Protein AF-0000000080189732 (afdb_homodimer)

Foldseek 3Di:
DQKDKDFFDFQVVVQVVVVVLQVVFWKKKFWFFKKKWKDDPDTDIGDTDTWIWIAGNQLKIFTCDPDDPHGPDIDDGDWHWHWDDDPRWIKIWGFDVVPTMIMIMTGPTTRMMMTGNDDDPDDDDDPLDQVVVLVVCQVCVCLQPNQKHFPDAQCQDPVGTFGTWIAHNVRAIEGEAEDLAEDDVVSVVVQVVVQVVVVVPDVDYAYEYEYQHYDPVSVVSCVVSRYYYGHDNCSPPPNPVPPPDPPPPD/DQKDKDFFDFQVVVQVVVVVLQVVFWKKKWWFFKKKWKDDPDTDIGDTDTWIWIAGNQLKIFTCDPDDPHGPDIDDGDWHWHWDDDPRWIKIWGFDVVPTMIMIMTGPTTRMMMTGNDDDPDDDDDPLDQVVVLVVCQVCVCLQPNQKHFPDAQCQDPVGTFGTWIAHNVRAIEGEAEDLAEDDVVSVVVQVVVQVVVVVPDVDYAYEYEYQHYDPVSVVSQVVSRYYYGHDNCSPPPNPVPPPDPPPPD

Solvent-accessible surface area (backbone atoms only — not comparable to full-atom values): 25861 Å² total; per-residue (Å²): 122,56,41,50,73,48,77,48,46,53,41,68,58,40,29,53,52,48,47,52,29,55,74,70,50,16,31,38,39,34,39,27,34,27,31,39,40,37,43,42,71,38,39,35,41,29,55,66,27,25,32,46,35,38,37,27,54,46,14,15,32,38,33,27,51,57,52,60,67,62,53,82,43,72,38,57,50,80,31,40,68,48,56,39,75,55,97,88,26,24,31,42,41,33,39,37,73,86,70,60,32,38,41,39,33,43,36,81,40,45,38,31,39,35,39,30,58,57,58,59,85,55,63,77,45,72,44,78,42,56,67,55,49,51,52,50,40,73,77,37,36,51,79,78,36,79,59,36,42,79,73,39,71,56,43,78,52,96,88,44,65,40,51,33,38,27,26,39,75,86,66,42,40,30,40,35,39,78,44,63,46,70,44,45,61,68,55,52,40,53,44,50,52,53,39,55,60,50,40,75,81,37,97,56,62,40,36,36,44,34,15,33,39,61,46,70,64,37,51,46,56,30,54,77,68,72,34,41,79,41,73,45,45,81,56,25,66,83,39,67,78,69,73,74,76,78,78,58,85,113,123,55,41,50,76,46,77,48,47,53,40,70,57,40,30,53,51,48,47,51,28,55,75,71,49,16,30,38,40,32,37,26,34,28,30,39,40,36,43,42,70,37,40,35,40,29,54,65,26,24,31,44,34,38,37,28,53,47,14,16,34,37,34,28,51,57,52,61,66,63,53,81,44,72,36,56,51,81,32,40,69,48,57,40,76,55,97,87,26,24,33,44,40,34,40,38,74,87,70,59,32,38,41,38,34,43,36,80,40,45,39,30,38,34,40,31,59,56,60,61,86,56,63,78,45,71,43,78,43,57,66,55,50,53,52,50,41,73,76,38,36,52,78,78,35,81,59,36,42,80,74,38,70,55,41,78,52,94,90,46,66,39,53,31,38,26,27,39,74,84,64,41,40,31,40,35,38,78,43,63,46,68,45,44,60,68,56,52,40,52,44,50,54,53,38,55,59,50,40,75,84,37,98,56,62,40,36,37,44,34,14,33,40,62,46,69,63,37,51,48,54,29,54,77,66,72,33,42,79,40,73,45,46,81,55,24,66,80,37,70,78,69,73,73,73,76,75,58,84,111

Nearest PDB structures (foldseek):
  5gkh-assembly1_B  TM=9.736E-01  e=1.050E-28  Thermococcus kodakarensis KOD1
  5gkj-assembly1_B  TM=5.225E-01  e=3.524E-26  Thermococcus kodakarensis KOD1
  5gkj-assembly1_A  TM=5.464E-01  e=8.938E-26  Thermococcus kodakarensis KOD1
  2vld-assembly1_B  TM=4.873E-01  e=2.486E-26  Pyrococcus abyssi
  8h0i-assembly1_B  TM=3.538E-01  e=9.360E-02  Homo sapiens

InterPro domains:
  IPR002793 Endonuclease NucS [MF_00722] (27-240)
  IPR002793 Endonuclease NucS [PTHR38814] (4-250)
  IPR002793 Endonuclease NucS [cd22341] (23-232)
  IPR011856 tRNA endonuclease-like domain superfamily [G3DSA:3.40.1350.10] (124-234)
  IPR048301 Endonuclease NucS, C-terminal domain [PF01939] (130-233)
  IPR048302 Endonuclease NucS, N-terminal PH-like domain [PF21003] (27-120)
  IPR049173 Endonuclease NucS, N-terminal domain superfamily [G3DSA:2.70.180.20] (2-122)

Structure (mmCIF, N/CA/C/O backbone):
data_AF-0000000080189732-model_v1
#
loop_
_entity.id
_entity.type
_entity.pdbx_description
1 polymer 'Endonuclease NucS'
#
loop_
_atom_site.group_PDB
_atom_site.id
_atom_site.type_symbol
_atom_site.label_atom_id
_atom_site.label_alt_id
_atom_site.label_comp_id
_atom_site.label_asym_id
_atom_site.label_entity_id
_atom_site.label_seq_id
_atom_site.pdbx_PDB_ins_code
_atom_site.Cartn_x
_atom_site.Cartn_y
_atom_site.Cartn_z
_atom_site.occupancy
_atom_site.B_iso_or_equiv
_atom_site.auth_seq_id
_atom_site.auth_comp_id
_atom_site.auth_asym_id
_atom_site.auth_atom_id
_atom_site.pdbx_PDB_model_num
ATOM 1 N N . MET A 1 1 ? 11.016 -33.469 -5.938 1 72.31 1 MET A N 1
ATOM 2 C CA . MET A 1 1 ? 10.914 -32.406 -6.941 1 72.31 1 MET A CA 1
ATOM 3 C C . MET A 1 1 ? 10.469 -31.094 -6.305 1 72.31 1 MET A C 1
ATOM 5 O O . MET A 1 1 ? 9.719 -31.094 -5.332 1 72.31 1 MET A O 1
ATOM 9 N N . ALA A 1 2 ? 11.102 -29.984 -6.816 1 91.5 2 ALA A N 1
ATOM 10 C CA . ALA A 1 2 ? 10.891 -28.688 -6.156 1 91.5 2 ALA A CA 1
ATOM 11 C C . ALA A 1 2 ? 9.43 -28.266 -6.266 1 91.5 2 ALA A C 1
ATOM 13 O O . ALA A 1 2 ? 8.914 -27.562 -5.391 1 91.5 2 ALA A O 1
ATOM 14 N N . ALA A 1 3 ? 8.758 -28.875 -7.402 1 96.06 3 ALA A N 1
ATOM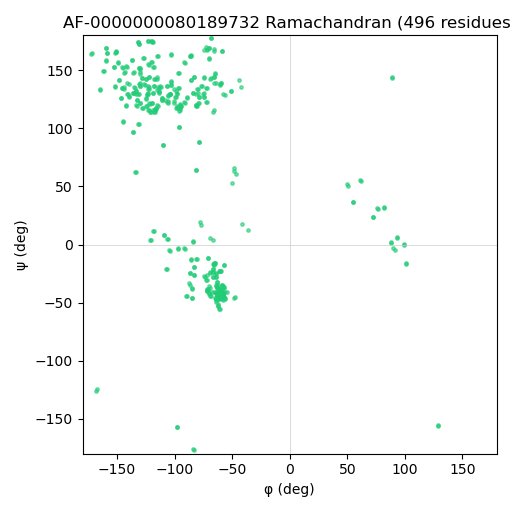 15 C CA . ALA A 1 3 ? 7.34 -28.562 -7.57 1 96.06 3 ALA A CA 1
ATOM 16 C C . ALA A 1 3 ? 6.562 -29.797 -8.031 1 96.06 3 ALA A C 1
ATOM 18 O O . ALA A 1 3 ? 7.055 -30.578 -8.836 1 96.06 3 ALA A O 1
ATOM 19 N N . GLU A 1 4 ? 5.367 -30.016 -7.484 1 96.31 4 GLU A N 1
ATOM 20 C CA . GLU A 1 4 ? 4.457 -31.094 -7.852 1 96.31 4 GLU A CA 1
ATOM 21 C C . GLU A 1 4 ? 3.051 -30.578 -8.117 1 96.31 4 GLU A C 1
ATOM 23 O O . GLU A 1 4 ? 2.545 -29.734 -7.363 1 96.31 4 GLU A O 1
ATOM 28 N N . SER A 1 5 ? 2.438 -31.078 -9.195 1 97 5 SER A N 1
ATOM 29 C CA . SER A 1 5 ? 1.118 -30.578 -9.555 1 97 5 SER A CA 1
ATOM 30 C C . SER A 1 5 ? 0.085 -31.688 -9.602 1 97 5 SER A C 1
ATOM 32 O O . SER A 1 5 ? 0.423 -32.844 -9.883 1 97 5 SER A O 1
ATOM 34 N N . LEU A 1 6 ? -1.109 -31.391 -9.203 1 96.69 6 LEU A N 1
ATOM 35 C CA . LEU A 1 6 ? -2.279 -32.25 -9.383 1 96.69 6 LEU A CA 1
ATOM 36 C C . LEU A 1 6 ? -3.293 -31.578 -10.312 1 96.69 6 LEU A C 1
ATOM 38 O O . LEU A 1 6 ? -3.607 -30.391 -10.156 1 96.69 6 LEU A O 1
ATOM 42 N N . ASP A 1 7 ? -3.77 -32.375 -11.258 1 97.12 7 ASP A N 1
ATOM 43 C CA . ASP A 1 7 ? -4.75 -31.859 -12.219 1 97.12 7 ASP A CA 1
ATOM 44 C C . ASP A 1 7 ? -6.172 -32.188 -11.773 1 97.12 7 ASP A C 1
ATOM 46 O O . ASP A 1 7 ? -6.5 -33.375 -11.547 1 97.12 7 ASP A O 1
ATOM 50 N N . ALA A 1 8 ? -6.949 -31.203 -11.594 1 97.88 8 ALA A N 1
ATOM 51 C CA . ALA A 1 8 ? -8.383 -31.266 -11.336 1 97.88 8 ALA A CA 1
ATOM 52 C C . ALA A 1 8 ? -8.703 -32.25 -10.211 1 97.88 8 ALA A C 1
ATOM 54 O O . ALA A 1 8 ? -9.547 -33.125 -10.359 1 97.88 8 ALA A O 1
ATOM 55 N N . PRO A 1 9 ? -8.078 -32.125 -9.117 1 98.12 9 PRO A N 1
ATOM 56 C CA . PRO A 1 9 ? -8.391 -33 -8 1 98.12 9 PRO A CA 1
ATOM 57 C C . PRO A 1 9 ? -9.805 -32.812 -7.469 1 98.12 9 PRO A C 1
ATOM 59 O O . PRO A 1 9 ? -10.344 -31.719 -7.516 1 98.12 9 PRO A O 1
ATOM 62 N N . ASP A 1 10 ? -10.406 -33.906 -6.996 1 98.31 10 ASP A N 1
ATOM 63 C CA . ASP A 1 10 ? -11.656 -33.75 -6.254 1 98.31 10 ASP A CA 1
ATOM 64 C C . ASP A 1 10 ? -11.406 -33.156 -4.867 1 98.31 10 ASP A C 1
ATOM 66 O O . ASP A 1 10 ? -10.258 -32.969 -4.465 1 98.31 10 ASP A O 1
ATOM 70 N N . PRO A 1 11 ? -12.383 -32.781 -4.191 1 98.69 11 PRO A N 1
ATOM 71 C CA . PRO A 1 11 ? -12.219 -32.062 -2.914 1 98.69 11 PRO A CA 1
ATOM 72 C C . PRO A 1 11 ? -11.367 -32.844 -1.919 1 98.69 11 PRO A C 1
ATOM 74 O O . PRO A 1 11 ? -10.516 -32.281 -1.238 1 98.69 11 PRO A O 1
ATOM 77 N N . GLU A 1 12 ? -11.57 -34.125 -1.849 1 98.44 12 GLU A N 1
ATOM 78 C CA . GLU A 1 12 ? -10.805 -34.969 -0.917 1 98.44 12 GLU A CA 1
ATOM 79 C C . GLU A 1 12 ? -9.32 -34.938 -1.262 1 98.44 12 GLU A C 1
ATOM 81 O O . GLU A 1 12 ? -8.469 -34.75 -0.383 1 98.44 12 GLU A O 1
ATOM 86 N N . ALA A 1 13 ? -9.023 -35.188 -2.52 1 98.69 13 ALA A N 1
ATOM 87 C CA . ALA A 1 13 ? -7.637 -35.188 -2.98 1 98.69 13 ALA A CA 1
ATOM 88 C C . ALA A 1 13 ? -6.992 -33.812 -2.787 1 98.69 13 ALA A C 1
ATOM 90 O O . ALA A 1 13 ? -5.82 -33.719 -2.416 1 98.69 13 ALA A O 1
ATOM 91 N N . PHE A 1 14 ? -7.738 -32.812 -3.016 1 98.75 14 PHE A N 1
ATOM 92 C CA . PHE A 1 14 ? -7.23 -31.453 -2.832 1 98.75 14 PHE A CA 1
ATOM 93 C C . PHE A 1 14 ? -6.852 -31.203 -1.376 1 98.75 14 PHE A C 1
ATOM 95 O O . PHE A 1 14 ? -5.754 -30.719 -1.088 1 98.75 14 PHE A O 1
ATOM 102 N N . VAL A 1 15 ? -7.777 -31.469 -0.496 1 98.88 15 VAL A N 1
ATOM 103 C CA . VAL A 1 15 ? -7.562 -31.203 0.924 1 98.88 15 VAL A CA 1
ATOM 104 C C . VAL A 1 15 ? -6.332 -31.969 1.408 1 98.88 15 VAL A C 1
ATOM 106 O O . VAL A 1 15 ? -5.516 -31.438 2.16 1 98.88 15 VAL A O 1
ATOM 109 N N . ALA A 1 16 ? -6.215 -33.188 0.962 1 98.75 16 ALA A N 1
ATOM 110 C CA . ALA A 1 16 ? -5.043 -34 1.328 1 98.75 16 ALA A CA 1
ATOM 111 C C . ALA A 1 16 ? -3.758 -33.344 0.835 1 98.75 16 ALA A C 1
ATOM 113 O O . ALA A 1 16 ? -2.775 -33.25 1.576 1 98.75 16 ALA A O 1
ATOM 114 N N . ALA A 1 17 ? -3.777 -32.906 -0.395 1 98.56 17 ALA A N 1
ATOM 115 C CA . ALA A 1 17 ? -2.607 -32.25 -0.983 1 98.56 17 ALA A CA 1
ATOM 116 C C . ALA A 1 17 ? -2.27 -30.953 -0.245 1 98.56 17 ALA A C 1
ATOM 118 O O . ALA A 1 17 ? -1.099 -30.672 0.03 1 98.56 17 ALA A O 1
ATOM 119 N N . ALA A 1 18 ? -3.273 -30.172 0.087 1 98.81 18 ALA A N 1
ATOM 120 C CA . ALA A 1 18 ? -3.08 -28.906 0.784 1 98.81 18 ALA A CA 1
ATOM 121 C C . ALA A 1 18 ? -2.504 -29.125 2.18 1 98.81 18 ALA A C 1
ATOM 123 O O . ALA A 1 18 ? -1.543 -28.453 2.574 1 98.81 18 ALA A O 1
ATOM 124 N N . LYS A 1 19 ? -3.072 -30.062 2.855 1 98.62 19 LYS A N 1
ATOM 125 C CA . LYS A 1 19 ? -2.592 -30.375 4.199 1 98.62 19 LYS A CA 1
ATOM 126 C C . LYS A 1 19 ? -1.131 -30.812 4.176 1 98.62 19 LYS A C 1
ATOM 128 O O . LYS A 1 19 ? -0.343 -30.422 5.039 1 98.62 19 LYS A O 1
ATOM 133 N N . ALA A 1 20 ? -0.838 -31.641 3.26 1 98.25 20 ALA A N 1
ATOM 134 C CA . ALA A 1 20 ? 0.545 -32.094 3.119 1 98.25 20 ALA A CA 1
ATOM 135 C C . ALA A 1 20 ? 1.479 -30.906 2.838 1 98.25 20 ALA A C 1
ATOM 137 O O . ALA A 1 20 ? 2.564 -30.812 3.416 1 98.25 20 ALA A O 1
ATOM 138 N N . ALA A 1 21 ? 1.082 -30.031 1.922 1 98.12 21 ALA A N 1
ATOM 139 C CA . ALA A 1 21 ? 1.888 -28.859 1.594 1 98.12 21 ALA A CA 1
ATOM 140 C C . ALA A 1 21 ? 2.113 -27.984 2.826 1 98.12 21 ALA A C 1
ATOM 142 O O . ALA A 1 21 ? 3.236 -27.547 3.086 1 98.12 21 ALA A O 1
ATOM 143 N N . PHE A 1 22 ? 1.04 -27.75 3.6 1 97.5 22 PHE A N 1
ATOM 144 C CA . PHE A 1 22 ? 1.123 -26.922 4.797 1 97.5 22 PHE A CA 1
ATOM 145 C C . PHE A 1 22 ? 2.045 -27.547 5.832 1 97.5 22 PHE A C 1
ATOM 147 O O . PHE A 1 22 ? 2.883 -26.859 6.422 1 97.5 22 PHE A O 1
ATOM 154 N N . ARG A 1 23 ? 1.894 -28.766 6.023 1 97.19 23 ARG A N 1
ATOM 155 C CA . ARG A 1 23 ? 2.713 -29.5 6.977 1 97.19 23 ARG A CA 1
ATOM 156 C C . ARG A 1 23 ? 4.191 -29.391 6.629 1 97.19 23 ARG A C 1
ATOM 158 O O . ARG A 1 23 ? 5.035 -29.234 7.512 1 97.19 23 ARG A O 1
ATOM 165 N N . ASP A 1 24 ? 4.504 -29.422 5.375 1 97.5 24 ASP A N 1
ATOM 166 C CA . ASP A 1 24 ? 5.887 -29.484 4.914 1 97.5 24 ASP A CA 1
ATOM 167 C C . ASP A 1 24 ? 6.449 -28.094 4.676 1 97.5 24 ASP A C 1
ATOM 169 O O . ASP A 1 24 ? 7.605 -27.938 4.27 1 97.5 24 ASP A O 1
ATOM 173 N N . GLY A 1 25 ? 5.688 -27.047 4.824 1 97.81 25 GLY A N 1
ATOM 174 C CA . GLY A 1 25 ? 6.145 -25.688 4.645 1 97.81 25 GLY A CA 1
ATOM 175 C C . GLY A 1 25 ? 6.293 -25.281 3.186 1 97.81 25 GLY A C 1
ATOM 176 O O . GLY A 1 25 ? 7.207 -24.547 2.828 1 97.81 25 GLY A O 1
ATOM 177 N N . ALA A 1 26 ? 5.48 -25.859 2.312 1 98.69 26 ALA A N 1
ATOM 178 C CA . ALA A 1 26 ? 5.527 -25.562 0.884 1 98.69 26 ALA A CA 1
ATOM 179 C C . ALA A 1 26 ? 4.574 -24.422 0.53 1 98.69 26 ALA A C 1
ATOM 181 O O . ALA A 1 26 ? 3.627 -24.156 1.268 1 98.69 26 ALA A O 1
ATOM 182 N N . VAL A 1 27 ? 4.855 -23.75 -0.547 1 98.88 27 VAL A N 1
ATOM 183 C CA . VAL A 1 27 ? 3.92 -22.797 -1.137 1 98.88 27 VAL A CA 1
ATOM 184 C C . VAL A 1 27 ? 2.869 -23.547 -1.952 1 98.88 27 VAL A C 1
ATOM 186 O O . VAL A 1 27 ? 3.199 -24.453 -2.732 1 98.88 27 VAL A O 1
ATOM 189 N N . LEU A 1 28 ? 1.665 -23.25 -1.729 1 98.88 28 LEU A N 1
ATOM 190 C CA . LEU A 1 28 ? 0.562 -23.844 -2.484 1 98.88 28 LEU A CA 1
ATOM 191 C C . LEU A 1 28 ? -0.052 -22.812 -3.432 1 98.88 28 LEU A C 1
ATOM 193 O O . LEU A 1 28 ? -0.41 -21.703 -3.014 1 98.88 28 LEU A O 1
ATOM 197 N N . SER A 1 29 ? -0.142 -23.062 -4.703 1 98.88 29 SER A N 1
ATOM 198 C CA . SER A 1 29 ? -0.906 -22.297 -5.672 1 98.88 29 SER A CA 1
ATOM 199 C C . SER A 1 29 ? -2.082 -23.094 -6.223 1 98.88 29 SER A C 1
ATOM 201 O O . SER A 1 29 ? -1.932 -24.266 -6.574 1 98.88 29 SER A O 1
ATOM 203 N N . VAL A 1 30 ? -3.201 -22.453 -6.312 1 98.94 30 VAL A N 1
ATOM 204 C CA . VAL A 1 30 ? -4.43 -23.125 -6.695 1 98.94 30 VAL A CA 1
ATOM 205 C C . VAL A 1 30 ? -5.152 -22.328 -7.773 1 98.94 30 VAL A C 1
ATOM 207 O O . VAL A 1 30 ? -5.363 -21.125 -7.621 1 98.94 30 VAL A O 1
ATOM 210 N N . GLN A 1 31 ? -5.438 -22.922 -8.875 1 98.94 31 GLN A N 1
ATOM 211 C CA . GLN A 1 31 ? -6.375 -22.391 -9.852 1 98.94 31 GLN A CA 1
ATOM 212 C C . GLN A 1 31 ? -7.77 -22.969 -9.664 1 98.94 31 GLN A C 1
ATOM 214 O O . GLN A 1 31 ? -7.961 -24.188 -9.781 1 98.94 31 GLN A O 1
ATOM 219 N N . ALA A 1 32 ? -8.742 -22.125 -9.359 1 98.88 32 ALA A N 1
ATOM 220 C CA . ALA A 1 32 ? -10.047 -22.656 -8.992 1 98.88 32 ALA A CA 1
ATOM 221 C C . ALA A 1 32 ? -11.164 -21.672 -9.32 1 98.88 32 ALA A C 1
ATOM 223 O O . ALA A 1 32 ? -10.914 -20.469 -9.453 1 98.88 32 ALA A O 1
ATOM 224 N N . ARG A 1 33 ? -12.328 -22.203 -9.562 1 98.81 33 ARG A N 1
ATOM 225 C CA . ARG A 1 33 ? -13.562 -21.438 -9.43 1 98.81 33 ARG A CA 1
ATOM 226 C C . ARG A 1 33 ? -14.008 -21.375 -7.969 1 98.81 33 ARG A C 1
ATOM 228 O O . ARG A 1 33 ? -14.203 -22.406 -7.328 1 98.81 33 ARG A O 1
ATOM 235 N N . CYS A 1 34 ? -14.094 -20.141 -7.426 1 98.81 34 CYS A N 1
ATOM 236 C CA . CYS A 1 34 ? -14.305 -20.078 -5.984 1 98.81 34 CYS A CA 1
ATOM 237 C C . CYS A 1 34 ? -15.07 -18.812 -5.602 1 98.81 34 CYS A C 1
ATOM 239 O O . CYS A 1 34 ? -15.297 -17.938 -6.441 1 98.81 34 CYS A O 1
ATOM 241 N N . GLU A 1 35 ? -15.547 -18.75 -4.465 1 98.81 35 GLU A N 1
ATOM 242 C CA . GLU A 1 35 ? -16.094 -17.578 -3.805 1 98.81 35 GLU A CA 1
ATOM 243 C C . GLU A 1 35 ? -15.383 -17.297 -2.49 1 98.81 35 GLU A C 1
ATOM 245 O O . GLU A 1 35 ? -14.781 -18.188 -1.896 1 98.81 35 GLU A O 1
ATOM 250 N N . VAL A 1 36 ? -15.398 -16.078 -2.039 1 98.81 36 VAL A N 1
ATOM 251 C CA . VAL A 1 36 ? -14.586 -15.672 -0.899 1 98.81 36 VAL A CA 1
ATOM 252 C C . VAL A 1 36 ? -15.43 -14.852 0.075 1 98.81 36 VAL A C 1
ATOM 254 O O . VAL A 1 36 ? -16.188 -13.977 -0.339 1 98.81 36 VAL A O 1
ATOM 257 N N . GLU A 1 37 ? -15.336 -15.188 1.291 1 98.56 37 GLU A N 1
ATOM 258 C CA . GLU A 1 37 ? -15.883 -14.383 2.381 1 98.56 37 GLU A CA 1
ATOM 259 C C . GLU A 1 37 ? -14.773 -13.836 3.273 1 98.56 37 GLU A C 1
ATOM 261 O O . GLU A 1 37 ? -13.836 -14.555 3.627 1 98.56 37 GLU A O 1
ATOM 266 N N . TYR A 1 38 ? -14.891 -12.641 3.584 1 98 38 TYR A N 1
ATOM 267 C CA . TYR A 1 38 ? -13.93 -11.977 4.457 1 98 38 TYR A CA 1
ATOM 268 C C . TYR A 1 38 ? -14.617 -11.375 5.672 1 98 38 TYR A C 1
ATOM 270 O O . TYR A 1 38 ? -15.688 -10.766 5.547 1 98 38 TYR A O 1
ATOM 278 N N . GLU A 1 39 ? -14.008 -11.57 6.793 1 95.81 39 GLU A N 1
ATOM 279 C CA . GLU A 1 39 ? -14.422 -10.938 8.039 1 95.81 39 GLU A CA 1
ATOM 280 C C . GLU A 1 39 ? -13.227 -10.344 8.781 1 95.81 39 GLU A C 1
ATOM 282 O O . GLU A 1 39 ? -12.305 -11.07 9.164 1 95.81 39 GLU A O 1
ATOM 287 N N . GLY A 1 40 ? -13.188 -9.148 9.016 1 91.25 40 GLY A N 1
ATOM 288 C CA . GLY A 1 40 ? -12.164 -8.414 9.742 1 91.25 40 GLY A CA 1
ATOM 289 C C . GLY A 1 40 ? -12.578 -6.992 10.078 1 91.25 40 GLY A C 1
ATOM 290 O O . GLY A 1 40 ? -13.633 -6.77 10.664 1 91.25 40 GLY A O 1
ATOM 291 N N . ARG A 1 41 ? -11.805 -5.965 9.719 1 83.5 41 ARG A N 1
ATOM 292 C CA . ARG A 1 41 ? -12.172 -4.566 9.922 1 83.5 41 ARG A CA 1
ATOM 293 C C . ARG A 1 41 ? -13.484 -4.234 9.219 1 83.5 41 ARG A C 1
ATOM 295 O O . ARG A 1 41 ? -14.258 -3.398 9.688 1 83.5 41 ARG A O 1
ATOM 302 N N . THR A 1 42 ? -13.617 -4.867 8.094 1 88.75 42 THR A N 1
ATOM 303 C CA . THR A 1 42 ? -14.859 -4.867 7.332 1 88.75 42 THR A CA 1
ATOM 304 C C . THR A 1 42 ? -15.352 -6.297 7.102 1 88.75 42 THR A C 1
ATOM 306 O O . THR A 1 42 ? -14.781 -7.246 7.645 1 88.75 42 THR A O 1
ATOM 309 N N . SER A 1 43 ? -16.469 -6.379 6.531 1 93.25 43 SER A N 1
ATOM 310 C CA . SER A 1 43 ? -16.953 -7.652 5.996 1 93.25 43 SER A CA 1
ATOM 311 C C . SER A 1 43 ? -17.094 -7.598 4.48 1 93.25 43 SER A C 1
ATOM 313 O O . SER A 1 43 ? -17.469 -6.559 3.926 1 93.25 43 SER A O 1
ATOM 315 N N . GLY A 1 44 ? -16.766 -8.711 3.879 1 96.38 44 GLY A N 1
ATOM 316 C CA . GLY A 1 44 ? -16.797 -8.695 2.426 1 96.38 44 GLY A CA 1
ATOM 317 C C . GLY A 1 44 ? -17.141 -10.047 1.825 1 96.38 44 GLY A C 1
ATOM 318 O O . GLY A 1 44 ? -17.062 -11.07 2.5 1 96.38 44 GLY A O 1
ATOM 319 N N . TYR A 1 45 ? -17.656 -9.945 0.591 1 98.38 45 TYR A N 1
ATOM 320 C CA . TYR A 1 45 ? -18.047 -11.133 -0.164 1 98.38 45 TYR A CA 1
ATOM 321 C C . TYR A 1 45 ? -17.672 -10.984 -1.637 1 98.38 45 TYR A C 1
ATOM 323 O O . TYR A 1 45 ? -17.906 -9.93 -2.236 1 98.38 45 TYR A O 1
ATOM 331 N N . LEU A 1 46 ? -17.047 -11.938 -2.125 1 98.56 46 LEU A N 1
ATOM 332 C CA . LEU A 1 46 ? -16.719 -12.039 -3.543 1 98.56 46 LEU A CA 1
ATOM 333 C C . LEU A 1 46 ? -17.391 -13.258 -4.168 1 98.56 46 LEU A C 1
ATOM 335 O O . LEU A 1 46 ? -17.031 -14.391 -3.85 1 98.56 46 LEU A O 1
ATOM 339 N N . ALA A 1 47 ? -18.25 -12.984 -5.094 1 98.56 47 ALA A N 1
ATOM 340 C CA . ALA A 1 47 ? -19.016 -14.055 -5.723 1 98.56 47 ALA A CA 1
ATOM 341 C C . ALA A 1 47 ? -18.125 -14.953 -6.574 1 98.56 47 ALA A C 1
ATOM 343 O O . ALA A 1 47 ? -16.922 -14.688 -6.707 1 98.56 47 ALA A O 1
ATOM 344 N N . GLU A 1 48 ? -18.75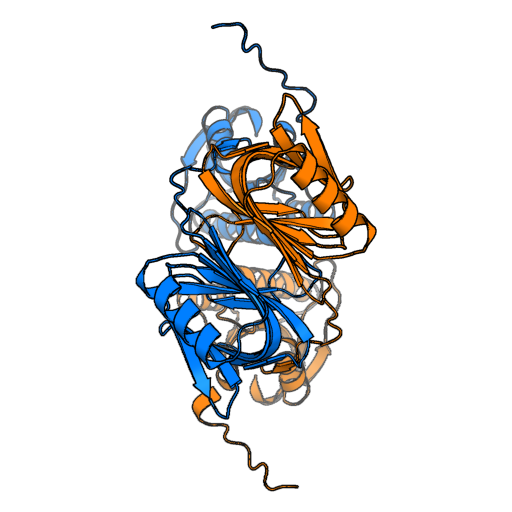 -15.969 -7.121 1 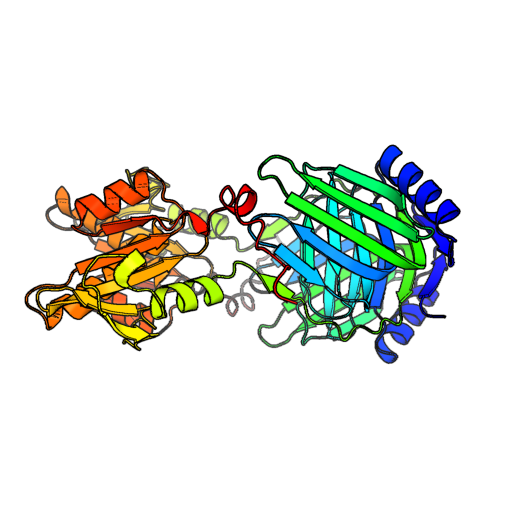98.56 48 GLU A N 1
ATOM 345 C CA . GLU A 1 48 ? -18.031 -17.016 -7.816 1 98.56 48 GLU A CA 1
ATOM 346 C C . GLU A 1 48 ? -17.25 -16.469 -9.008 1 98.56 48 GLU A C 1
ATOM 348 O O . GLU A 1 48 ? -17.75 -15.617 -9.742 1 98.56 48 GLU A O 1
ATOM 353 N N . GLY A 1 49 ? -16.016 -16.922 -9.188 1 98.69 49 GLY A N 1
ATOM 354 C CA . GLY A 1 49 ? -15.156 -16.594 -10.312 1 98.69 49 GLY A CA 1
ATOM 355 C C . GLY A 1 49 ? -13.883 -17.422 -10.336 1 98.69 49 GLY A C 1
ATOM 356 O O . GLY A 1 49 ? -13.57 -18.125 -9.375 1 98.69 49 GLY A O 1
ATOM 357 N N . ASP A 1 50 ? -13.172 -17.438 -11.484 1 98.88 50 ASP A N 1
ATOM 358 C CA . ASP A 1 50 ? -11.891 -18.125 -11.609 1 98.88 50 ASP A CA 1
ATOM 359 C C . ASP A 1 50 ? -10.758 -17.297 -11 1 98.88 50 ASP A C 1
ATOM 361 O O . ASP A 1 50 ? -10.57 -16.141 -11.367 1 98.88 50 ASP A O 1
ATOM 365 N N . ARG A 1 51 ? -10 -17.953 -10.094 1 98.88 51 ARG A N 1
ATOM 366 C CA . ARG A 1 51 ? -9.016 -17.188 -9.344 1 98.88 51 ARG A CA 1
ATOM 367 C C . ARG A 1 51 ? -7.77 -18 -9.062 1 98.88 51 ARG A C 1
ATOM 369 O O . ARG A 1 51 ? -7.82 -19.234 -9.062 1 98.88 51 ARG A O 1
ATOM 376 N N . LEU A 1 52 ? -6.68 -17.344 -8.93 1 98.94 52 LEU A N 1
ATOM 377 C CA . LEU A 1 52 ? -5.438 -17.922 -8.43 1 98.94 52 LEU A CA 1
ATOM 378 C C . LEU A 1 52 ? -5.293 -17.688 -6.93 1 98.94 52 LEU A C 1
ATOM 380 O O . LEU A 1 52 ? -5.262 -16.531 -6.48 1 98.94 52 LEU A O 1
ATOM 384 N N . LEU A 1 53 ? -5.223 -18.734 -6.16 1 98.94 53 LEU A N 1
ATOM 385 C CA . LEU A 1 53 ? -4.973 -18.672 -4.727 1 98.94 53 LEU A CA 1
ATOM 386 C C . LEU A 1 53 ? -3.529 -19.047 -4.41 1 98.94 53 LEU A C 1
ATOM 388 O O . LEU A 1 53 ? -2.98 -19.984 -5.012 1 98.94 53 LEU A O 1
ATOM 392 N N . VAL A 1 54 ? -2.943 -18.344 -3.482 1 98.94 54 VAL A N 1
ATOM 393 C CA . VAL A 1 54 ? -1.591 -18.656 -3.031 1 98.94 54 VAL A CA 1
ATOM 394 C C . VAL A 1 54 ? -1.56 -18.734 -1.506 1 98.94 54 VAL A C 1
ATOM 396 O O . VAL A 1 54 ? -1.955 -17.781 -0.823 1 98.94 54 VAL A O 1
ATOM 399 N N . ALA A 1 55 ? -1.173 -19.812 -0.995 1 98.94 55 ALA A N 1
ATOM 400 C CA . ALA A 1 55 ? -0.914 -20 0.432 1 98.94 55 ALA A CA 1
ATOM 401 C C . ALA A 1 55 ? 0.567 -20.25 0.692 1 98.94 55 ALA A C 1
ATOM 403 O O . ALA A 1 55 ? 1.184 -21.094 0.033 1 98.94 55 ALA A O 1
ATOM 404 N N . LYS A 1 56 ? 1.142 -19.547 1.607 1 98.75 56 LYS A N 1
ATOM 405 C CA . LYS A 1 56 ? 2.564 -19.656 1.911 1 98.75 56 LYS A CA 1
ATOM 406 C C . LYS A 1 56 ? 2.785 -20.203 3.32 1 98.75 56 LYS A C 1
ATOM 408 O O . LYS A 1 56 ? 1.887 -20.141 4.164 1 98.75 56 LYS A O 1
ATOM 413 N N . PRO A 1 57 ? 3.957 -20.688 3.607 1 97.94 57 PRO A N 1
ATOM 414 C CA . PRO A 1 57 ? 4.223 -21.359 4.879 1 97.94 57 PRO A CA 1
ATOM 415 C C . PRO A 1 57 ? 4.133 -20.422 6.078 1 97.94 57 PRO A C 1
ATOM 417 O O . PRO A 1 57 ? 3.926 -20.859 7.207 1 97.94 57 PRO A O 1
ATOM 420 N N . ASP A 1 58 ? 4.297 -19.156 5.91 1 97.94 58 ASP A N 1
ATOM 421 C CA . ASP A 1 58 ? 4.289 -18.219 7.027 1 97.94 58 ASP A CA 1
ATOM 422 C C . ASP A 1 58 ? 2.863 -17.812 7.395 1 97.94 58 ASP A C 1
ATOM 424 O O . ASP A 1 58 ? 2.658 -16.938 8.234 1 97.94 58 ASP A O 1
ATOM 428 N N . GLY A 1 59 ? 1.86 -18.375 6.73 1 98.12 59 GLY A N 1
ATOM 429 C CA . GLY A 1 59 ? 0.467 -18.078 7.008 1 98.12 59 GLY A CA 1
ATOM 430 C C . GLY A 1 59 ? -0.128 -17.078 6.035 1 98.12 59 GLY A C 1
ATOM 431 O O . GLY A 1 59 ? -1.312 -16.734 6.125 1 98.12 59 GLY A O 1
ATOM 432 N N . THR A 1 60 ? 0.633 -16.609 5.105 1 98.62 60 THR A N 1
ATOM 433 C CA . THR A 1 60 ? 0.163 -15.711 4.062 1 98.62 60 THR A CA 1
ATOM 434 C C . THR A 1 60 ? -0.868 -16.391 3.172 1 98.62 60 THR A C 1
ATOM 436 O O . THR A 1 60 ? -0.702 -17.562 2.809 1 98.62 60 THR A O 1
ATOM 439 N N . PHE A 1 61 ? -1.876 -15.719 2.807 1 98.88 61 PHE A N 1
ATOM 440 C CA . PHE A 1 61 ? -2.902 -16.203 1.889 1 98.88 61 PHE A CA 1
ATOM 441 C C . PHE A 1 61 ?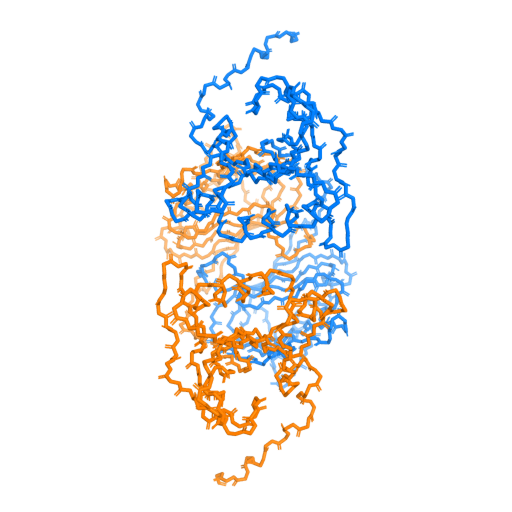 -3.33 -15.102 0.928 1 98.88 61 PHE A C 1
ATOM 443 O O . PHE A 1 61 ? -3.625 -13.984 1.352 1 98.88 61 PHE A O 1
ATOM 450 N N . LEU A 1 62 ? -3.312 -15.359 -0.345 1 98.94 62 LEU A N 1
ATOM 451 C CA . LEU A 1 62 ? -3.631 -14.383 -1.382 1 98.94 62 LEU A CA 1
ATOM 452 C C . LEU A 1 62 ? -4.715 -14.914 -2.314 1 98.94 62 LEU A C 1
ATOM 454 O O . LEU A 1 62 ? -4.672 -16.078 -2.719 1 98.94 62 LEU A O 1
ATOM 458 N N . VAL A 1 63 ? -5.645 -14.102 -2.67 1 98.88 63 VAL A N 1
ATOM 459 C CA . VAL A 1 63 ? -6.66 -14.391 -3.676 1 98.88 63 VAL A CA 1
ATOM 460 C C . VAL A 1 63 ? -6.531 -13.406 -4.836 1 98.88 63 VAL A C 1
ATOM 462 O O . VAL A 1 63 ? -6.82 -12.211 -4.684 1 98.88 63 VAL A O 1
ATOM 465 N N . HIS A 1 64 ? -6.18 -13.891 -6 1 98.88 64 HIS A N 1
ATOM 466 C CA . HIS A 1 64 ? -5.965 -13.039 -7.164 1 98.88 64 HIS A CA 1
ATOM 467 C C . HIS A 1 64 ? -7.047 -13.258 -8.219 1 98.88 64 HIS A C 1
ATOM 469 O O . HIS A 1 64 ? -7.281 -14.391 -8.641 1 98.88 64 HIS A O 1
ATOM 475 N N . GLN A 1 65 ? -7.676 -12.195 -8.609 1 98.56 65 GLN A N 1
ATOM 476 C CA . GLN A 1 65 ? -8.414 -12.195 -9.875 1 98.56 65 GLN A CA 1
ATOM 477 C C . GLN A 1 65 ? -7.457 -12.195 -11.062 1 98.56 65 GLN A C 1
ATOM 479 O O . GLN A 1 65 ? -6.246 -12.047 -10.898 1 98.56 65 GLN A O 1
ATOM 484 N N . PRO A 1 66 ? -7.961 -12.445 -12.234 1 98.44 66 PRO A N 1
ATOM 485 C CA . PRO A 1 66 ? -7.07 -12.602 -13.383 1 98.44 66 PRO A CA 1
ATOM 486 C C . PRO A 1 66 ? -6.43 -11.289 -13.82 1 98.44 66 PRO A C 1
ATOM 488 O O . PRO A 1 66 ? -5.539 -11.289 -14.68 1 98.44 66 PRO A O 1
ATOM 491 N N . THR A 1 67 ? -6.902 -10.164 -13.297 1 97.75 67 THR A N 1
ATOM 492 C CA . THR A 1 67 ? -6.301 -8.867 -13.578 1 97.75 67 THR A CA 1
ATOM 493 C C . THR A 1 67 ? -5.973 -8.133 -12.281 1 97.75 67 THR A C 1
ATOM 495 O O . THR A 1 67 ? -6.441 -8.523 -11.211 1 97.75 67 THR A O 1
ATOM 498 N N . GLY A 1 68 ? -5.078 -7.156 -12.43 1 97.38 68 GLY A N 1
ATOM 499 C CA . GLY A 1 68 ? -4.707 -6.359 -11.266 1 97.38 68 GLY A CA 1
ATOM 500 C C . GLY A 1 68 ? -3.543 -6.949 -10.492 1 97.38 68 GLY A C 1
ATOM 501 O O . GLY A 1 68 ? -3.469 -8.164 -10.297 1 97.38 68 GLY A O 1
ATOM 502 N N . HIS A 1 69 ? -2.695 -6.117 -9.961 1 98 69 HIS A N 1
ATOM 503 C CA . HIS A 1 69 ? -1.502 -6.598 -9.281 1 98 69 HIS A CA 1
ATOM 504 C C . HIS A 1 69 ? -1.794 -6.902 -7.812 1 98 69 HIS A C 1
ATOM 506 O O . HIS A 1 69 ? -1.087 -7.695 -7.188 1 98 69 HIS A O 1
ATOM 512 N N . LYS A 1 70 ? -2.795 -6.262 -7.277 1 97.56 70 LYS A N 1
ATOM 513 C CA . LYS A 1 70 ? -3.133 -6.523 -5.879 1 97.56 70 LYS A CA 1
ATOM 514 C C . LYS A 1 70 ? -4.066 -7.727 -5.758 1 97.56 70 LYS A C 1
ATOM 516 O O . LYS A 1 70 ? -4.988 -7.887 -6.562 1 97.56 70 LYS A O 1
ATOM 521 N N . PRO A 1 71 ? -3.867 -8.555 -4.715 1 98.5 71 PRO A N 1
ATOM 522 C CA . PRO A 1 71 ? -4.91 -9.539 -4.434 1 98.5 71 PRO A CA 1
ATOM 523 C C . PRO A 1 71 ? -6.227 -8.898 -3.992 1 98.5 71 PRO A C 1
ATOM 525 O O . PRO A 1 71 ? -6.219 -7.863 -3.324 1 98.5 71 PRO A O 1
ATOM 528 N N . VAL A 1 72 ? -7.305 -9.453 -4.371 1 97.75 72 VAL A N 1
ATOM 529 C CA . VAL A 1 72 ? -8.602 -8.906 -3.986 1 97.75 72 VAL A CA 1
ATOM 530 C C . VAL A 1 72 ? -8.867 -9.188 -2.508 1 97.75 72 VAL A C 1
ATOM 532 O O . VAL A 1 72 ? -9.531 -8.398 -1.83 1 97.75 72 VAL A O 1
ATOM 535 N N . ASN A 1 73 ? -8.336 -10.297 -1.956 1 97.12 73 ASN A N 1
ATOM 536 C CA . ASN A 1 73 ? -8.266 -10.633 -0.537 1 97.12 73 ASN A CA 1
ATOM 537 C C . ASN A 1 73 ? -6.895 -11.18 -0.157 1 97.12 73 ASN A C 1
ATOM 539 O O . ASN A 1 73 ? -6.223 -11.805 -0.979 1 97.12 73 ASN A O 1
ATOM 543 N N . TRP A 1 74 ? -6.555 -10.883 1.048 1 96.5 74 TRP A N 1
ATOM 544 C CA . TRP A 1 74 ? -5.27 -11.422 1.465 1 96.5 74 TRP A CA 1
ATOM 545 C C . TRP A 1 74 ? -5.168 -11.477 2.986 1 96.5 74 TRP A C 1
ATOM 547 O O . TRP A 1 74 ? -5.949 -10.836 3.689 1 96.5 74 TRP A O 1
ATOM 557 N N . MET A 1 75 ? -4.309 -12.297 3.459 1 97.06 75 MET A N 1
ATOM 558 C CA . MET A 1 75 ? -3.857 -12.438 4.84 1 97.06 75 MET A CA 1
ATOM 559 C C . MET A 1 75 ? -2.34 -12.32 4.93 1 97.06 75 MET A C 1
ATOM 561 O O . MET A 1 75 ? -1.617 -12.992 4.195 1 97.06 75 MET A O 1
ATOM 565 N N . PRO A 1 76 ? -1.872 -11.398 5.781 1 96.44 76 PRO A N 1
ATOM 566 C CA . PRO A 1 76 ? -0.42 -11.359 5.977 1 96.44 76 PRO A CA 1
ATOM 567 C C . PRO A 1 76 ? 0.101 -12.57 6.75 1 96.44 76 PRO A C 1
ATOM 569 O O . PRO A 1 76 ? -0.689 -13.367 7.266 1 96.44 76 PRO A O 1
ATOM 572 N N . GLY A 1 77 ? 1.415 -12.695 6.766 1 96.75 77 GLY A N 1
ATOM 573 C CA . GLY A 1 77 ? 2.01 -13.758 7.562 1 96.75 77 GLY A CA 1
ATOM 574 C C . GLY A 1 77 ? 1.659 -13.664 9.039 1 96.75 77 GLY A C 1
ATOM 575 O O . GLY A 1 77 ? 1.197 -12.617 9.5 1 96.75 77 GLY A O 1
ATOM 576 N N . GLY A 1 78 ? 1.926 -14.695 9.742 1 96.25 78 GLY A N 1
ATOM 577 C CA . GLY A 1 78 ? 1.697 -14.734 11.172 1 96.25 78 GLY A CA 1
ATOM 578 C C . GLY A 1 78 ? 0.428 -15.469 11.555 1 96.25 78 GLY A C 1
ATOM 579 O O . GLY A 1 78 ? 0.24 -15.828 12.719 1 96.25 78 GLY A O 1
ATOM 580 N N . GLY A 1 79 ? -0.471 -15.711 10.664 1 97.06 79 GLY A N 1
ATOM 581 C CA . GLY A 1 79 ? -1.681 -16.484 10.891 1 97.06 79 GLY A CA 1
ATOM 582 C C . GLY A 1 79 ? -1.558 -17.922 10.438 1 97.06 79 GLY A C 1
ATOM 583 O O . GLY A 1 79 ? -0.471 -18.5 10.484 1 97.06 79 GLY A O 1
ATOM 584 N N . THR A 1 80 ? -2.75 -18.547 10.156 1 97.81 80 THR A N 1
ATOM 585 C CA . THR A 1 80 ? -2.785 -19.922 9.695 1 97.81 80 THR A CA 1
ATOM 586 C C . THR A 1 80 ? -3.664 -20.062 8.453 1 97.81 80 THR A C 1
ATOM 588 O O . THR A 1 80 ? -4.562 -19.25 8.234 1 97.81 80 THR A O 1
ATOM 591 N N . VAL A 1 81 ? -3.346 -21 7.684 1 98.69 81 VAL A N 1
ATOM 592 C CA . VAL A 1 81 ? -4.207 -21.438 6.59 1 98.69 81 VAL A CA 1
ATOM 593 C C . VAL A 1 81 ? -4.543 -22.906 6.742 1 98.69 81 VAL A C 1
ATOM 595 O O . VAL A 1 81 ? -3.65 -23.734 6.965 1 98.69 81 VAL A O 1
ATOM 598 N N . GLU A 1 82 ? -5.77 -23.234 6.59 1 98.62 82 GLU A N 1
ATOM 599 C CA . GLU A 1 82 ? -6.223 -24.625 6.727 1 98.62 82 GLU A CA 1
ATOM 600 C C . GLU A 1 82 ? -7.074 -25.047 5.535 1 98.62 82 GLU A C 1
ATOM 602 O O . GLU A 1 82 ? -7.723 -24.203 4.898 1 98.62 82 GLU A O 1
ATOM 607 N N . ALA A 1 83 ? -7.027 -26.281 5.293 1 98.88 83 ALA A N 1
ATOM 608 C CA . ALA A 1 83 ? -7.879 -26.891 4.27 1 98.88 83 ALA A CA 1
ATOM 609 C C . ALA A 1 83 ? -8.82 -27.922 4.879 1 98.88 83 ALA A C 1
ATOM 611 O O . ALA A 1 83 ? -8.414 -28.719 5.727 1 98.88 83 ALA A O 1
ATOM 612 N N . ARG A 1 84 ? -10.031 -27.891 4.457 1 98.56 84 ARG A N 1
ATOM 613 C CA . ARG A 1 84 ? -11 -28.875 4.918 1 98.56 84 ARG A CA 1
ATOM 614 C C . ARG A 1 84 ? -12.078 -29.109 3.865 1 98.56 84 ARG A C 1
ATOM 616 O O . ARG A 1 84 ? -12.211 -28.344 2.918 1 98.56 84 ARG A O 1
ATOM 623 N N . GLU A 1 85 ? -12.781 -30.172 4.07 1 98.38 85 GLU A N 1
ATOM 624 C CA . GLU A 1 85 ? -13.984 -30.406 3.283 1 98.38 85 GLU A CA 1
ATOM 625 C C . GLU A 1 85 ? -15.227 -29.938 4.023 1 98.38 85 GLU A C 1
ATOM 627 O O . GLU A 1 85 ? -15.352 -30.141 5.23 1 98.38 85 GLU A O 1
ATOM 632 N N . SER A 1 86 ? -16.062 -29.281 3.379 1 96.88 86 SER A N 1
ATOM 633 C CA . SER A 1 86 ? -17.328 -28.797 3.916 1 96.88 86 SER A CA 1
ATOM 634 C C . SER A 1 86 ? -18.438 -28.891 2.873 1 96.88 86 SER A C 1
ATOM 636 O O . SER A 1 86 ? -18.344 -28.312 1.796 1 96.88 86 SER A O 1
ATOM 638 N N . GLU A 1 87 ? -19.516 -29.656 3.139 1 95.44 87 GLU A N 1
ATOM 639 C CA . GLU A 1 87 ? -20.672 -29.812 2.271 1 95.44 87 GLU A CA 1
ATOM 640 C C . GLU A 1 87 ? -20.266 -30.266 0.873 1 95.44 87 GLU A C 1
ATOM 642 O O . GLU A 1 87 ? -20.703 -29.688 -0.125 1 95.44 87 GLU A O 1
ATOM 647 N N . GLY A 1 88 ? -19.266 -31.109 0.731 1 96.62 88 GLY A N 1
ATOM 648 C CA . GLY A 1 88 ? -18.859 -31.719 -0.516 1 96.62 88 GLY A CA 1
ATOM 649 C C . GLY A 1 88 ? -17.875 -30.891 -1.303 1 96.62 88 GLY A C 1
ATOM 650 O O . GLY A 1 88 ? -17.469 -31.266 -2.408 1 96.62 88 GLY A O 1
ATOM 651 N N . GLU A 1 89 ? -17.516 -29.766 -0.736 1 98.25 89 GLU A N 1
ATOM 652 C CA . GLU A 1 89 ? -16.547 -28.891 -1.404 1 98.25 89 GLU A CA 1
ATOM 653 C C . GLU A 1 89 ? -15.305 -28.672 -0.544 1 98.25 89 GLU A C 1
ATOM 655 O O . GLU A 1 89 ? -15.328 -28.922 0.664 1 98.25 89 GLU A O 1
ATOM 660 N N . ALA A 1 90 ? -14.227 -28.328 -1.188 1 98.81 90 ALA A N 1
ATOM 661 C CA . ALA A 1 90 ? -13.023 -27.953 -0.445 1 98.81 90 ALA A CA 1
AT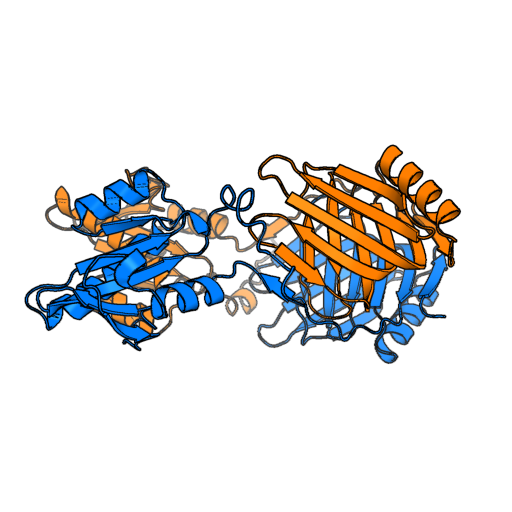OM 662 C C . ALA A 1 90 ? -13.086 -26.484 -0.01 1 98.81 90 ALA A C 1
ATOM 664 O O . ALA A 1 90 ? -13.648 -25.656 -0.717 1 98.81 90 ALA A O 1
ATOM 665 N N . VAL A 1 91 ? -12.562 -26.219 1.136 1 98.94 91 VAL A N 1
ATOM 666 C CA . VAL A 1 91 ? -12.523 -24.859 1.678 1 98.94 91 VAL A CA 1
ATOM 667 C C . VAL A 1 91 ? -11.117 -24.547 2.176 1 98.94 91 VAL A C 1
ATOM 669 O O . VAL A 1 91 ? -10.484 -25.375 2.838 1 98.94 91 VAL A O 1
ATOM 672 N N . LEU A 1 92 ? -10.562 -23.438 1.783 1 98.94 92 LEU A N 1
ATOM 673 C CA . LEU A 1 92 ? -9.375 -22.859 2.402 1 98.94 92 LEU A CA 1
ATOM 674 C C . LEU A 1 92 ? -9.75 -21.734 3.359 1 98.94 92 LEU A C 1
ATOM 676 O O . LEU A 1 92 ? -10.523 -20.844 3 1 98.94 92 LEU A O 1
ATOM 680 N N . LEU A 1 93 ? -9.281 -21.828 4.551 1 98.75 93 LEU A N 1
ATOM 681 C CA . LEU A 1 93 ? -9.578 -20.844 5.578 1 98.75 93 LEU A CA 1
ATOM 682 C C . LEU A 1 93 ? -8.297 -20.234 6.137 1 98.75 93 LEU A C 1
ATOM 684 O O . LEU A 1 93 ? -7.469 -20.953 6.715 1 98.75 93 LEU A O 1
ATOM 688 N N . ALA A 1 94 ? -8.078 -18.969 5.949 1 98.75 94 ALA A N 1
ATOM 689 C CA . ALA A 1 94 ? -6.977 -18.234 6.559 1 98.75 94 ALA A CA 1
ATOM 690 C C . ALA A 1 94 ? -7.473 -17.391 7.73 1 98.75 94 ALA A C 1
ATOM 692 O O . ALA A 1 94 ? -8.523 -16.75 7.648 1 98.75 94 ALA A O 1
ATOM 693 N N . ARG A 1 95 ? -6.711 -17.391 8.82 1 98.12 95 ARG A N 1
ATOM 694 C CA . ARG A 1 95 ? -7.129 -16.656 10.008 1 98.12 95 ARG A CA 1
ATOM 695 C C . ARG A 1 95 ? -5.93 -16.031 10.719 1 98.12 95 ARG A C 1
ATOM 697 O O . ARG A 1 95 ? -4.816 -16.547 10.641 1 98.12 95 ARG A O 1
ATOM 704 N N . ARG A 1 96 ? -6.16 -14.922 11.32 1 96.31 96 ARG A N 1
ATOM 705 C CA . ARG A 1 96 ? -5.234 -14.352 12.297 1 96.31 96 ARG A CA 1
ATOM 706 C C . ARG A 1 96 ? -5.984 -13.805 13.508 1 96.31 96 ARG A C 1
ATOM 708 O O . ARG A 1 96 ? -7.195 -13.578 13.445 1 96.31 96 ARG A O 1
ATOM 715 N N . THR A 1 97 ? -5.324 -13.648 14.625 1 94 97 THR A N 1
ATOM 716 C CA . THR A 1 97 ? -6.012 -13.32 15.867 1 94 97 THR A CA 1
ATOM 717 C C . THR A 1 97 ? -5.738 -11.875 16.266 1 94 97 THR A C 1
ATOM 719 O O . THR A 1 97 ? -6.484 -11.289 17.047 1 94 97 THR A O 1
ATOM 722 N N . ASN A 1 98 ? -4.68 -11.227 15.797 1 88.12 98 ASN A N 1
ATOM 723 C CA . ASN A 1 98 ? -4.348 -9.859 16.188 1 88.12 98 ASN A CA 1
ATOM 724 C C . ASN A 1 98 ? -3.943 -9.023 14.977 1 88.12 98 ASN A C 1
ATOM 726 O O . ASN A 1 98 ? -2.773 -9.008 14.586 1 88.12 98 ASN A O 1
ATOM 730 N N . PRO A 1 99 ? -4.969 -8.273 14.484 1 88.62 99 PRO A N 1
ATOM 731 C CA . PRO A 1 99 ? -6.398 -8.312 14.805 1 88.62 99 PRO A CA 1
ATOM 732 C C . PRO A 1 99 ? -7.086 -9.578 14.297 1 88.62 99 PRO A C 1
ATOM 734 O O . PRO A 1 99 ? -6.535 -10.289 13.453 1 88.62 99 PRO A O 1
ATOM 737 N N . SER A 1 100 ? -8.227 -9.906 14.859 1 93.25 100 SER A N 1
ATOM 738 C CA . SER A 1 100 ? -9.008 -11.062 14.414 1 93.25 100 SER A CA 1
ATOM 739 C C . SER A 1 100 ? -9.523 -10.859 12.992 1 93.25 100 SER A C 1
ATOM 741 O O . SER A 1 100 ? -10.289 -9.93 12.734 1 93.25 100 SER A O 1
ATOM 743 N N . GLU A 1 101 ? -9.117 -11.617 12.078 1 96.06 101 GLU A N 1
ATOM 744 C CA . GLU A 1 101 ? -9.547 -11.602 10.68 1 96.06 101 GLU A CA 1
ATOM 745 C C . GLU A 1 101 ? -9.641 -13.016 10.109 1 96.06 101 GLU A C 1
ATOM 747 O O . GLU A 1 101 ? -8.945 -13.922 10.578 1 96.06 101 GLU A O 1
ATOM 752 N N . ARG A 1 102 ? -10.523 -13.109 9.109 1 97.62 102 ARG A N 1
ATOM 753 C CA . ARG A 1 102 ? -10.734 -14.406 8.477 1 97.62 102 ARG A CA 1
ATOM 754 C C . ARG A 1 102 ? -11.031 -14.25 6.988 1 97.62 102 ARG A C 1
ATOM 756 O O . ARG A 1 102 ? -11.789 -13.367 6.59 1 97.62 102 ARG A O 1
ATOM 763 N N . VAL A 1 103 ? -10.398 -15.047 6.176 1 98.56 103 VAL A N 1
ATOM 764 C CA . VAL A 1 103 ? -10.695 -15.195 4.754 1 98.56 103 VAL A CA 1
ATOM 765 C C . VAL A 1 103 ? -11.055 -16.641 4.449 1 98.56 103 VAL A C 1
ATOM 767 O O . VAL A 1 103 ? -10.219 -17.547 4.59 1 98.56 103 VAL A O 1
ATOM 770 N N . GLU A 1 104 ? -12.242 -16.859 4.082 1 98.75 104 GLU A N 1
ATOM 771 C CA . GLU A 1 104 ? -12.711 -18.203 3.734 1 98.75 104 GLU A CA 1
ATOM 772 C C . GLU A 1 104 ? -13 -18.312 2.24 1 98.75 104 GLU A C 1
ATOM 774 O O . GLU A 1 104 ? -13.789 -17.531 1.693 1 98.75 104 GLU A O 1
ATOM 779 N N . THR A 1 105 ? -12.391 -19.234 1.628 1 98.88 105 THR A N 1
ATOM 780 C CA . THR A 1 105 ? -12.586 -19.469 0.199 1 98.88 105 THR A CA 1
ATOM 781 C C . THR A 1 105 ? -13.203 -20.828 -0.052 1 98.88 105 THR A C 1
ATOM 783 O O . THR A 1 105 ? -12.609 -21.859 0.283 1 98.88 105 THR A O 1
ATOM 786 N N . ARG A 1 106 ? -14.352 -20.875 -0.607 1 98.88 106 ARG A N 1
ATOM 787 C CA . ARG A 1 106 ? -15 -22.125 -1.012 1 98.88 106 ARG A CA 1
ATOM 788 C C . ARG A 1 106 ? -14.672 -22.469 -2.461 1 98.88 106 ARG A C 1
ATOM 790 O O . ARG A 1 106 ? -14.945 -21.688 -3.369 1 98.88 106 ARG A O 1
ATOM 797 N N . LEU A 1 107 ? -14.125 -23.594 -2.656 1 98.94 107 LEU A N 1
ATOM 798 C CA . LEU A 1 107 ? -13.664 -24.016 -3.975 1 98.94 107 LEU A CA 1
ATOM 799 C C . LEU A 1 107 ? -14.711 -24.875 -4.672 1 98.94 107 LEU A C 1
ATOM 801 O O . LEU A 1 107 ? -14.789 -26.078 -4.418 1 98.94 107 LEU A O 1
ATOM 805 N N . HIS A 1 108 ? -15.422 -24.281 -5.566 1 98.69 108 HIS A N 1
ATOM 806 C CA . HIS A 1 108 ? -16.469 -25 -6.289 1 98.69 108 HIS A CA 1
ATOM 807 C C . HIS A 1 108 ? -15.867 -26.016 -7.262 1 98.69 108 HIS A C 1
ATOM 809 O O . HIS A 1 108 ? -16.406 -27.109 -7.441 1 98.69 108 HIS A O 1
ATOM 815 N N . GLU A 1 109 ? -14.812 -25.609 -7.891 1 98.5 109 GLU A N 1
ATOM 816 C CA . GLU A 1 109 ? -14.039 -26.469 -8.797 1 98.5 109 GLU A CA 1
ATOM 817 C C . GLU A 1 109 ? -12.555 -26.125 -8.734 1 98.5 109 GLU A C 1
ATOM 819 O O . GLU A 1 109 ? -12.172 -24.969 -8.891 1 98.5 109 GLU A O 1
ATOM 824 N N . VAL A 1 110 ? -11.742 -27.109 -8.484 1 98.75 110 VAL A N 1
ATOM 825 C CA . VAL A 1 110 ? -10.289 -26.938 -8.523 1 98.75 110 VAL A CA 1
ATOM 826 C C . VAL A 1 110 ? -9.75 -27.422 -9.867 1 98.75 110 VAL A C 1
ATOM 828 O O . VAL A 1 110 ? -9.867 -28.594 -10.203 1 98.75 110 VAL A O 1
ATOM 831 N N . TYR A 1 111 ? -9.188 -26.5 -10.578 1 98.75 111 TYR A N 1
ATOM 832 C CA . TYR A 1 111 ? -8.648 -26.844 -11.891 1 98.75 111 TYR A CA 1
ATOM 833 C C . TYR A 1 111 ? -7.234 -27.406 -11.773 1 98.75 111 TYR A C 1
ATOM 835 O O . TYR A 1 111 ? -6.836 -28.266 -12.547 1 98.75 111 TYR A O 1
ATOM 843 N N . GLY A 1 112 ? -6.441 -26.859 -10.883 1 98.12 112 GLY A N 1
ATOM 844 C CA . GLY A 1 112 ? -5.074 -27.297 -10.641 1 98.12 112 GLY A CA 1
ATOM 845 C C . GLY A 1 112 ? -4.527 -26.828 -9.305 1 98.12 112 GLY A C 1
ATOM 846 O O . GLY A 1 112 ? -4.977 -25.812 -8.758 1 98.12 112 GLY A O 1
ATOM 847 N N . VAL A 1 113 ? -3.637 -27.641 -8.758 1 98.5 113 VAL A N 1
ATOM 848 C CA . VAL A 1 113 ? -2.934 -27.281 -7.527 1 98.5 113 VAL A CA 1
ATOM 849 C C . VAL A 1 113 ? -1.446 -27.594 -7.676 1 98.5 113 VAL A C 1
ATOM 851 O O . VAL A 1 113 ? -1.076 -28.609 -8.258 1 98.5 113 VAL A O 1
ATOM 854 N N . THR A 1 114 ? -0.601 -26.719 -7.281 1 98.56 114 THR A N 1
ATOM 855 C CA . THR A 1 114 ? 0.843 -26.906 -7.324 1 98.56 114 THR A CA 1
ATOM 856 C C . THR A 1 114 ? 1.458 -26.719 -5.941 1 98.56 114 THR A C 1
ATOM 858 O O . THR A 1 114 ? 1.221 -25.703 -5.285 1 98.56 114 THR A O 1
ATOM 861 N N . ARG A 1 115 ? 2.049 -27.734 -5.5 1 98.62 115 ARG A N 1
ATOM 862 C CA . ARG A 1 115 ? 2.936 -27.672 -4.344 1 98.62 115 ARG A CA 1
ATOM 863 C C . ARG A 1 115 ? 4.34 -27.234 -4.754 1 98.62 115 ARG A C 1
ATOM 865 O O . ARG A 1 115 ? 4.91 -27.781 -5.699 1 98.62 115 ARG A O 1
ATOM 872 N N . PHE A 1 116 ? 4.953 -26.266 -4.102 1 98.81 116 PHE A N 1
ATOM 873 C CA . PHE A 1 116 ? 6.266 -25.719 -4.441 1 98.81 116 PHE A CA 1
ATOM 874 C C . PHE A 1 116 ? 7.152 -25.641 -3.205 1 98.81 116 PHE A C 1
ATOM 876 O O . PHE A 1 116 ? 6.93 -24.797 -2.332 1 98.81 116 PHE A O 1
ATOM 883 N N . ASP A 1 117 ? 8.062 -26.547 -3.102 1 98.56 117 ASP A N 1
ATOM 884 C CA . ASP A 1 117 ? 9.055 -26.531 -2.029 1 98.56 117 ASP A CA 1
ATOM 885 C C . ASP A 1 117 ? 10.172 -25.531 -2.328 1 98.56 117 ASP A C 1
ATOM 887 O O . ASP A 1 117 ? 11.227 -25.906 -2.832 1 98.56 117 ASP A O 1
ATOM 891 N N . ALA A 1 118 ? 9.945 -24.344 -1.924 1 98.5 118 ALA A N 1
ATOM 892 C CA . ALA A 1 118 ? 10.781 -23.219 -2.352 1 98.5 118 ALA A CA 1
ATOM 893 C C . ALA A 1 118 ? 11.82 -22.875 -1.284 1 98.5 118 ALA A C 1
ATOM 895 O O . ALA A 1 118 ? 11.5 -22.812 -0.095 1 98.5 118 ALA A O 1
ATOM 896 N N . GLU A 1 119 ? 13 -22.719 -1.68 1 97.31 119 GLU A N 1
ATOM 897 C CA . GLU A 1 119 ? 14.086 -22.188 -0.866 1 97.31 119 GLU A CA 1
ATOM 898 C C . GLU A 1 119 ? 14.578 -20.844 -1.405 1 97.31 119 GLU A C 1
ATOM 900 O O . GLU A 1 119 ? 15 -20.75 -2.559 1 97.31 119 GLU A O 1
ATOM 905 N N . ASP A 1 120 ? 14.461 -19.828 -0.572 1 97.94 120 ASP A N 1
ATOM 906 C CA . ASP A 1 120 ? 14.867 -18.484 -0.994 1 97.94 120 ASP A CA 1
ATOM 907 C C . ASP A 1 120 ? 15.477 -17.703 0.171 1 97.94 120 ASP A C 1
ATOM 909 O O . ASP A 1 120 ? 14.75 -17.234 1.049 1 97.94 120 ASP A O 1
ATOM 913 N N . GLY A 1 121 ? 16.75 -17.547 0.16 1 96.25 121 GLY A N 1
ATOM 914 C CA . GLY A 1 121 ? 17.453 -16.781 1.184 1 96.25 121 GLY A CA 1
ATOM 915 C C . GLY A 1 121 ? 18 -15.469 0.677 1 96.25 121 GLY A C 1
ATOM 916 O O . GLY A 1 121 ? 18.75 -14.789 1.385 1 96.25 121 GLY A O 1
ATOM 917 N N . ALA A 1 122 ? 17.625 -15.109 -0.571 1 96.56 122 ALA A N 1
ATOM 918 C CA . ALA A 1 122 ? 18.172 -13.891 -1.179 1 96.56 122 ALA A CA 1
ATOM 919 C C . ALA A 1 122 ? 17.531 -12.648 -0.572 1 96.56 122 ALA A C 1
ATOM 921 O O . ALA A 1 122 ? 16.344 -12.648 -0.239 1 96.56 122 ALA A O 1
ATOM 922 N N . THR A 1 123 ? 18.344 -11.648 -0.442 1 95.44 123 THR A N 1
ATOM 923 C CA . THR A 1 123 ? 17.859 -10.336 -0.009 1 95.44 123 THR A CA 1
ATOM 924 C C . THR A 1 123 ? 17.844 -9.359 -1.179 1 95.44 123 THR A C 1
ATOM 926 O O . THR A 1 123 ? 18.766 -9.328 -1.991 1 95.44 123 THR A O 1
ATOM 929 N N . TYR A 1 124 ? 16.812 -8.641 -1.257 1 95 124 TYR A N 1
ATOM 930 C CA . TYR A 1 124 ? 16.672 -7.641 -2.312 1 95 124 TYR A CA 1
ATOM 931 C C . TYR A 1 124 ? 17.594 -6.457 -2.072 1 95 124 TYR A C 1
ATOM 933 O O . TYR A 1 124 ? 17.562 -5.836 -1.008 1 95 124 TYR A O 1
ATOM 941 N N . GLU A 1 125 ? 18.453 -6.168 -3.047 1 95.81 125 GLU A N 1
ATOM 942 C CA . GLU A 1 125 ? 19.344 -5.016 -2.994 1 95.81 125 GLU A CA 1
ATOM 943 C C . GLU A 1 125 ? 18.812 -3.859 -3.834 1 95.81 125 GLU A C 1
ATOM 945 O O . GLU A 1 125 ? 18.594 -4.008 -5.039 1 95.81 125 GLU A O 1
ATOM 950 N N . GLU A 1 126 ? 18.609 -2.746 -3.236 1 92.81 126 GLU A N 1
ATOM 951 C CA . GLU A 1 126 ? 18.031 -1.602 -3.93 1 92.81 126 GLU A CA 1
ATOM 952 C C . GLU A 1 126 ? 18.938 -0.374 -3.818 1 92.81 126 GLU A C 1
ATOM 954 O O . GLU A 1 126 ? 19.594 -0.17 -2.795 1 92.81 126 GLU A O 1
ATOM 959 N N . SER A 1 127 ? 19 0.383 -4.887 1 91.69 127 SER A N 1
ATOM 960 C CA . SER A 1 127 ? 19.719 1.65 -4.906 1 91.69 127 SER A CA 1
ATOM 961 C C . SER A 1 127 ? 18.781 2.816 -5.195 1 91.69 127 SER A C 1
ATOM 963 O O . SER A 1 127 ? 17.75 2.645 -5.852 1 91.69 127 SER A O 1
ATOM 965 N N . GLY A 1 128 ? 19.188 3.998 -4.688 1 90.06 128 GLY A N 1
ATOM 966 C CA . GLY A 1 128 ? 18.328 5.164 -4.859 1 90.06 128 GLY A CA 1
ATOM 967 C C . GLY A 1 128 ? 17.203 5.234 -3.838 1 90.06 128 GLY A C 1
ATOM 968 O O . GLY A 1 128 ? 16.094 5.648 -4.164 1 90.06 128 GLY A O 1
ATOM 969 N N . THR A 1 129 ? 17.469 4.734 -2.631 1 92.38 129 THR A N 1
ATOM 970 C CA . THR A 1 129 ? 16.484 4.676 -1.562 1 92.38 129 THR A CA 1
ATOM 971 C C . THR A 1 129 ? 16.469 5.977 -0.761 1 92.38 129 THR A C 1
ATOM 973 O O . THR A 1 129 ? 17.375 6.801 -0.891 1 92.38 129 THR A O 1
ATOM 976 N N . GLU A 1 130 ? 15.336 6.117 -0.023 1 93.62 130 GLU A N 1
ATOM 977 C CA . GLU A 1 130 ? 15.258 7.273 0.867 1 93.62 130 GLU A CA 1
ATOM 978 C C . GLU A 1 130 ? 16.406 7.266 1.882 1 93.62 130 GLU A C 1
ATOM 980 O O . GLU A 1 130 ? 16.938 8.32 2.223 1 93.62 130 GLU A O 1
ATOM 985 N N . ALA A 1 131 ? 16.797 6.137 2.303 1 94.62 131 ALA A N 1
ATOM 986 C CA . ALA A 1 131 ? 17.922 6.012 3.227 1 94.62 131 ALA A CA 1
ATOM 987 C C . ALA A 1 131 ? 19.203 6.535 2.598 1 94.62 131 ALA A C 1
ATOM 989 O O . ALA A 1 131 ? 19.969 7.258 3.242 1 94.62 131 ALA A O 1
ATOM 990 N N . GLU A 1 132 ? 19.438 6.156 1.323 1 93.81 132 GLU A N 1
ATOM 991 C CA . GLU A 1 132 ? 20.625 6.645 0.617 1 93.81 132 GLU A CA 1
ATOM 992 C C . GLU A 1 132 ? 20.578 8.164 0.444 1 93.81 132 GLU A C 1
ATOM 994 O O . GLU A 1 132 ? 21.609 8.828 0.512 1 93.81 132 GLU A O 1
ATOM 999 N N . MET A 1 133 ? 19.438 8.672 0.216 1 94.75 133 MET A N 1
ATOM 1000 C CA . MET A 1 133 ? 19.25 10.117 0.109 1 94.75 133 MET A CA 1
ATOM 1001 C C . MET A 1 133 ? 19.594 10.805 1.425 1 94.75 133 MET A C 1
ATOM 1003 O O . MET A 1 133 ? 20.25 11.844 1.43 1 94.75 133 MET A O 1
ATOM 1007 N N . HIS A 1 134 ? 19.156 10.281 2.537 1 97.44 134 HIS A N 1
ATOM 1008 C CA . HIS A 1 134 ? 19.5 10.812 3.852 1 97.44 134 HIS A CA 1
ATOM 1009 C C . HIS A 1 134 ? 21.016 10.828 4.066 1 97.44 134 HIS A C 1
ATOM 1011 O O . HIS A 1 134 ? 21.562 11.82 4.543 1 97.44 134 HIS A O 1
ATOM 1017 N N . GLU A 1 135 ? 21.625 9.719 3.682 1 96.81 135 GLU A N 1
ATOM 1018 C CA . GLU A 1 135 ? 23.062 9.617 3.83 1 96.81 135 GLU A CA 1
ATOM 1019 C C . GLU A 1 135 ? 23.781 10.68 2.994 1 96.81 135 GLU A C 1
ATOM 1021 O O . GLU A 1 135 ? 24.734 11.297 3.455 1 96.81 135 GLU A O 1
ATOM 1026 N N . TYR A 1 136 ? 23.328 10.82 1.757 1 96.06 136 TYR A N 1
ATOM 1027 C CA . TYR A 1 136 ? 23.891 11.812 0.855 1 96.06 136 TYR A CA 1
ATOM 1028 C C . TYR A 1 136 ? 23.781 13.211 1.448 1 96.06 136 TYR A C 1
ATOM 1030 O O . TYR A 1 136 ? 24.766 13.961 1.47 1 96.06 136 TYR A O 1
ATOM 1038 N N . ILE A 1 137 ? 22.625 13.547 2.045 1 97.56 137 ILE A N 1
ATOM 1039 C CA . ILE A 1 137 ? 22.359 14.867 2.609 1 97.56 137 ILE A CA 1
ATOM 1040 C C . ILE A 1 137 ? 23.234 15.07 3.852 1 97.56 137 ILE A C 1
ATOM 1042 O O . ILE A 1 137 ? 23.797 16.141 4.043 1 97.56 137 ILE A O 1
ATOM 1046 N N . GLN A 1 138 ? 23.281 14.078 4.652 1 97.75 138 GLN A N 1
ATOM 1047 C CA . GLN A 1 138 ? 24.094 14.148 5.863 1 97.75 138 GLN A CA 1
ATOM 1048 C C . GLN A 1 138 ? 25.547 14.445 5.527 1 97.75 138 GLN A C 1
ATOM 1050 O O . GLN A 1 138 ? 26.219 15.219 6.223 1 97.75 138 GLN A O 1
ATOM 1055 N N . ALA A 1 139 ? 26.047 13.859 4.387 1 97 139 ALA A N 1
ATOM 1056 C CA . ALA A 1 139 ? 27.438 13.992 3.975 1 97 139 ALA A CA 1
ATOM 1057 C C . ALA A 1 139 ? 27.672 15.297 3.213 1 97 139 ALA A C 1
ATOM 1059 O O . ALA A 1 139 ? 28.781 15.82 3.174 1 97 139 ALA A O 1
ATOM 1060 N N . ASN A 1 140 ? 26.578 15.789 2.588 1 97.06 140 ASN A N 1
ATOM 1061 C CA . ASN A 1 140 ? 26.688 16.953 1.723 1 97.06 140 ASN A CA 1
ATOM 1062 C C . ASN A 1 140 ? 25.594 17.984 1.999 1 97.06 140 ASN A C 1
ATOM 1064 O O . ASN A 1 140 ? 24.828 18.344 1.099 1 97.06 140 ASN A O 1
ATOM 1068 N N . PRO A 1 141 ? 25.562 18.547 3.225 1 98 141 PRO A N 1
ATOM 1069 C CA . PRO A 1 141 ? 24.484 19.484 3.547 1 98 141 PRO A CA 1
ATOM 1070 C C . PRO A 1 141 ? 24.484 20.719 2.643 1 98 141 PRO A C 1
ATOM 1072 O O . PRO A 1 141 ? 23.453 21.344 2.451 1 98 141 PRO A O 1
ATOM 1075 N N . GLU A 1 142 ? 25.641 21.062 2.018 1 96.94 142 GLU A N 1
ATOM 1076 C CA . GLU A 1 142 ? 25.781 22.203 1.134 1 96.94 142 GLU A CA 1
ATOM 1077 C C . GLU A 1 142 ? 24.953 22.031 -0.134 1 96.94 142 GLU A C 1
ATOM 1079 O O . GLU A 1 142 ? 24.672 23.016 -0.839 1 96.94 142 GLU A O 1
ATOM 1084 N N . GLU A 1 143 ? 24.531 20.766 -0.423 1 96.19 143 GLU A N 1
ATOM 1085 C CA . GLU A 1 143 ? 23.672 20.516 -1.571 1 96.19 143 GLU A CA 1
ATOM 1086 C C . GLU A 1 143 ? 22.281 21.094 -1.354 1 96.19 143 GLU A C 1
ATOM 1088 O O . GLU A 1 143 ? 21.547 21.328 -2.314 1 96.19 143 GLU A O 1
ATOM 1093 N N . LEU A 1 144 ? 21.906 21.25 -0.088 1 97.94 144 LEU A N 1
ATOM 1094 C CA . LEU A 1 144 ? 20.641 21.891 0.226 1 97.94 144 LEU A CA 1
ATOM 1095 C C . LEU A 1 144 ? 20.781 23.406 0.256 1 97.94 144 LEU A C 1
ATOM 1097 O O . LEU A 1 144 ? 19.922 24.141 -0.263 1 97.94 144 LEU A O 1
ATOM 1101 N N . GLU A 1 145 ? 21.781 23.844 0.88 1 97.81 145 GLU A N 1
ATOM 1102 C CA . GLU A 1 145 ? 22.078 25.266 1.033 1 97.81 145 GLU A CA 1
ATOM 1103 C C . GLU A 1 145 ? 23.516 25.484 1.502 1 97.81 145 GLU A C 1
ATOM 1105 O O . GLU A 1 145 ? 23.984 24.812 2.43 1 97.81 145 GLU A O 1
ATOM 1110 N N . SER A 1 146 ? 24.188 26.484 0.781 1 97.94 146 SER A N 1
ATOM 1111 C CA . SER A 1 146 ? 25.531 26.828 1.219 1 97.94 146 SER A CA 1
ATOM 1112 C C . SER A 1 146 ? 25.531 27.281 2.676 1 97.94 146 SER A C 1
ATOM 1114 O O . SER A 1 146 ? 24.703 28.109 3.082 1 97.94 146 SER A O 1
ATOM 1116 N N . GLY A 1 147 ? 26.438 26.688 3.5 1 98.19 147 GLY A N 1
ATOM 1117 C CA . GLY A 1 147 ? 26.578 27.094 4.891 1 98.19 147 GLY A CA 1
ATOM 1118 C C . GLY A 1 147 ? 25.688 26.328 5.836 1 98.19 147 GLY A C 1
ATOM 1119 O O . GLY A 1 147 ? 25.766 26.484 7.055 1 98.19 147 GLY A O 1
ATOM 1120 N N . LEU A 1 148 ? 24.828 25.406 5.328 1 98.69 148 LEU A N 1
ATOM 1121 C CA . LEU A 1 148 ? 23.953 24.609 6.168 1 98.69 148 LEU A CA 1
ATOM 1122 C C . LEU A 1 148 ? 24.75 23.547 6.918 1 98.69 148 LEU A C 1
ATOM 1124 O O . LEU A 1 148 ? 25.625 22.891 6.34 1 98.69 148 LEU A O 1
ATOM 1128 N N . ARG A 1 149 ? 24.5 23.375 8.203 1 98.5 149 ARG A N 1
ATOM 1129 C CA . ARG A 1 149 ? 25.141 22.344 9.023 1 98.5 149 ARG A CA 1
ATOM 1130 C C . ARG A 1 149 ? 24.094 21.453 9.695 1 98.5 149 ARG A C 1
ATOM 1132 O O . ARG A 1 149 ? 23.172 21.953 10.344 1 98.5 149 ARG A O 1
ATOM 1139 N N . ILE A 1 150 ? 24.266 20.156 9.555 1 98.62 150 ILE A N 1
ATOM 1140 C CA . ILE A 1 150 ? 23.359 19.219 10.211 1 98.62 150 ILE A CA 1
ATOM 1141 C C . ILE A 1 150 ? 23.734 19.078 11.68 1 98.62 150 ILE A C 1
ATOM 1143 O O . ILE A 1 150 ? 24.891 18.797 12.016 1 98.62 150 ILE A O 1
ATOM 1147 N N . VAL A 1 151 ? 22.844 19.359 12.492 1 98.56 151 VAL A N 1
ATOM 1148 C CA . VAL A 1 151 ? 23.047 19.234 13.93 1 98.56 151 VAL A CA 1
ATOM 1149 C C . VAL A 1 151 ? 22.641 17.828 14.391 1 98.56 151 VAL A C 1
ATOM 1151 O O . VAL A 1 151 ? 23.344 17.203 15.18 1 98.56 151 VAL A O 1
ATOM 1154 N N . GLU A 1 152 ? 21.484 17.312 13.914 1 98.5 152 GLU A N 1
ATOM 1155 C CA . GLU A 1 152 ? 20.984 16.016 14.344 1 98.5 152 GLU A CA 1
ATOM 1156 C C . GLU A 1 152 ? 20.141 15.359 13.242 1 98.5 152 GLU A C 1
ATOM 1158 O O . GLU A 1 152 ? 19.344 16.031 12.594 1 98.5 152 GLU A O 1
ATOM 1163 N N . HIS A 1 153 ? 20.359 14.125 13.039 1 98.31 153 HIS A N 1
ATOM 1164 C CA . HIS A 1 153 ? 19.547 13.281 12.172 1 98.31 153 HIS A CA 1
ATOM 1165 C C . HIS A 1 153 ? 18.531 12.484 12.984 1 98.31 153 HIS A C 1
ATOM 1167 O O . HIS A 1 153 ? 18.875 11.859 13.992 1 98.31 153 HIS A O 1
ATOM 1173 N N . GLU A 1 154 ? 17.297 12.477 12.633 1 97.81 154 GLU A N 1
ATOM 1174 C CA . GLU A 1 154 ? 16.203 11.758 13.305 1 97.81 154 GLU A CA 1
ATOM 1175 C C . GLU A 1 154 ? 16.031 12.25 14.734 1 97.81 154 GLU A C 1
ATOM 1177 O O . GLU A 1 154 ? 16.047 11.453 15.68 1 97.81 154 GLU A O 1
ATOM 1182 N N . ARG A 1 155 ? 15.844 13.539 14.859 1 97.75 155 ARG A N 1
ATOM 1183 C CA . ARG A 1 155 ? 15.633 14.133 16.172 1 97.75 155 ARG A CA 1
ATOM 1184 C C . ARG A 1 155 ? 14.227 13.828 16.688 1 97.75 155 ARG A C 1
ATOM 1186 O O . ARG A 1 155 ? 13.234 14.156 16.031 1 97.75 155 ARG A O 1
ATOM 1193 N N . GLU A 1 156 ? 14.125 13.289 17.859 1 97.38 156 GLU A N 1
ATOM 1194 C CA . GLU A 1 156 ? 12.844 12.883 18.438 1 97.38 156 GLU A CA 1
ATOM 1195 C C . GLU A 1 156 ? 12.055 14.086 18.938 1 97.38 156 GLU A C 1
ATOM 1197 O O . GLU A 1 156 ? 12.625 15 19.531 1 97.38 156 GLU A O 1
ATOM 1202 N N . THR A 1 157 ? 10.773 14.148 18.688 1 96.06 157 THR A N 1
ATOM 1203 C CA . THR A 1 157 ? 9.836 15.133 19.203 1 96.06 157 THR A CA 1
ATOM 1204 C C . THR A 1 157 ? 8.578 14.445 19.75 1 96.06 157 THR A C 1
ATOM 1206 O O . THR A 1 157 ? 8.43 13.227 19.625 1 96.06 157 THR A O 1
ATOM 1209 N N . LYS A 1 158 ? 7.73 15.211 20.344 1 93.25 158 LYS A N 1
ATOM 1210 C CA . LYS A 1 158 ? 6.465 14.672 20.828 1 93.25 158 LYS A CA 1
ATOM 1211 C C . LYS A 1 158 ? 5.586 14.195 19.672 1 93.25 158 LYS A C 1
ATOM 1213 O O . LYS A 1 158 ? 4.629 13.453 19.891 1 93.25 158 LYS A O 1
ATOM 1218 N N . TYR A 1 159 ? 5.922 14.625 18.375 1 93.94 159 TYR A N 1
ATOM 1219 C CA . TYR A 1 159 ? 5.117 14.25 17.219 1 93.94 159 TYR A CA 1
ATOM 1220 C C . TYR A 1 159 ? 5.809 13.172 16.391 1 93.94 159 TYR A C 1
ATOM 1222 O O . TYR A 1 159 ? 5.262 12.695 15.398 1 93.94 159 TYR A O 1
ATOM 1230 N N . GLY A 1 160 ? 6.984 12.773 16.688 1 93.44 160 GLY A N 1
ATOM 1231 C CA . GLY A 1 160 ? 7.781 11.828 15.922 1 93.44 160 GLY A CA 1
ATOM 1232 C C . GLY A 1 160 ? 9.18 12.344 15.617 1 93.44 160 GLY A C 1
ATOM 1233 O O . GLY A 1 160 ? 9.68 13.234 16.297 1 93.44 160 GLY A O 1
ATOM 1234 N N . PHE A 1 161 ? 9.789 11.844 14.57 1 96.75 161 PHE A N 1
ATOM 1235 C CA . PHE A 1 161 ? 11.188 12.133 14.297 1 96.75 161 PHE A CA 1
ATOM 1236 C C . PHE A 1 161 ? 11.32 13.117 13.133 1 96.75 161 PHE A C 1
ATOM 1238 O O . PHE A 1 161 ? 10.758 12.891 12.062 1 96.75 161 PHE A O 1
ATOM 1245 N N . VAL A 1 162 ? 12.062 14.141 13.391 1 98 162 VAL A N 1
ATOM 1246 C CA . VAL A 1 162 ? 12.453 15.062 12.328 1 98 162 VAL A CA 1
ATOM 1247 C C . VAL A 1 162 ? 13.625 14.469 11.547 1 98 162 VAL A C 1
ATOM 1249 O O . VAL A 1 162 ? 14.617 14.031 12.125 1 98 162 VAL A O 1
ATOM 1252 N N . ASP A 1 163 ? 13.539 14.523 10.266 1 98.62 163 ASP A N 1
ATOM 1253 C CA . ASP A 1 163 ? 14.586 13.914 9.461 1 98.62 163 ASP A CA 1
ATOM 1254 C C . ASP A 1 163 ? 15.945 14.555 9.742 1 98.62 163 ASP A C 1
ATOM 1256 O O . ASP A 1 163 ? 16.891 13.867 10.109 1 98.62 163 ASP A O 1
ATOM 1260 N N . PHE A 1 164 ? 16.062 15.938 9.586 1 98.81 164 PHE A N 1
ATOM 1261 C CA . PHE A 1 164 ? 17.281 16.641 9.953 1 98.81 164 PHE A CA 1
ATOM 1262 C C . PHE A 1 164 ? 16.953 17.922 10.711 1 98.81 164 PHE A C 1
ATOM 1264 O O . PHE A 1 164 ? 16.078 18.688 10.312 1 98.81 164 PHE A O 1
ATOM 1271 N N . TYR A 1 165 ? 17.578 18.109 11.82 1 98.75 165 TYR A N 1
ATOM 1272 C CA . TYR A 1 165 ? 17.703 19.406 12.477 1 98.75 165 TYR A CA 1
ATOM 1273 C C . TYR A 1 165 ? 19.031 20.062 12.148 1 98.75 165 TYR A C 1
ATOM 1275 O O . TYR A 1 165 ? 20.094 19.5 12.422 1 98.75 165 TYR A O 1
ATOM 1283 N N . ALA A 1 166 ? 18.969 21.188 11.531 1 98.75 166 ALA A N 1
ATOM 1284 C CA . ALA A 1 166 ? 20.172 21.844 11.031 1 98.75 166 ALA A CA 1
ATOM 1285 C C . ALA A 1 166 ? 20.203 23.312 11.445 1 98.75 166 ALA A C 1
ATOM 1287 O O . ALA A 1 166 ? 19.281 23.797 12.125 1 98.75 166 ALA A O 1
ATOM 1288 N N . VAL A 1 167 ? 21.312 24 11.188 1 98.69 167 VAL A N 1
ATOM 1289 C CA . VAL A 1 167 ? 21.453 25.438 11.367 1 98.69 167 VAL A CA 1
ATOM 1290 C C . VAL A 1 167 ? 22.047 26.047 10.102 1 98.69 167 VAL A C 1
ATOM 1292 O O . VAL A 1 167 ? 22.938 25.469 9.469 1 98.69 167 VAL A O 1
ATOM 1295 N N . ASP A 1 168 ? 21.469 27.234 9.742 1 98.44 168 ASP A N 1
ATOM 1296 C CA . ASP A 1 168 ? 22.016 27.891 8.555 1 98.44 168 ASP A CA 1
ATOM 1297 C C . ASP A 1 168 ? 23.25 28.719 8.906 1 98.44 168 ASP A C 1
ATOM 1299 O O . ASP A 1 168 ? 23.75 28.641 10.023 1 98.44 168 ASP A O 1
ATOM 1303 N N . GLU A 1 169 ? 23.844 29.469 7.941 1 98 169 GLU A N 1
ATOM 1304 C CA . GLU A 1 169 ? 25.078 30.203 8.102 1 98 169 GLU A CA 1
ATOM 1305 C C . GLU A 1 169 ? 24.969 31.25 9.203 1 98 169 GLU A C 1
ATOM 1307 O O . GLU A 1 169 ? 25.953 31.578 9.867 1 98 169 GLU A O 1
ATOM 1312 N N . ASP A 1 170 ? 23.781 31.672 9.508 1 97.81 170 ASP A N 1
ATOM 1313 C CA . ASP A 1 170 ? 23.547 32.719 10.5 1 97.81 170 ASP A CA 1
ATOM 1314 C C . ASP A 1 170 ? 23.188 32.125 11.859 1 97.81 170 ASP A C 1
ATOM 1316 O O . ASP A 1 170 ? 22.906 32.844 12.812 1 97.81 170 ASP A O 1
ATOM 1320 N N . GLY A 1 171 ? 23.078 30.828 11.953 1 97.38 171 GLY A N 1
ATOM 1321 C CA . GLY A 1 171 ? 22.781 30.172 13.211 1 97.38 171 GLY A CA 1
ATOM 1322 C C . GLY A 1 171 ? 21.297 29.922 13.414 1 97.38 171 GLY A C 1
ATOM 1323 O O . GLY A 1 171 ? 20.875 29.484 14.492 1 97.38 171 GLY A O 1
ATOM 1324 N N . THR A 1 172 ? 20.484 30.219 12.367 1 98.19 172 THR A N 1
ATOM 1325 C CA . THR A 1 172 ? 19.047 30 12.445 1 98.19 172 THR A CA 1
ATOM 1326 C C . THR A 1 172 ? 18.719 28.516 12.32 1 98.19 172 THR A C 1
ATOM 1328 O O . THR A 1 172 ? 19.234 27.828 11.43 1 98.19 172 THR A O 1
ATOM 1331 N N . PRO A 1 173 ? 17.906 27.969 13.242 1 98.62 173 PRO A N 1
ATOM 1332 C CA . PRO A 1 173 ? 17.5 26.578 13.117 1 98.62 173 PRO A CA 1
ATOM 1333 C C . PRO A 1 173 ? 16.75 26.297 11.82 1 98.62 173 PRO A C 1
ATOM 1335 O O . PRO A 1 173 ? 15.961 27.125 11.367 1 98.62 173 PRO A O 1
ATOM 1338 N N . VAL A 1 174 ? 17.031 25.141 11.172 1 98.88 174 VAL A N 1
ATOM 1339 C CA . VAL A 1 174 ? 16.375 24.703 9.945 1 98.88 174 VAL A CA 1
ATOM 1340 C C . VAL A 1 174 ? 15.852 23.281 10.125 1 98.88 174 VAL A C 1
ATOM 1342 O O . VAL A 1 174 ? 16.625 22.344 10.391 1 98.88 174 VAL A O 1
ATOM 1345 N N . VAL A 1 175 ? 14.539 23.078 10.039 1 98.88 175 VAL A N 1
ATOM 1346 C CA . VAL A 1 175 ? 13.898 21.766 10.055 1 98.88 175 VAL A CA 1
ATOM 1347 C C . VAL A 1 175 ? 13.789 21.234 8.625 1 98.88 175 VAL A C 1
ATOM 1349 O O . VAL A 1 175 ? 13.258 21.922 7.742 1 98.88 175 VAL A O 1
ATOM 1352 N N . VAL A 1 176 ? 14.312 20 8.414 1 98.88 176 VAL A N 1
ATOM 1353 C CA . VAL A 1 176 ? 14.359 19.469 7.059 1 98.88 176 VAL A CA 1
ATOM 1354 C C . VAL A 1 176 ? 13.547 18.188 6.98 1 98.88 176 VAL A C 1
ATOM 1356 O O . VAL A 1 176 ? 13.758 17.266 7.77 1 98.88 176 VAL A O 1
ATOM 1359 N N . GLU A 1 177 ? 12.562 18.125 6.141 1 98.75 177 GLU A N 1
ATOM 1360 C CA . GLU A 1 177 ? 11.797 16.938 5.785 1 98.75 177 GLU A CA 1
ATOM 1361 C C . GLU A 1 177 ? 12.203 16.406 4.41 1 98.75 177 GLU A C 1
ATOM 1363 O O . GLU A 1 177 ? 12.25 17.172 3.441 1 98.75 177 GLU A O 1
ATOM 1368 N N . VAL A 1 178 ? 12.516 15.086 4.293 1 98.31 178 VAL A N 1
ATOM 1369 C CA . VAL A 1 178 ? 13.07 14.516 3.068 1 98.31 178 VAL A CA 1
ATOM 1370 C C . VAL A 1 178 ? 12.125 13.453 2.52 1 98.31 178 VAL A C 1
ATOM 1372 O O . VAL A 1 178 ? 11.641 12.602 3.268 1 98.31 178 VAL A O 1
ATOM 1375 N N . LYS A 1 179 ? 11.82 13.555 1.228 1 96.69 179 LYS A N 1
ATOM 1376 C CA . LYS A 1 179 ? 11.047 12.523 0.539 1 96.69 179 LYS A CA 1
ATOM 1377 C C . LYS A 1 179 ? 11.758 12.07 -0.734 1 96.69 179 LYS A C 1
ATOM 1379 O O . LYS A 1 179 ? 12.344 12.883 -1.448 1 96.69 179 LYS A O 1
ATOM 1384 N N . ARG A 1 180 ? 11.641 10.766 -0.987 1 93.56 180 ARG A N 1
ATOM 1385 C CA . ARG A 1 180 ? 12.289 10.18 -2.152 1 93.56 180 ARG A CA 1
ATOM 1386 C C . ARG A 1 180 ? 11.414 10.297 -3.391 1 93.56 180 ARG A C 1
ATOM 1388 O O . ARG A 1 180 ? 11.875 10.07 -4.512 1 93.56 180 ARG A O 1
ATOM 1395 N N . ILE A 1 181 ? 10.148 10.656 -3.201 1 91.88 181 ILE A N 1
ATOM 1396 C CA . ILE A 1 181 ? 9.195 10.797 -4.297 1 91.88 181 ILE A CA 1
ATOM 1397 C C . ILE A 1 181 ? 8.664 12.234 -4.328 1 91.88 181 ILE A C 1
ATOM 1399 O O . ILE A 1 181 ? 9.094 13.078 -3.539 1 91.88 181 ILE A O 1
ATOM 1403 N N . GLN A 1 182 ? 7.887 12.469 -5.336 1 93.75 182 GLN A N 1
ATOM 1404 C CA . GLN A 1 182 ? 7.266 13.781 -5.414 1 93.75 182 GLN A CA 1
ATOM 1405 C C . GLN A 1 182 ? 6.57 14.148 -4.105 1 93.75 182 GLN A C 1
ATOM 1407 O O . GLN A 1 182 ? 5.809 13.344 -3.559 1 93.75 182 GLN A O 1
ATOM 1412 N N . ALA A 1 183 ? 6.844 15.375 -3.637 1 96.75 183 ALA A N 1
ATOM 1413 C CA . ALA A 1 183 ? 6.273 15.852 -2.377 1 96.75 183 ALA A CA 1
ATOM 1414 C C . ALA A 1 183 ? 4.77 16.062 -2.504 1 96.75 183 ALA A C 1
ATOM 1416 O O . ALA A 1 183 ? 4.289 16.547 -3.533 1 96.75 183 ALA A O 1
ATOM 1417 N N . THR A 1 184 ? 4.062 15.758 -1.443 1 96.44 184 THR A N 1
ATOM 1418 C CA . THR A 1 184 ? 2.617 15.953 -1.369 1 96.44 184 THR A CA 1
ATOM 1419 C C . THR A 1 184 ? 2.258 16.906 -0.239 1 96.44 184 THR A C 1
ATOM 1421 O O . THR A 1 184 ? 3.129 17.328 0.528 1 96.44 184 THR A O 1
ATOM 1424 N N . LEU A 1 185 ? 1.005 17.266 -0.113 1 97 185 LEU A N 1
ATOM 1425 C CA . LEU A 1 185 ? 0.552 18.172 0.939 1 97 185 LEU A CA 1
ATOM 1426 C C . LEU A 1 185 ? 0.757 17.547 2.316 1 97 185 LEU A C 1
ATOM 1428 O O . LEU A 1 185 ? 0.998 18.266 3.295 1 97 185 LEU A O 1
ATOM 1432 N N . ASN A 1 186 ? 0.727 16.203 2.365 1 96.25 186 ASN A N 1
ATOM 1433 C CA . ASN A 1 186 ? 0.987 15.531 3.635 1 96.25 186 ASN A CA 1
ATOM 1434 C C . ASN A 1 186 ? 2.393 15.828 4.148 1 96.25 186 ASN A C 1
ATOM 1436 O O . ASN A 1 186 ? 2.592 16.016 5.352 1 96.25 186 ASN A O 1
ATOM 1440 N N . HIS A 1 187 ? 3.287 15.883 3.207 1 97.88 187 HIS A N 1
ATOM 1441 C CA . HIS A 1 187 ? 4.668 16.172 3.588 1 97.88 187 HIS A CA 1
ATOM 1442 C C . HIS A 1 187 ? 4.832 17.625 4.008 1 97.88 187 HIS A C 1
ATOM 1444 O O . HIS A 1 187 ? 5.586 17.922 4.934 1 97.88 187 HIS A O 1
ATOM 1450 N N . PHE A 1 188 ? 4.141 18.516 3.293 1 98.38 188 PHE A N 1
ATOM 1451 C CA . PHE A 1 188 ? 4.074 19.922 3.695 1 98.38 188 PHE A CA 1
ATOM 1452 C C . PHE A 1 188 ? 3.545 20.047 5.121 1 98.38 188 PHE A C 1
ATOM 1454 O O . PHE A 1 188 ? 4.133 20.75 5.941 1 98.38 188 PHE A O 1
ATOM 1461 N N . ASP A 1 189 ? 2.482 19.328 5.406 1 98.06 189 ASP A N 1
ATOM 1462 C CA . ASP A 1 189 ? 1.848 19.406 6.719 1 98.06 189 ASP A CA 1
ATOM 1463 C C . ASP A 1 189 ? 2.789 18.906 7.812 1 98.06 189 ASP A C 1
ATOM 1465 O O . ASP A 1 189 ? 2.832 19.469 8.906 1 98.06 189 ASP A O 1
ATOM 1469 N N . GLN A 1 190 ? 3.424 17.875 7.504 1 97.44 190 GLN A N 1
ATOM 1470 C CA . GLN A 1 190 ? 4.363 17.312 8.469 1 97.44 190 GLN A CA 1
ATOM 1471 C C . GLN A 1 190 ? 5.484 18.297 8.781 1 97.44 190 GLN A C 1
ATOM 1473 O O . GLN A 1 190 ? 5.805 18.531 9.945 1 97.44 190 GLN A O 1
ATOM 1478 N N . LEU A 1 191 ? 6.039 18.875 7.77 1 98.56 191 LEU A N 1
ATOM 1479 C CA . LEU A 1 191 ? 7.07 19.891 7.961 1 98.56 191 LEU A CA 1
ATOM 1480 C C . LEU A 1 191 ? 6.539 21.062 8.797 1 98.56 191 LEU A C 1
ATOM 1482 O O . LEU A 1 191 ? 7.188 21.5 9.75 1 98.56 191 LEU A O 1
ATOM 1486 N N . LYS A 1 192 ? 5.383 21.516 8.438 1 98.19 192 LYS A N 1
ATOM 1487 C CA . LYS A 1 192 ? 4.781 22.641 9.133 1 98.19 192 LYS A CA 1
ATOM 1488 C C . LYS A 1 192 ? 4.602 22.359 10.617 1 98.19 192 LYS A C 1
ATOM 1490 O O . LYS A 1 192 ? 4.883 23.203 11.461 1 98.19 192 LYS A O 1
ATOM 1495 N N . ARG A 1 193 ? 4.168 21.156 10.898 1 97.38 193 ARG A N 1
ATOM 1496 C CA . ARG A 1 193 ? 3.982 20.766 12.289 1 97.38 193 ARG A CA 1
ATOM 1497 C C . ARG A 1 193 ? 5.293 20.859 13.062 1 97.38 193 ARG A C 1
ATOM 1499 O O . ARG A 1 193 ? 5.32 21.359 14.188 1 97.38 193 ARG A O 1
ATOM 1506 N N . TYR A 1 194 ? 6.367 20.438 12.492 1 97.88 194 TYR A N 1
ATOM 1507 C CA . TYR A 1 194 ? 7.656 20.453 13.172 1 97.88 194 TYR A CA 1
ATOM 1508 C C . TYR A 1 194 ? 8.18 21.875 13.32 1 97.88 194 TYR A C 1
ATOM 1510 O O . TYR A 1 194 ? 8.758 22.234 14.352 1 97.88 194 TYR A O 1
ATOM 1518 N N . VAL A 1 195 ? 8.008 22.672 12.312 1 98.38 195 VAL A N 1
ATOM 1519 C CA . VAL A 1 195 ? 8.461 24.062 12.375 1 98.38 195 VAL A CA 1
ATOM 1520 C C . VAL A 1 195 ? 7.711 24.797 13.492 1 98.38 195 VAL A C 1
ATOM 1522 O O . VAL A 1 195 ? 8.32 25.531 14.273 1 98.38 195 VAL A O 1
ATOM 1525 N N . GLU A 1 196 ? 6.438 24.578 13.555 1 96.56 196 GLU A N 1
ATOM 1526 C CA . GLU A 1 196 ? 5.629 25.203 14.594 1 96.56 196 GLU A CA 1
ATOM 1527 C C . GLU A 1 196 ? 6.09 24.781 15.984 1 96.56 196 GLU A C 1
ATOM 1529 O O . GLU A 1 196 ? 6.102 25.594 16.906 1 96.56 196 GLU A O 1
ATOM 1534 N N . LEU A 1 197 ? 6.418 23.531 16.109 1 95.88 197 LEU A N 1
ATOM 1535 C CA . LEU A 1 197 ? 6.922 23.031 17.375 1 95.88 197 LEU A CA 1
ATOM 1536 C C . LEU A 1 197 ? 8.172 23.797 17.812 1 95.88 197 LEU A C 1
ATOM 1538 O O . LEU A 1 197 ? 8.258 24.266 18.938 1 95.88 197 LEU A O 1
ATOM 1542 N N . TYR A 1 198 ? 9.102 24.047 16.891 1 97 198 TYR A N 1
ATOM 1543 C CA . TYR A 1 198 ? 10.383 24.656 17.234 1 97 198 TYR A CA 1
ATOM 1544 C C . TYR A 1 198 ? 10.25 26.172 17.312 1 97 198 TYR A C 1
ATOM 1546 O O . TYR A 1 198 ? 11.094 26.844 17.906 1 97 198 TYR A O 1
ATOM 1554 N N . ASP A 1 199 ? 9.211 26.625 16.688 1 95.81 199 ASP A N 1
ATOM 1555 C CA . ASP A 1 199 ? 8.953 28.062 16.75 1 95.81 199 ASP A CA 1
ATOM 1556 C C . ASP A 1 199 ? 8.594 28.484 18.172 1 95.81 199 ASP A C 1
ATOM 1558 O O . ASP A 1 199 ? 8.727 29.656 18.531 1 95.81 199 ASP A O 1
ATOM 1562 N N . GLU A 1 200 ? 8.172 27.594 18.969 1 92.19 200 GLU A N 1
ATOM 1563 C CA . GLU A 1 200 ? 7.785 27.875 20.359 1 92.19 200 GLU A CA 1
ATOM 1564 C C . GLU A 1 200 ? 8.992 28.281 21.188 1 92.19 200 GLU A C 1
ATOM 1566 O O . GLU A 1 200 ? 8.867 29.062 22.141 1 92.19 200 GLU A O 1
ATOM 1571 N N . SER A 1 201 ? 10.172 27.828 20.844 1 93.69 201 SER A N 1
ATOM 1572 C CA . SER A 1 201 ? 11.336 28.031 21.703 1 93.69 201 SER A CA 1
ATOM 1573 C C . SER A 1 201 ? 12.438 28.797 20.969 1 93.69 201 SER A C 1
ATOM 1575 O O . SER A 1 201 ? 13.531 28.969 21.5 1 93.69 201 SER A O 1
ATOM 1577 N N . ASN A 1 202 ? 12.156 29.219 19.719 1 95.44 202 ASN A N 1
ATOM 1578 C CA . ASN A 1 202 ? 13.148 29.938 18.922 1 95.44 202 ASN A CA 1
ATOM 1579 C C . ASN A 1 202 ? 12.578 31.219 18.328 1 95.44 202 ASN A C 1
ATOM 1581 O O . ASN A 1 202 ? 11.375 31.312 18.062 1 95.44 202 ASN A O 1
ATOM 1585 N N . ASP A 1 203 ? 13.391 32.219 18.156 1 94.38 203 ASP A N 1
ATOM 1586 C CA . ASP A 1 203 ? 12.961 33.469 17.547 1 94.38 203 ASP A CA 1
ATOM 1587 C C . ASP A 1 203 ? 12.578 33.25 16.078 1 94.38 203 ASP A C 1
ATOM 1589 O O . ASP A 1 203 ? 11.609 33.844 15.594 1 94.38 203 ASP A O 1
ATOM 1593 N N . LYS A 1 204 ? 13.391 32.438 15.438 1 96.69 204 LYS A N 1
ATOM 1594 C CA . LYS A 1 204 ? 13.188 32.156 14.031 1 96.69 204 LYS A CA 1
ATOM 1595 C C . LYS A 1 204 ? 13.555 30.703 13.711 1 96.69 204 LYS A C 1
ATOM 1597 O O . LYS A 1 204 ? 14.562 30.188 14.211 1 96.69 204 LYS A O 1
ATOM 1602 N N . VAL A 1 205 ? 12.672 30.031 12.945 1 98.44 205 VAL A N 1
ATOM 1603 C CA . VAL A 1 205 ? 12.93 28.672 12.477 1 98.44 205 VAL A CA 1
ATOM 1604 C C . VAL A 1 205 ? 12.594 28.562 10.992 1 98.44 205 VAL A C 1
ATOM 1606 O O . VAL A 1 205 ? 11.562 29.078 10.539 1 98.44 205 VAL A O 1
ATOM 1609 N N . ARG A 1 206 ? 13.461 28.047 10.219 1 98.75 206 ARG A N 1
ATOM 1610 C CA . ARG A 1 206 ? 13.234 27.797 8.797 1 98.75 206 ARG A CA 1
ATOM 1611 C C . ARG A 1 206 ? 12.797 26.359 8.562 1 98.75 206 ARG A C 1
ATOM 1613 O O . ARG A 1 206 ? 13.141 25.469 9.336 1 98.75 206 ARG A O 1
ATOM 1620 N N . GLY A 1 207 ? 11.977 26.094 7.59 1 98.88 207 GLY A N 1
ATOM 1621 C CA . GLY A 1 207 ? 11.547 24.75 7.199 1 98.88 207 GLY A CA 1
ATOM 1622 C C . GLY A 1 207 ? 11.852 24.438 5.746 1 98.88 207 GLY A C 1
ATOM 1623 O O . GLY A 1 207 ? 11.516 25.219 4.852 1 98.88 207 GLY A O 1
ATOM 1624 N N . MET A 1 208 ? 12.484 23.266 5.461 1 98.88 208 MET A N 1
ATOM 1625 C CA . MET A 1 208 ? 12.82 22.828 4.109 1 98.88 208 MET A CA 1
ATOM 1626 C C . MET A 1 208 ? 12.188 21.484 3.801 1 98.88 208 MET A C 1
ATOM 1628 O O . MET A 1 208 ? 12.375 20.516 4.543 1 98.88 208 MET A O 1
ATOM 1632 N N . LEU A 1 209 ? 11.375 21.453 2.756 1 98.88 209 LEU A N 1
ATOM 1633 C CA . LEU A 1 209 ? 10.93 20.188 2.182 1 98.88 209 LEU A CA 1
ATOM 1634 C C . LEU A 1 209 ? 11.805 19.797 1.001 1 98.88 209 LEU A C 1
ATOM 1636 O O . LEU A 1 209 ? 11.844 20.484 -0.014 1 98.88 209 LEU A O 1
ATOM 1640 N N . VAL A 1 210 ? 12.523 18.688 1.155 1 98.5 210 VAL A N 1
ATOM 1641 C CA . VAL A 1 210 ? 13.477 18.219 0.143 1 98.5 210 VAL A CA 1
ATOM 1642 C C . VAL A 1 210 ? 12.898 17.016 -0.598 1 98.5 210 VAL A C 1
ATOM 1644 O O . VAL A 1 210 ? 12.531 16.016 0.022 1 98.5 210 VAL A O 1
ATOM 1647 N N . ALA A 1 211 ? 12.773 17.109 -1.893 1 97.5 211 ALA A N 1
ATOM 1648 C CA . ALA A 1 211 ? 12.242 16.016 -2.723 1 97.5 211 ALA A CA 1
ATOM 1649 C C . ALA A 1 211 ? 12.68 16.188 -4.176 1 97.5 211 ALA A C 1
ATOM 1651 O O . ALA A 1 211 ? 13.188 17.234 -4.566 1 97.5 211 ALA A O 1
ATOM 1652 N N . PRO A 1 212 ? 12.555 15.164 -4.949 1 94.19 212 PRO A N 1
ATOM 1653 C CA . PRO A 1 212 ? 12.898 15.297 -6.367 1 94.19 212 PRO A CA 1
ATOM 1654 C C . PRO A 1 212 ? 12.008 16.297 -7.098 1 94.19 212 PRO A C 1
ATOM 1656 O O . PRO A 1 212 ? 12.445 16.953 -8.055 1 94.19 212 PRO A O 1
ATOM 1659 N N . SER A 1 213 ? 10.758 16.375 -6.648 1 94.69 213 SER A N 1
ATOM 1660 C CA . SER A 1 213 ? 9.82 17.312 -7.234 1 94.69 213 SER A CA 1
ATOM 1661 C C . SER A 1 213 ? 8.656 17.594 -6.285 1 94.69 213 SER A C 1
ATOM 1663 O O . SER A 1 213 ? 8.531 16.953 -5.246 1 94.69 213 SER A O 1
ATOM 1665 N N . ALA A 1 214 ? 7.859 18.625 -6.633 1 96.5 214 ALA A N 1
ATOM 1666 C CA . ALA A 1 214 ? 6.641 18.984 -5.906 1 96.5 214 ALA A CA 1
ATOM 1667 C C . ALA A 1 214 ? 5.598 19.578 -6.844 1 96.5 214 ALA A C 1
ATOM 1669 O O . ALA A 1 214 ? 5.941 20.281 -7.801 1 96.5 214 ALA A O 1
ATOM 1670 N N . SER A 1 215 ? 4.383 19.234 -6.605 1 94.5 215 SER A N 1
ATOM 1671 C CA . SER A 1 215 ? 3.322 19.844 -7.398 1 94.5 215 SER A CA 1
ATOM 1672 C C . SER A 1 215 ? 3.215 21.344 -7.117 1 94.5 215 SER A C 1
ATOM 1674 O O . SER A 1 215 ? 3.752 21.828 -6.125 1 94.5 215 SER A O 1
ATOM 1676 N N . GLU A 1 216 ? 2.473 22 -7.988 1 95.19 216 GLU A N 1
ATOM 1677 C CA . GLU A 1 216 ? 2.236 23.422 -7.789 1 95.19 216 GLU A CA 1
ATOM 1678 C C . GLU A 1 216 ? 1.473 23.672 -6.492 1 95.19 216 GLU A C 1
ATOM 1680 O O . GLU A 1 216 ? 1.715 24.672 -5.809 1 95.19 216 GLU A O 1
ATOM 1685 N N . ARG A 1 217 ? 0.583 22.828 -6.172 1 94.94 217 ARG A N 1
ATOM 1686 C CA . ARG A 1 217 ? -0.206 22.969 -4.953 1 94.94 217 ARG A CA 1
ATOM 1687 C C . ARG A 1 217 ? 0.685 22.922 -3.717 1 94.94 217 ARG A C 1
ATOM 1689 O O . ARG A 1 217 ? 0.507 23.703 -2.787 1 94.94 217 ARG A O 1
ATOM 1696 N N . VAL A 1 218 ? 1.633 22.047 -3.764 1 97.94 218 VAL A N 1
ATOM 1697 C CA . VAL A 1 218 ? 2.553 21.906 -2.641 1 97.94 218 VAL A CA 1
ATOM 1698 C C . VAL A 1 218 ? 3.459 23.125 -2.551 1 97.94 218 VAL A C 1
ATOM 1700 O O . VAL A 1 218 ? 3.666 23.672 -1.466 1 97.94 218 VAL A O 1
ATOM 1703 N N . ARG A 1 219 ? 3.938 23.594 -3.666 1 97.88 219 ARG A N 1
ATOM 1704 C CA . ARG A 1 219 ? 4.809 24.766 -3.697 1 97.88 219 ARG A CA 1
ATOM 1705 C C . ARG A 1 219 ? 4.082 26 -3.184 1 97.88 219 ARG A C 1
ATOM 1707 O O . ARG A 1 219 ? 4.656 26.797 -2.439 1 97.88 219 ARG A O 1
ATOM 1714 N N . ARG A 1 220 ? 2.906 26.141 -3.564 1 96.75 220 ARG A N 1
ATOM 1715 C CA . ARG A 1 220 ? 2.1 27.266 -3.104 1 96.75 220 ARG A CA 1
ATOM 1716 C C . ARG A 1 220 ? 1.889 27.203 -1.596 1 96.75 220 ARG A C 1
ATOM 1718 O O . ARG A 1 220 ? 2.006 28.219 -0.906 1 96.75 220 ARG A O 1
ATOM 1725 N N . ALA A 1 221 ? 1.562 26.031 -1.081 1 97.44 221 ALA A N 1
ATOM 1726 C CA . ALA A 1 221 ? 1.356 25.859 0.354 1 97.44 221 ALA A CA 1
ATOM 1727 C C . ALA A 1 221 ? 2.613 26.234 1.137 1 97.44 221 ALA A C 1
ATOM 1729 O O . ALA A 1 221 ? 2.533 26.922 2.16 1 97.44 221 ALA A O 1
ATOM 1730 N N . LEU A 1 222 ? 3.732 25.828 0.596 1 98.5 222 LEU A N 1
ATOM 1731 C CA . LEU A 1 222 ? 5.004 26.141 1.237 1 98.5 222 LEU A CA 1
ATOM 1732 C C . LEU A 1 222 ? 5.238 27.641 1.255 1 98.5 222 LEU A C 1
ATOM 1734 O O . LEU A 1 222 ? 5.535 28.219 2.305 1 98.5 222 LEU A O 1
ATOM 1738 N N . ARG A 1 223 ? 5.023 28.234 0.122 1 97.75 223 ARG A N 1
ATOM 1739 C CA . ARG A 1 223 ? 5.234 29.672 -0.017 1 97.75 223 ARG A CA 1
ATOM 1740 C C . ARG A 1 223 ? 4.312 30.453 0.912 1 97.75 223 ARG A C 1
ATOM 1742 O O . ARG A 1 223 ? 4.762 31.359 1.626 1 97.75 223 ARG A O 1
ATOM 1749 N N . ASP A 1 224 ? 3.131 30.047 0.936 1 95.94 224 ASP A N 1
ATOM 1750 C CA . ASP A 1 224 ? 2.121 30.75 1.726 1 95.94 224 ASP A CA 1
ATOM 1751 C C . ASP A 1 224 ? 2.42 30.641 3.219 1 95.94 224 ASP A C 1
ATOM 1753 O O . ASP A 1 224 ? 1.892 31.422 4.02 1 95.94 224 ASP A O 1
ATOM 1757 N N . ASN A 1 225 ? 3.26 29.75 3.664 1 96.94 225 ASN A N 1
ATOM 1758 C CA . ASN A 1 225 ? 3.537 29.531 5.078 1 96.94 225 ASN A CA 1
ATOM 1759 C C . ASN A 1 225 ? 5 29.797 5.414 1 96.94 225 ASN A C 1
ATOM 1761 O O . ASN A 1 225 ? 5.488 29.391 6.465 1 96.94 225 ASN A O 1
ATOM 1765 N N . GLY A 1 226 ? 5.711 30.406 4.43 1 97.81 226 GLY A N 1
ATOM 1766 C CA . GLY A 1 226 ? 7.086 30.812 4.668 1 97.81 226 GLY A CA 1
ATOM 1767 C C . GLY A 1 226 ? 8.047 29.641 4.734 1 97.81 226 GLY A C 1
ATOM 1768 O O . GLY A 1 226 ? 9.078 29.719 5.414 1 97.81 226 GLY A O 1
ATOM 1769 N N . LEU A 1 227 ? 7.648 28.516 4.105 1 98.75 227 LEU A N 1
ATOM 1770 C CA . LEU A 1 227 ? 8.492 27.328 4.066 1 98.75 227 LEU A CA 1
ATOM 1771 C C . LEU A 1 227 ? 9.164 27.188 2.701 1 98.75 227 LEU A C 1
ATOM 1773 O O . LEU A 1 227 ? 8.781 27.859 1.745 1 98.75 227 LEU A O 1
ATOM 1777 N N . GLU A 1 228 ? 10.188 26.359 2.66 1 98.69 228 GLU A N 1
ATOM 1778 C CA . GLU A 1 228 ? 11.023 26.297 1.466 1 98.69 228 GLU A CA 1
ATOM 1779 C C . GLU A 1 228 ? 10.961 24.906 0.825 1 98.69 228 GLU A C 1
ATOM 1781 O O . GLU A 1 228 ? 10.883 23.906 1.524 1 98.69 228 GLU A O 1
ATOM 1786 N N . PHE A 1 229 ? 10.977 24.922 -0.49 1 98.62 229 PHE A N 1
ATOM 1787 C CA . PHE A 1 229 ? 11.18 23.688 -1.23 1 98.62 229 PHE A CA 1
ATOM 1788 C C . PHE A 1 229 ? 12.602 23.609 -1.778 1 98.62 229 PHE A C 1
ATOM 1790 O O . PHE A 1 229 ? 13.094 24.578 -2.371 1 98.62 229 PHE A O 1
ATOM 1797 N N . VAL A 1 230 ? 13.266 22.516 -1.531 1 98.12 230 VAL A N 1
ATOM 1798 C CA . VAL A 1 230 ? 14.586 22.266 -2.098 1 98.12 230 VAL A CA 1
ATOM 1799 C C . VAL A 1 230 ? 14.531 21.031 -3.002 1 98.12 230 VAL A C 1
ATOM 1801 O O . VAL A 1 230 ? 14.242 19.922 -2.539 1 98.12 230 VAL A O 1
ATOM 1804 N N . GLU A 1 231 ? 14.766 21.234 -4.273 1 96.25 231 GLU A N 1
ATOM 1805 C CA . GLU A 1 231 ? 14.734 20.156 -5.258 1 96.25 231 GLU A CA 1
ATOM 1806 C C . GLU A 1 231 ? 16.047 19.375 -5.262 1 96.25 231 GLU A C 1
ATOM 1808 O O . GLU A 1 231 ? 17.125 19.953 -5.422 1 96.25 231 GLU A O 1
ATOM 1813 N N . LEU A 1 232 ? 15.992 18.172 -4.996 1 92.75 232 LEU A N 1
ATOM 1814 C CA . LEU A 1 232 ? 17.125 17.266 -5.207 1 92.75 232 LEU A CA 1
ATOM 1815 C C . LEU A 1 232 ? 16.844 16.297 -6.355 1 92.75 232 LEU A C 1
ATOM 1817 O O . LEU A 1 232 ? 16.484 15.141 -6.129 1 92.75 232 LEU A O 1
ATOM 1821 N N . ALA A 1 233 ? 17.109 16.672 -7.555 1 80.81 233 ALA A N 1
ATOM 1822 C CA . ALA A 1 233 ? 16.688 16.031 -8.797 1 80.81 233 ALA A CA 1
ATOM 1823 C C . ALA A 1 233 ? 17.484 14.758 -9.062 1 80.81 233 ALA A C 1
ATOM 1825 O O . ALA A 1 233 ? 17.016 13.867 -9.773 1 80.81 233 ALA A O 1
ATOM 1826 N N . GLU A 1 234 ? 18.75 14.719 -8.516 1 77.69 234 GLU A N 1
ATOM 1827 C CA . GLU A 1 234 ? 19.609 13.562 -8.727 1 77.69 234 GLU A CA 1
ATOM 1828 C C . GLU A 1 234 ? 18.938 12.281 -8.234 1 77.69 234 GLU A C 1
ATOM 1830 O O . GLU A 1 234 ? 19.328 11.18 -8.648 1 77.69 234 GLU A O 1
ATOM 1835 N N . PHE A 1 235 ? 17.953 12.445 -7.422 1 74.75 235 PHE A N 1
ATOM 1836 C CA . PHE A 1 235 ? 17.266 11.281 -6.875 1 74.75 235 PHE A CA 1
ATOM 1837 C C . PHE A 1 235 ? 15.906 11.094 -7.535 1 74.75 235 PHE A C 1
ATOM 1839 O O . PHE A 1 235 ? 15.117 10.242 -7.113 1 74.75 235 PHE A O 1
ATOM 1846 N N . GLY A 1 236 ? 15.656 11.922 -8.516 1 65.75 236 GLY A N 1
ATOM 1847 C CA . GLY A 1 236 ? 14.398 11.789 -9.227 1 65.75 236 GLY A CA 1
ATOM 1848 C C . GLY A 1 236 ? 14.445 10.781 -10.352 1 65.75 236 GLY A C 1
ATOM 1849 O O . GLY A 1 236 ? 15.508 10.227 -10.648 1 65.75 236 GLY A O 1
ATOM 1850 N N . LEU A 1 237 ? 13.266 10.273 -10.867 1 59.91 237 LEU A N 1
ATOM 1851 C CA . LEU A 1 237 ? 13.086 9.258 -11.906 1 59.91 237 LEU A CA 1
ATOM 1852 C C . LEU A 1 237 ? 13.953 9.562 -13.117 1 59.91 237 LEU A C 1
ATOM 1854 O O . LEU A 1 237 ? 14.516 8.648 -13.734 1 59.91 237 LEU A O 1
ATOM 1858 N N . ASP A 1 238 ? 14 10.844 -13.625 1 49.97 238 ASP A N 1
ATOM 1859 C CA . ASP A 1 238 ? 14.617 11.164 -14.906 1 49.97 238 ASP A CA 1
ATOM 1860 C C . ASP A 1 238 ? 16.141 11.281 -14.773 1 49.97 238 ASP A C 1
ATOM 1862 O O . ASP A 1 238 ? 16.844 11.461 -15.766 1 49.97 238 ASP A O 1
ATOM 1866 N N . ALA A 1 239 ? 16.75 11.352 -13.609 1 42.72 239 ALA A N 1
ATOM 1867 C CA . ALA A 1 239 ? 18.172 11.617 -13.508 1 42.72 239 ALA A CA 1
ATOM 1868 C C . ALA A 1 239 ? 18.984 10.43 -14.023 1 42.72 239 ALA A C 1
ATOM 1870 O O . ALA A 1 239 ? 20.203 10.555 -14.25 1 42.72 239 ALA A O 1
ATOM 1871 N N . LYS A 1 240 ? 18.609 9.234 -13.805 1 43.75 240 LYS A N 1
ATOM 1872 C CA . LYS A 1 240 ? 19.531 8.102 -13.938 1 43.75 240 LYS A CA 1
ATOM 1873 C C . LYS A 1 240 ? 19.906 7.883 -15.398 1 43.75 240 LYS 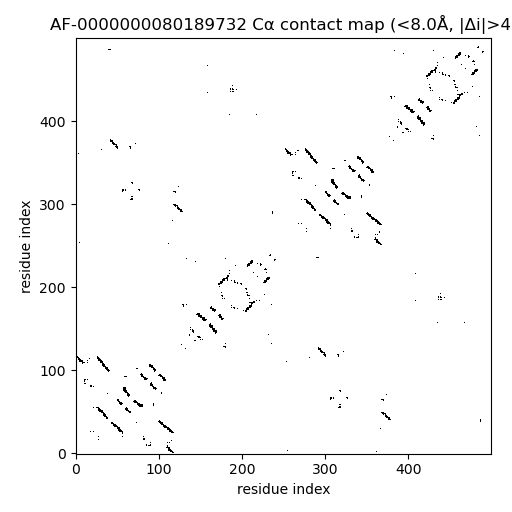A C 1
ATOM 1875 O O . LYS A 1 240 ? 20.594 6.914 -15.727 1 43.75 240 LYS A O 1
ATOM 1880 N N . GLY A 1 241 ? 19.625 8.562 -16.375 1 33.72 241 GLY A N 1
ATOM 1881 C CA . GLY A 1 241 ? 20.453 8.359 -17.547 1 33.72 241 GLY A CA 1
ATOM 1882 C C . GLY A 1 241 ? 21.906 8.711 -17.312 1 33.72 241 GLY A C 1
ATOM 1883 O O . GLY A 1 241 ? 22.766 8.383 -18.141 1 33.72 241 GLY A O 1
ATOM 1884 N N . ALA A 1 242 ? 22.375 9.719 -16.516 1 30.23 242 ALA A N 1
ATOM 1885 C CA . ALA A 1 242 ? 23.734 10.242 -16.594 1 30.23 242 ALA A CA 1
ATOM 1886 C C . ALA A 1 242 ? 24.688 9.43 -15.727 1 30.23 242 ALA A C 1
ATOM 1888 O O . ALA A 1 242 ? 25.906 9.617 -15.781 1 30.23 242 ALA A O 1
ATOM 1889 N N . THR A 1 243 ? 24.344 8.859 -14.531 1 29.81 243 THR A N 1
ATOM 1890 C CA . THR A 1 243 ? 25.469 8.367 -13.75 1 29.81 243 THR A CA 1
ATOM 1891 C C . THR A 1 243 ? 25.906 6.996 -14.25 1 29.81 243 THR A C 1
ATOM 1893 O O . THR A 1 243 ? 25.312 5.977 -13.898 1 29.81 243 THR A O 1
ATOM 1896 N N . GLU A 1 244 ? 26.391 6.758 -15.406 1 26.73 244 GLU A N 1
ATOM 1897 C CA . GLU A 1 244 ? 27.422 5.773 -15.711 1 26.73 244 GLU A CA 1
ATOM 1898 C C . GLU A 1 244 ? 28.594 5.902 -14.758 1 26.73 244 GLU A C 1
ATOM 1900 O O . GLU A 1 244 ? 29.375 6.855 -14.844 1 26.73 244 GLU A O 1
ATOM 1905 N N . ALA A 1 245 ? 28.609 5.727 -13.516 1 26.03 245 ALA A N 1
ATOM 1906 C CA . ALA A 1 245 ? 29.844 5.531 -12.766 1 26.03 245 ALA A CA 1
ATOM 1907 C C . ALA A 1 245 ? 30.766 4.559 -13.492 1 26.03 245 ALA A C 1
ATOM 1909 O O . ALA A 1 245 ? 30.312 3.676 -14.219 1 26.03 245 ALA A O 1
ATOM 1910 N N . LYS A 1 246 ? 32.188 4.828 -13.477 1 25 246 LYS A N 1
ATOM 1911 C CA . LYS A 1 246 ? 33.5 4.191 -13.727 1 25 246 LYS A CA 1
ATOM 1912 C C . LYS A 1 246 ? 33.594 2.865 -12.984 1 25 246 LYS A C 1
ATOM 1914 O O . LYS A 1 246 ? 33.844 2.842 -11.781 1 25 246 LYS A O 1
ATOM 1919 N N . LEU A 1 247 ? 32.938 1.897 -12.914 1 20.06 247 LEU A N 1
ATOM 1920 C CA . LEU A 1 247 ? 33.406 0.574 -12.516 1 20.06 247 LEU A CA 1
ATOM 1921 C C . LEU A 1 247 ? 34.75 0.261 -13.133 1 20.06 247 LEU A C 1
ATOM 1923 O O . LEU A 1 247 ? 35.188 -0.889 -13.117 1 20.06 247 LEU A O 1
ATOM 1927 N N . THR A 1 248 ? 35.469 1.2 -13.594 1 23.27 248 THR A N 1
ATOM 1928 C CA . THR A 1 248 ? 36.812 0.767 -13.984 1 23.27 248 THR A CA 1
ATOM 1929 C C . THR A 1 248 ? 37.656 0.425 -12.75 1 23.27 248 THR A C 1
ATOM 1931 O O . THR A 1 248 ? 38.656 -0.26 -12.859 1 23.27 248 THR A O 1
ATOM 1934 N N . ASP A 1 249 ? 37.531 1.121 -11.625 1 20.42 249 ASP A N 1
ATOM 1935 C CA . ASP A 1 249 ? 38.75 0.933 -10.844 1 20.42 249 ASP A CA 1
ATOM 1936 C C . ASP A 1 249 ? 38.75 -0.422 -10.133 1 20.42 249 ASP A C 1
ATOM 1938 O O . ASP A 1 249 ? 39.594 -0.678 -9.266 1 20.42 249 ASP A O 1
ATOM 1942 N N . PHE A 1 250 ? 37.938 -1.597 -10.469 1 18.86 250 PHE A N 1
ATOM 1943 C CA . PHE A 1 250 ? 38.75 -2.762 -10.164 1 18.86 250 PHE A CA 1
ATOM 1944 C C . PHE A 1 250 ? 39.75 -3.045 -11.297 1 18.86 250 PHE A C 1
ATOM 1946 O O . PHE A 1 250 ? 39.438 -2.799 -12.469 1 18.86 250 PHE A O 1
ATOM 1953 N N . MET B 1 1 ? -9.281 -27.125 -21.281 1 72.38 1 MET B N 1
ATOM 1954 C CA . MET B 1 1 ? -9.195 -27.156 -19.812 1 72.38 1 MET B CA 1
ATOM 1955 C C . MET B 1 1 ? -8.82 -25.797 -19.25 1 72.38 1 MET B C 1
ATOM 1957 O O . MET B 1 1 ? -8.094 -25.031 -19.891 1 72.38 1 MET B O 1
ATOM 1961 N N . ALA B 1 2 ? -9.477 -25.453 -18.094 1 91.62 2 ALA B N 1
ATOM 1962 C CA . ALA B 1 2 ? -9.32 -24.109 -17.562 1 91.62 2 ALA B CA 1
ATOM 1963 C C . ALA B 1 2 ? -7.883 -23.844 -17.141 1 91.62 2 ALA B C 1
ATOM 1965 O O . ALA B 1 2 ? -7.414 -22.703 -17.188 1 91.62 2 ALA B O 1
ATOM 1966 N N . ALA B 1 3 ? -7.176 -25.062 -16.812 1 95.94 3 ALA B N 1
ATOM 1967 C CA . ALA B 1 3 ? -5.773 -24.922 -16.438 1 95.94 3 ALA B CA 1
ATOM 1968 C C . ALA B 1 3 ? -4.934 -26.047 -17.047 1 95.94 3 ALA B C 1
ATOM 1970 O O . ALA B 1 3 ? -5.375 -27.203 -17.094 1 95.94 3 ALA B O 1
ATOM 1971 N N . GLU B 1 4 ? -3.734 -25.734 -17.562 1 96.25 4 GLU B N 1
ATOM 1972 C CA . GLU B 1 4 ? -2.773 -26.703 -18.109 1 96.25 4 GLU B CA 1
ATOM 1973 C C . GLU B 1 4 ? -1.385 -26.484 -17.516 1 96.25 4 GLU B C 1
ATOM 1975 O O . GLU B 1 4 ? -0.928 -25.344 -17.391 1 96.25 4 GLU B O 1
ATOM 1980 N N . SER B 1 5 ? -0.726 -27.609 -17.156 1 97 5 SER B N 1
ATOM 1981 C CA . SER B 1 5 ? 0.576 -27.469 -16.5 1 97 5 SER B CA 1
ATOM 1982 C C . SER B 1 5 ? 1.658 -28.203 -17.281 1 97 5 SER B C 1
ATOM 1984 O O . SER B 1 5 ? 1.376 -29.203 -17.969 1 97 5 SER B O 1
ATOM 1986 N N . LEU B 1 6 ? 2.836 -27.656 -17.312 1 96.62 6 LEU B N 1
ATOM 1987 C CA . LEU B 1 6 ? 4.043 -28.297 -17.797 1 96.62 6 LEU B CA 1
ATOM 1988 C C . LEU B 1 6 ? 5.047 -28.516 -16.672 1 96.62 6 LEU B C 1
ATOM 1990 O O . LEU B 1 6 ? 5.305 -27.594 -15.883 1 96.62 6 LEU B O 1
ATOM 1994 N N . ASP B 1 7 ? 5.578 -29.719 -16.609 1 97.06 7 ASP B N 1
ATOM 1995 C CA . ASP B 1 7 ? 6.555 -30.062 -15.578 1 97.06 7 ASP B CA 1
ATOM 1996 C C . ASP B 1 7 ? 7.98 -29.891 -16.094 1 97.06 7 ASP B C 1
ATOM 1998 O O . ASP B 1 7 ? 8.352 -30.484 -17.109 1 97.06 7 ASP B O 1
ATOM 2002 N N . ALA B 1 8 ? 8.711 -29.062 -15.461 1 97.94 8 ALA B N 1
ATOM 2003 C CA . ALA B 1 8 ? 10.141 -28.859 -15.656 1 97.94 8 ALA B CA 1
ATOM 2004 C C . ALA B 1 8 ? 10.477 -28.641 -17.125 1 97.94 8 ALA B C 1
ATOM 2006 O O . ALA B 1 8 ? 11.359 -29.312 -17.672 1 97.94 8 ALA B O 1
ATOM 2007 N N . PRO B 1 9 ? 9.82 -27.766 -17.781 1 98.12 9 PRO B N 1
ATOM 2008 C CA . PRO B 1 9 ? 10.148 -27.516 -19.172 1 98.12 9 PRO B CA 1
ATOM 2009 C C . PRO B 1 9 ? 11.547 -26.922 -19.359 1 98.12 9 PRO B C 1
ATOM 2011 O O . PRO B 1 9 ? 12.039 -26.203 -18.5 1 98.12 9 PRO B O 1
ATOM 2014 N N . ASP B 1 10 ? 12.18 -27.25 -20.469 1 98.25 10 ASP B N 1
ATOM 2015 C CA . ASP B 1 10 ? 13.414 -26.547 -20.828 1 98.25 10 ASP B CA 1
ATOM 2016 C C . ASP B 1 10 ? 13.109 -25.141 -21.328 1 98.25 10 ASP B C 1
ATOM 2018 O O . ASP B 1 10 ? 11.945 -24.766 -21.469 1 98.25 10 ASP B O 1
ATOM 2022 N N . PRO B 1 11 ? 14.055 -24.328 -21.453 1 98.69 11 PRO B N 1
ATOM 2023 C CA . PRO B 1 11 ? 13.828 -22.922 -21.781 1 98.69 11 PRO B CA 1
ATOM 2024 C C . PRO B 1 11 ? 12.992 -22.734 -23.047 1 98.69 11 PRO B C 1
ATOM 2026 O O . PRO B 1 11 ? 12.102 -21.875 -23.078 1 98.69 11 PRO B O 1
ATOM 2029 N N . GLU B 1 12 ? 13.25 -23.531 -24.031 1 98.44 12 GLU B N 1
ATOM 2030 C CA . GLU B 1 12 ? 12.508 -23.406 -25.281 1 98.44 12 GLU B CA 1
ATOM 2031 C C . GLU B 1 12 ? 11.023 -23.719 -25.078 1 98.44 12 GLU B C 1
ATOM 2033 O O . GLU B 1 12 ? 10.156 -22.984 -25.531 1 98.44 12 GLU B O 1
ATOM 2038 N N . ALA B 1 13 ? 10.773 -24.828 -24.438 1 98.69 13 ALA B N 1
ATOM 2039 C CA . ALA B 1 13 ? 9.398 -25.234 -24.156 1 98.69 13 ALA B CA 1
ATOM 2040 C C . ALA B 1 13 ? 8.695 -24.219 -23.281 1 98.69 13 ALA B C 1
ATOM 2042 O O . ALA B 1 13 ? 7.512 -23.922 -23.484 1 98.69 13 ALA B O 1
ATOM 2043 N N . PHE B 1 14 ? 9.391 -23.672 -22.344 1 98.75 14 PHE B N 1
ATOM 2044 C CA . PHE B 1 14 ? 8.82 -22.656 -21.469 1 98.75 14 PHE B CA 1
ATOM 2045 C C . PHE B 1 14 ? 8.406 -21.438 -22.25 1 98.75 14 PHE B C 1
ATOM 2047 O O . PHE B 1 14 ? 7.281 -20.938 -22.109 1 98.75 14 PHE B O 1
ATOM 2054 N N . VAL B 1 15 ? 9.32 -20.906 -23.031 1 98.88 15 VAL B N 1
ATOM 2055 C CA . VAL B 1 15 ? 9.07 -19.688 -23.781 1 98.88 15 VAL B CA 1
ATOM 2056 C C . VAL B 1 15 ? 7.863 -19.891 -24.703 1 98.88 15 VAL B C 1
ATOM 2058 O O . VAL B 1 15 ? 7.008 -19 -24.812 1 98.88 15 VAL B O 1
ATOM 2061 N N . ALA B 1 16 ? 7.805 -21.047 -25.312 1 98.75 16 ALA B N 1
ATOM 2062 C CA . ALA B 1 16 ? 6.66 -21.344 -26.172 1 98.75 16 ALA B CA 1
ATOM 2063 C C . ALA B 1 16 ? 5.359 -21.328 -25.375 1 98.75 16 ALA B C 1
ATOM 2065 O O . ALA B 1 16 ? 4.359 -20.766 -25.812 1 98.75 16 ALA B O 1
ATOM 2066 N N . ALA B 1 17 ? 5.383 -21.953 -24.234 1 98.56 17 ALA B N 1
ATOM 2067 C CA . ALA B 1 17 ? 4.199 -22.016 -23.391 1 98.56 17 ALA B CA 1
ATOM 2068 C C . ALA B 1 17 ? 3.793 -20.609 -22.906 1 98.56 17 ALA B C 1
ATOM 2070 O O . ALA B 1 17 ? 2.607 -20.281 -22.922 1 98.56 17 ALA B O 1
ATOM 2071 N N . ALA B 1 18 ? 4.746 -19.797 -22.516 1 98.81 18 ALA B N 1
ATOM 2072 C CA . ALA B 1 18 ? 4.488 -18.453 -22.047 1 98.81 18 ALA B CA 1
ATOM 2073 C C . ALA B 1 18 ? 3.893 -17.578 -23.141 1 98.81 18 ALA B C 1
ATOM 2075 O O . ALA B 1 18 ? 2.898 -16.875 -22.922 1 98.81 18 ALA B O 1
ATOM 2076 N N . LYS B 1 19 ? 4.492 -17.672 -24.297 1 98.62 19 LYS B N 1
ATOM 2077 C CA . LYS B 1 19 ? 3.998 -16.891 -25.422 1 98.62 19 LYS B CA 1
ATOM 2078 C C . LYS B 1 19 ? 2.561 -17.266 -25.766 1 98.62 19 LYS B C 1
ATOM 2080 O O . LYS B 1 19 ? 1.74 -16.406 -26.062 1 98.62 19 LYS B O 1
ATOM 2085 N N . ALA B 1 20 ? 2.324 -18.516 -25.781 1 98.25 20 ALA B N 1
ATOM 2086 C CA . ALA B 1 20 ? 0.965 -18.969 -26.047 1 98.25 20 ALA B CA 1
ATOM 2087 C C . ALA B 1 20 ? -0.013 -18.453 -25 1 98.25 20 ALA B C 1
ATOM 2089 O O . ALA B 1 20 ? -1.112 -18 -25.344 1 98.25 20 ALA B O 1
ATOM 2090 N N . ALA B 1 21 ? 0.361 -18.531 -23.734 1 98.12 21 ALA B N 1
ATOM 2091 C CA . ALA B 1 21 ? -0.488 -18.031 -22.656 1 98.12 21 ALA B CA 1
ATOM 2092 C C . ALA B 1 21 ? -0.775 -16.547 -22.828 1 98.12 21 ALA B C 1
ATOM 2094 O O . ALA B 1 21 ? -1.921 -16.109 -22.688 1 98.12 21 ALA B O 1
ATOM 2095 N N . PHE B 1 22 ? 0.272 -15.758 -23.141 1 97.44 22 PHE B N 1
ATOM 2096 C CA . PHE B 1 22 ? 0.129 -14.32 -23.312 1 97.44 22 PHE B CA 1
ATOM 2097 C C . PHE B 1 22 ? -0.787 -14.008 -24.484 1 97.44 22 PHE B C 1
ATOM 2099 O O . PHE B 1 22 ? -1.664 -13.148 -24.391 1 97.44 22 PHE B O 1
ATOM 2106 N N . ARG B 1 23 ? -0.586 -14.664 -25.516 1 97.19 23 ARG B N 1
ATOM 2107 C CA . ARG B 1 23 ? -1.391 -14.477 -26.719 1 97.19 23 ARG B CA 1
ATOM 2108 C C . ARG B 1 23 ? -2.867 -14.734 -26.438 1 97.19 23 ARG B C 1
ATOM 2110 O O . ARG B 1 23 ? -3.732 -14 -26.922 1 97.19 23 ARG B O 1
ATOM 2117 N N . ASP B 1 24 ? -3.152 -15.703 -25.641 1 97.44 24 ASP B N 1
ATOM 2118 C CA . ASP B 1 24 ? -4.52 -16.156 -25.406 1 97.44 24 ASP B CA 1
ATOM 2119 C C . ASP B 1 24 ? -5.145 -15.43 -24.219 1 97.44 24 ASP B C 1
ATOM 2121 O O . ASP B 1 24 ? -6.297 -15.68 -23.859 1 97.44 24 ASP B O 1
ATOM 2125 N N . GLY B 1 25 ? -4.434 -14.594 -23.531 1 97.81 25 GLY B N 1
ATOM 2126 C CA . GLY B 1 25 ? -4.949 -13.844 -22.391 1 97.81 25 GLY B CA 1
ATOM 2127 C C . GLY B 1 25 ? -5.09 -14.672 -21.141 1 97.81 25 GLY B C 1
ATOM 2128 O O . GLY B 1 25 ? -6.031 -14.492 -20.359 1 97.81 25 GLY B O 1
ATOM 2129 N N . ALA B 1 26 ? -4.23 -15.672 -20.953 1 98.69 26 ALA B N 1
ATOM 2130 C CA . ALA B 1 26 ? -4.266 -16.547 -19.781 1 98.69 26 ALA B CA 1
ATOM 2131 C C . ALA B 1 26 ? -3.357 -16 -18.688 1 98.69 26 ALA B C 1
ATOM 2133 O O . ALA B 1 26 ? -2.441 -15.227 -18.953 1 98.69 26 ALA B O 1
ATOM 2134 N N . VAL B 1 27 ? -3.648 -16.391 -17.469 1 98.88 27 VAL B N 1
ATOM 2135 C CA . VAL B 1 27 ? -2.742 -16.156 -16.359 1 98.88 27 VAL B CA 1
ATOM 2136 C C . VAL B 1 27 ? -1.641 -17.219 -16.344 1 98.88 27 VAL B C 1
ATOM 2138 O O . VAL B 1 27 ? -1.916 -18.406 -16.516 1 98.88 27 VAL B O 1
ATOM 2141 N N . LEU B 1 28 ? -0.45 -16.797 -16.266 1 98.88 28 LEU B N 1
ATOM 2142 C CA . LEU B 1 28 ? 0.693 -17.688 -16.172 1 98.88 28 LEU B CA 1
ATOM 2143 C C . LEU B 1 28 ? 1.28 -17.703 -14.766 1 98.88 28 LEU B C 1
ATOM 2145 O O . LEU B 1 28 ? 1.583 -16.641 -14.211 1 98.88 28 LEU B O 1
ATOM 2149 N N . SER B 1 29 ? 1.403 -18.812 -14.102 1 98.88 29 SER B N 1
ATOM 2150 C CA . SER B 1 29 ? 2.15 -19 -12.859 1 98.88 29 SER B CA 1
ATOM 2151 C C . SER B 1 29 ? 3.371 -19.875 -13.07 1 98.88 29 SER B C 1
ATOM 2153 O O . SER B 1 29 ? 3.279 -20.938 -13.703 1 98.88 29 SER B O 1
ATOM 2155 N N . VAL B 1 30 ? 4.473 -19.469 -12.516 1 98.94 30 VAL B N 1
ATOM 2156 C CA . VAL B 1 30 ? 5.738 -20.156 -12.742 1 98.94 30 VAL B CA 1
ATOM 2157 C C . VAL B 1 30 ? 6.445 -20.391 -11.406 1 98.94 30 VAL B C 1
ATOM 2159 O O . VAL B 1 30 ? 6.602 -19.469 -10.609 1 98.94 30 VAL B O 1
ATOM 2162 N N . GLN B 1 31 ? 6.77 -21.594 -11.117 1 98.94 31 GLN B N 1
ATOM 2163 C CA . GLN B 1 31 ? 7.699 -21.922 -10.039 1 98.94 31 GLN B CA 1
ATOM 2164 C C . GLN B 1 31 ? 9.117 -22.109 -10.578 1 98.94 31 GLN B C 1
ATOM 2166 O O . GLN B 1 31 ? 9.359 -23 -11.398 1 98.94 31 GLN B O 1
ATOM 2171 N N . ALA B 1 32 ? 10.047 -21.266 -10.125 1 98.88 32 ALA B N 1
ATOM 2172 C CA . ALA B 1 32 ? 11.367 -21.312 -10.75 1 98.88 32 ALA B CA 1
ATOM 2173 C C . ALA B 1 32 ? 12.445 -20.844 -9.773 1 98.88 32 ALA B C 1
ATOM 2175 O O . ALA B 1 32 ? 12.148 -20.156 -8.789 1 98.88 32 ALA B O 1
ATOM 2176 N N . ARG B 1 33 ? 13.633 -21.328 -9.977 1 98.81 33 ARG B N 1
ATOM 2177 C CA . ARG B 1 33 ? 14.828 -20.672 -9.469 1 98.81 33 ARG B CA 1
ATOM 2178 C C . ARG B 1 33 ? 15.242 -19.516 -10.383 1 98.81 33 ARG B C 1
ATOM 2180 O O . ARG B 1 33 ? 15.469 -19.719 -11.578 1 98.81 33 ARG B O 1
ATOM 2187 N N . CYS B 1 34 ? 15.258 -18.297 -9.836 1 98.81 34 CYS B N 1
ATOM 2188 C CA . CYS B 1 34 ? 15.445 -17.156 -10.742 1 98.81 34 CYS B CA 1
ATOM 2189 C C . CYS B 1 34 ? 16.141 -16 -10.039 1 98.81 34 CYS B C 1
ATOM 2191 O O . CYS B 1 34 ? 16.344 -16.047 -8.828 1 98.81 34 CYS B O 1
ATOM 2193 N N . GLU B 1 35 ? 16.594 -15.094 -10.742 1 98.81 35 GLU B N 1
ATOM 2194 C CA . GLU B 1 35 ? 17.078 -13.797 -10.297 1 98.81 35 GLU B CA 1
ATOM 2195 C C . GLU B 1 35 ? 16.328 -12.648 -10.969 1 98.81 35 GLU B C 1
ATOM 2197 O O . GLU B 1 35 ? 15.766 -12.828 -12.047 1 98.81 35 GLU B O 1
ATOM 2202 N N . VAL B 1 36 ? 16.281 -11.508 -10.344 1 98.81 36 VAL B N 1
ATOM 2203 C CA . VAL B 1 36 ? 15.43 -10.43 -10.82 1 98.81 36 VAL B CA 1
ATOM 2204 C C . VAL B 1 36 ? 16.219 -9.117 -10.836 1 98.81 36 VAL B C 1
ATOM 2206 O O . VAL B 1 36 ? 16.953 -8.812 -9.891 1 98.81 36 VAL B O 1
ATOM 2209 N N . GLU B 1 37 ? 16.125 -8.438 -11.906 1 98.5 37 GLU B N 1
ATOM 2210 C CA . GLU B 1 37 ? 16.609 -7.07 -12.023 1 98.5 37 GLU B CA 1
ATOM 2211 C C . GLU B 1 37 ? 15.461 -6.086 -12.227 1 98.5 37 GLU B C 1
ATOM 2213 O O . GLU B 1 37 ? 14.555 -6.336 -13.016 1 98.5 37 GLU B O 1
ATOM 2218 N N . TYR B 1 38 ? 15.508 -5.059 -11.531 1 97.94 38 TYR B N 1
ATOM 2219 C CA . TYR B 1 38 ? 14.5 -4.008 -11.625 1 97.94 38 TYR B CA 1
ATOM 2220 C C . TYR B 1 38 ? 15.141 -2.668 -11.969 1 97.94 38 TYR B C 1
ATOM 2222 O O . TYR B 1 38 ? 16.188 -2.316 -11.422 1 97.94 38 TYR B O 1
ATOM 2230 N N . GLU B 1 39 ? 14.523 -1.982 -12.891 1 95.69 39 GLU B N 1
ATOM 2231 C CA . GLU B 1 39 ? 14.883 -0.61 -13.234 1 95.69 39 GLU B CA 1
ATOM 2232 C C . GLU B 1 39 ? 13.648 0.283 -13.305 1 95.69 39 GLU B C 1
ATOM 2234 O O . GLU B 1 39 ? 12.75 0.04 -14.117 1 95.69 39 GLU B O 1
ATOM 2239 N N . GLY B 1 40 ? 13.547 1.247 -12.562 1 91.12 40 GLY B N 1
ATOM 2240 C CA . GLY B 1 40 ? 12.477 2.232 -12.523 1 91.12 40 GLY B CA 1
ATOM 2241 C C . GLY B 1 40 ? 12.82 3.447 -11.68 1 91.12 40 GLY B C 1
ATOM 2242 O O . GLY B 1 40 ? 13.852 4.086 -11.891 1 91.12 40 GLY B O 1
ATOM 2243 N N . ARG B 1 41 ? 12.016 3.814 -10.68 1 83.31 41 ARG B N 1
ATOM 2244 C CA . ARG B 1 41 ? 12.32 4.914 -9.766 1 83.31 41 ARG B CA 1
ATOM 2245 C C . ARG B 1 41 ? 13.633 4.664 -9.031 1 83.31 41 ARG B C 1
ATOM 2247 O O . ARG B 1 41 ? 14.352 5.609 -8.703 1 83.31 41 ARG B O 1
ATOM 2254 N N . THR B 1 42 ? 13.812 3.418 -8.75 1 88.38 42 THR B N 1
ATOM 2255 C CA . THR B 1 42 ? 15.07 2.906 -8.219 1 88.38 42 THR B CA 1
ATOM 2256 C C . THR B 1 42 ? 15.625 1.807 -9.125 1 88.38 42 THR B C 1
ATOM 2258 O O . THR B 1 42 ? 15.086 1.546 -10.195 1 88.38 42 THR B O 1
ATOM 2261 N N . SER B 1 43 ? 16.766 1.377 -8.781 1 92.94 43 SER B N 1
ATOM 2262 C CA . SER B 1 43 ? 17.297 0.152 -9.367 1 92.94 43 SER B CA 1
ATOM 2263 C C . SER B 1 43 ? 17.469 -0.938 -8.312 1 92.94 43 SER B C 1
ATOM 2265 O O . SER B 1 43 ? 17.797 -0.649 -7.16 1 92.94 43 SER B O 1
ATOM 2267 N N . GLY B 1 44 ? 17.203 -2.139 -8.758 1 96.25 44 GLY B N 1
ATOM 2268 C CA . GLY B 1 44 ? 17.266 -3.217 -7.781 1 96.25 44 GLY B CA 1
ATOM 2269 C C . GLY B 1 44 ? 17.688 -4.543 -8.383 1 96.25 44 GLY B C 1
ATOM 2270 O O . GLY B 1 44 ? 17.625 -4.723 -9.602 1 96.25 44 GLY B O 1
ATOM 2271 N N . TYR B 1 45 ? 18.219 -5.379 -7.477 1 98.25 45 TYR B N 1
ATOM 2272 C CA . TYR B 1 45 ? 18.672 -6.711 -7.855 1 98.25 45 TYR B CA 1
ATOM 2273 C C . TYR B 1 45 ? 18.328 -7.73 -6.773 1 98.25 45 TYR B C 1
ATOM 2275 O O . TYR B 1 45 ? 18.516 -7.469 -5.582 1 98.25 45 TYR B O 1
ATOM 2283 N N . LEU B 1 46 ? 17.75 -8.75 -7.176 1 98.5 46 LEU B N 1
ATOM 2284 C CA . LEU B 1 46 ? 17.453 -9.891 -6.316 1 98.5 46 LEU B CA 1
ATOM 2285 C C . LEU B 1 46 ? 18.188 -11.141 -6.797 1 98.5 46 LEU B C 1
ATOM 2287 O O . LEU B 1 46 ? 17.875 -11.672 -7.867 1 98.5 46 LEU B O 1
ATOM 2291 N N . ALA B 1 47 ? 19.062 -11.625 -5.961 1 98.56 47 ALA B N 1
ATOM 2292 C CA . ALA B 1 47 ? 19.891 -12.766 -6.328 1 98.56 47 ALA B CA 1
ATOM 2293 C C . ALA B 1 47 ? 19.047 -14.039 -6.445 1 98.56 47 ALA B C 1
ATOM 2295 O O . ALA B 1 47 ? 17.844 -14.016 -6.195 1 98.56 47 ALA B O 1
ATOM 2296 N N . GLU B 1 48 ? 19.719 -15.086 -6.824 1 98.56 48 GLU B N 1
ATOM 2297 C CA . GLU B 1 48 ? 19.062 -16.344 -7.164 1 98.56 48 GLU B CA 1
ATOM 2298 C C . GLU B 1 48 ? 18.281 -16.891 -5.969 1 98.56 48 GLU B C 1
ATOM 2300 O O . GLU B 1 48 ? 18.766 -16.859 -4.836 1 98.56 48 GLU B O 1
ATOM 2305 N N . GLY B 1 49 ? 17.094 -17.391 -6.215 1 98.69 49 GLY B N 1
ATOM 2306 C CA . GLY B 1 49 ? 16.219 -18.047 -5.246 1 98.69 49 GLY B CA 1
ATOM 2307 C C . GLY B 1 49 ? 14.992 -18.672 -5.871 1 98.69 49 GLY B 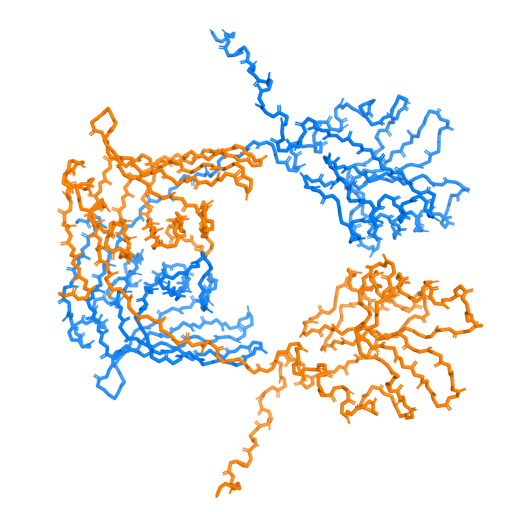C 1
ATOM 2308 O O . GLY B 1 49 ? 14.688 -18.422 -7.039 1 98.69 49 GLY B O 1
ATOM 2309 N N . ASP B 1 50 ? 14.312 -19.562 -5.137 1 98.88 50 ASP B N 1
ATOM 2310 C CA . ASP B 1 50 ? 13.062 -20.172 -5.594 1 98.88 50 ASP B CA 1
ATOM 2311 C C . ASP B 1 50 ? 11.891 -19.219 -5.402 1 98.88 50 ASP B C 1
ATOM 2313 O O . ASP B 1 50 ? 11.656 -18.719 -4.293 1 98.88 50 ASP B O 1
ATOM 2317 N N . ARG B 1 51 ? 11.148 -19 -6.512 1 98.88 51 ARG B N 1
ATOM 2318 C CA . ARG B 1 51 ? 10.109 -17.984 -6.445 1 98.88 51 ARG B CA 1
ATOM 2319 C C . ARG B 1 51 ? 8.898 -18.359 -7.281 1 98.88 51 ARG B C 1
ATOM 2321 O O . ARG B 1 51 ? 9 -19.188 -8.195 1 98.88 51 ARG B O 1
ATOM 2328 N N . LEU B 1 52 ? 7.773 -17.875 -6.895 1 98.94 52 LEU B N 1
ATOM 2329 C CA . LEU B 1 52 ? 6.551 -17.938 -7.684 1 98.94 52 LEU B CA 1
ATOM 2330 C C . LEU B 1 52 ? 6.363 -16.672 -8.508 1 98.94 52 LEU B C 1
ATOM 2332 O O . LEU B 1 52 ? 6.273 -15.57 -7.953 1 98.94 52 LEU B O 1
ATOM 2336 N N . LEU B 1 53 ? 6.32 -16.797 -9.805 1 98.94 53 LEU B N 1
ATOM 2337 C CA . LEU B 1 53 ? 6.031 -15.695 -10.719 1 98.94 53 LEU B CA 1
ATOM 2338 C C . LEU B 1 53 ? 4.602 -15.781 -11.234 1 98.94 53 LEU B C 1
ATOM 2340 O O . LEU B 1 53 ? 4.105 -16.875 -11.539 1 98.94 53 LEU B O 1
ATOM 2344 N N . VAL B 1 54 ? 3.973 -14.641 -11.336 1 98.94 54 VAL B N 1
ATOM 2345 C CA . VAL B 1 54 ? 2.627 -14.57 -11.891 1 98.94 54 VAL B CA 1
ATOM 2346 C C . VAL B 1 54 ? 2.566 -13.477 -12.961 1 98.94 54 VAL B C 1
ATOM 2348 O O . VAL B 1 54 ? 2.902 -12.32 -12.703 1 98.94 54 VAL B O 1
ATOM 2351 N N . ALA B 1 55 ? 2.213 -13.844 -14.125 1 98.94 55 ALA B N 1
ATOM 2352 C CA . ALA B 1 55 ? 1.934 -12.906 -15.211 1 98.94 55 ALA B CA 1
ATOM 2353 C C . ALA B 1 55 ? 0.46 -12.945 -15.602 1 98.94 55 ALA B C 1
ATOM 2355 O O . ALA B 1 55 ? -0.106 -14.023 -15.805 1 98.94 55 ALA B O 1
ATOM 2356 N N . LYS B 1 56 ? -0.156 -11.82 -15.703 1 98.75 56 LYS B N 1
ATOM 2357 C CA . LYS B 1 56 ? -1.58 -11.727 -16.016 1 98.75 56 LYS B CA 1
ATOM 2358 C C . LYS B 1 56 ? -1.807 -11.055 -17.359 1 98.75 56 LYS B C 1
ATOM 2360 O O . LYS B 1 56 ? -0.929 -10.344 -17.859 1 98.75 56 LYS B O 1
ATOM 2365 N N . PRO B 1 57 ? -2.963 -11.203 -17.938 1 97.94 57 PRO B N 1
ATOM 2366 C CA . PRO B 1 57 ? -3.227 -10.711 -19.281 1 97.94 57 PRO B CA 1
ATOM 2367 C C . PRO B 1 57 ? -3.201 -9.188 -19.375 1 97.94 57 PRO B C 1
ATOM 2369 O O . PRO B 1 57 ? -3 -8.641 -20.469 1 97.94 57 PRO B O 1
ATOM 2372 N N . ASP B 1 58 ? -3.414 -8.484 -18.328 1 97.94 58 ASP B N 1
ATOM 2373 C CA . ASP B 1 58 ? -3.469 -7.023 -18.375 1 97.94 58 ASP B CA 1
ATOM 2374 C C . ASP B 1 58 ? -2.068 -6.418 -18.297 1 97.94 58 ASP B C 1
ATOM 2376 O O . ASP B 1 58 ? -1.92 -5.199 -18.188 1 97.94 58 ASP B O 1
ATOM 2380 N N . GLY B 1 59 ? -1.026 -7.25 -18.25 1 98.12 59 GLY B N 1
ATOM 2381 C CA . GLY B 1 59 ? 0.348 -6.781 -18.188 1 98.12 59 GLY B CA 1
ATOM 2382 C C . GLY B 1 59 ? 0.916 -6.809 -16.781 1 98.12 59 GLY B C 1
ATOM 2383 O O . GLY B 1 59 ? 2.082 -6.469 -16.562 1 98.12 59 GLY B O 1
ATOM 2384 N N . THR B 1 60 ? 0.155 -7.242 -15.82 1 98.62 60 THR B N 1
ATOM 2385 C CA . THR B 1 60 ? 0.604 -7.395 -14.445 1 98.62 60 THR B CA 1
ATOM 2386 C C . THR B 1 60 ? 1.68 -8.477 -14.344 1 98.62 60 THR B C 1
ATOM 2388 O O . THR B 1 60 ? 1.572 -9.523 -14.977 1 98.62 60 THR B O 1
ATOM 2391 N N . PHE B 1 61 ? 2.674 -8.25 -13.578 1 98.88 61 PHE B N 1
ATOM 2392 C CA . PHE B 1 61 ? 3.734 -9.211 -13.312 1 98.88 61 PHE B CA 1
ATOM 2393 C C . PHE B 1 61 ? 4.133 -9.18 -11.836 1 98.88 61 PHE B C 1
ATOM 2395 O O . PHE B 1 61 ? 4.383 -8.102 -11.281 1 98.88 61 PHE B O 1
ATOM 2402 N N . LEU B 1 62 ? 4.137 -10.305 -11.18 1 98.94 62 LEU B N 1
ATOM 2403 C CA . LEU B 1 62 ? 4.434 -10.414 -9.758 1 98.94 62 LEU B CA 1
ATOM 2404 C C . LEU B 1 62 ? 5.555 -11.422 -9.508 1 98.94 62 LEU B C 1
ATOM 2406 O O . LEU B 1 62 ? 5.574 -12.5 -10.102 1 98.94 62 LEU B O 1
ATOM 2410 N N . VAL B 1 63 ? 6.461 -11.102 -8.656 1 98.88 63 VAL B N 1
ATOM 2411 C CA . VAL B 1 63 ? 7.508 -11.992 -8.18 1 98.88 63 VAL B CA 1
ATOM 2412 C C . VAL B 1 63 ? 7.359 -12.211 -6.68 1 98.88 63 VAL B C 1
ATOM 2414 O O . VAL B 1 63 ? 7.578 -11.297 -5.887 1 98.88 63 VAL B O 1
ATOM 2417 N N . HIS B 1 64 ? 7.043 -13.422 -6.273 1 98.88 64 HIS B N 1
ATOM 2418 C CA . HIS B 1 64 ? 6.812 -13.734 -4.867 1 98.88 64 HIS B CA 1
ATOM 2419 C C . HIS B 1 64 ? 7.922 -14.617 -4.309 1 98.88 64 HIS B C 1
ATOM 2421 O O . HIS B 1 64 ? 8.219 -15.68 -4.867 1 98.88 64 HIS B O 1
ATOM 2427 N N . GLN B 1 65 ? 8.516 -14.164 -3.23 1 98.56 65 GLN B N 1
ATOM 2428 C CA . GLN B 1 65 ? 9.281 -15.078 -2.383 1 98.56 65 GLN B CA 1
ATOM 2429 C C . GLN B 1 65 ? 8.352 -16.016 -1.608 1 98.56 65 GLN B C 1
ATOM 2431 O O . GLN B 1 65 ? 7.129 -15.844 -1.634 1 98.56 65 GLN B O 1
ATOM 2436 N N . PRO B 1 66 ? 8.891 -17.031 -1.005 1 98.44 66 PRO B N 1
ATOM 2437 C CA . PRO B 1 66 ? 8.031 -18.031 -0.374 1 98.44 66 PRO B CA 1
ATOM 2438 C C . PRO B 1 66 ? 7.344 -17.516 0.887 1 98.44 66 PRO B C 1
ATOM 2440 O O . PRO B 1 66 ? 6.477 -18.203 1.442 1 98.44 66 PRO B O 1
ATOM 2443 N N . THR B 1 67 ? 7.766 -16.375 1.383 1 97.69 67 THR B N 1
ATOM 2444 C CA . THR B 1 67 ? 7.113 -15.742 2.525 1 97.69 67 THR B CA 1
ATOM 2445 C C . THR B 1 67 ? 6.727 -14.297 2.201 1 97.69 67 THR B C 1
ATOM 2447 O O . THR B 1 67 ? 7.188 -13.734 1.207 1 97.69 67 THR B O 1
ATOM 2450 N N . GLY B 1 68 ? 5.793 -13.797 3.016 1 97.38 68 GLY B N 1
ATOM 2451 C CA . GLY B 1 68 ? 5.363 -12.422 2.832 1 97.38 68 GLY B CA 1
ATOM 2452 C C . GLY B 1 68 ? 4.211 -12.273 1.854 1 97.38 68 GLY B C 1
ATOM 2453 O O . GLY B 1 68 ? 4.188 -12.945 0.817 1 97.38 68 GLY B O 1
ATOM 2454 N N . HIS B 1 69 ? 3.312 -11.367 2.104 1 98 69 HIS B N 1
ATOM 2455 C CA . HIS B 1 69 ? 2.125 -11.227 1.265 1 98 69 HIS B CA 1
ATOM 2456 C C . HIS B 1 69 ? 2.398 -10.32 0.068 1 98 69 HIS B C 1
ATOM 2458 O O . HIS B 1 69 ? 1.718 -10.422 -0.956 1 98 69 HIS B O 1
ATOM 2464 N N . LYS B 1 70 ? 3.359 -9.453 0.208 1 97.5 70 LYS B N 1
ATOM 2465 C CA . LYS B 1 70 ? 3.682 -8.57 -0.911 1 97.5 70 LYS B CA 1
ATOM 2466 C C . LYS B 1 70 ? 4.664 -9.234 -1.87 1 97.5 70 LYS B C 1
ATOM 2468 O O . LYS B 1 70 ? 5.605 -9.906 -1.438 1 97.5 70 LYS B O 1
ATOM 2473 N N . PRO B 1 71 ? 4.484 -9.016 -3.186 1 98.44 71 PRO B N 1
ATOM 2474 C CA . PRO B 1 71 ? 5.566 -9.414 -4.09 1 98.44 71 PRO B CA 1
ATOM 2475 C C . PRO B 1 71 ? 6.84 -8.602 -3.883 1 98.44 71 PRO B C 1
ATOM 2477 O O . PRO B 1 71 ? 6.773 -7.414 -3.564 1 98.44 71 PRO B O 1
ATOM 2480 N N . VAL B 1 72 ? 7.945 -9.203 -4.016 1 97.69 72 VAL B N 1
ATOM 2481 C CA . VAL B 1 72 ? 9.211 -8.5 -3.844 1 97.69 72 VAL B CA 1
ATOM 2482 C C . VAL B 1 72 ? 9.453 -7.566 -5.031 1 97.69 72 VAL B C 1
ATOM 2484 O O . VAL B 1 72 ? 10.07 -6.508 -4.883 1 97.69 72 VAL B O 1
ATOM 2487 N N . ASN B 1 73 ? 8.961 -7.91 -6.23 1 97 73 ASN B N 1
ATOM 2488 C CA . ASN B 1 73 ? 8.875 -7.078 -7.426 1 97 73 ASN B CA 1
ATOM 2489 C C . ASN B 1 73 ? 7.523 -7.219 -8.117 1 97 73 ASN B C 1
ATOM 2491 O O . ASN B 1 73 ? 6.891 -8.273 -8.047 1 97 73 ASN B O 1
ATOM 2495 N N . TRP B 1 74 ? 7.16 -6.133 -8.695 1 96.44 74 TRP B N 1
ATOM 2496 C CA . TRP B 1 74 ? 5.891 -6.242 -9.406 1 96.44 74 TRP B CA 1
ATOM 2497 C C . TRP B 1 74 ? 5.762 -5.145 -10.461 1 96.44 74 TRP B C 1
ATOM 2499 O O . TRP B 1 74 ? 6.496 -4.156 -10.43 1 96.44 74 TRP B O 1
ATOM 2509 N N . MET B 1 75 ? 4.93 -5.398 -11.414 1 97 75 MET B N 1
ATOM 2510 C CA . MET B 1 75 ? 4.457 -4.469 -12.445 1 97 75 MET B CA 1
ATOM 2511 C C . MET B 1 75 ? 2.936 -4.395 -12.453 1 97 75 MET B C 1
ATOM 2513 O O . MET B 1 75 ? 2.26 -5.426 -12.477 1 97 75 MET B O 1
ATOM 2517 N N . PRO B 1 76 ? 2.404 -3.164 -12.336 1 96.5 76 PRO B N 1
ATOM 2518 C CA . PRO B 1 76 ? 0.95 -3.059 -12.469 1 96.5 76 PRO B CA 1
ATOM 2519 C C . PRO B 1 76 ? 0.467 -3.309 -13.898 1 96.5 76 PRO B C 1
ATOM 2521 O O . PRO B 1 76 ? 1.28 -3.414 -14.82 1 96.5 76 PRO B O 1
ATOM 2524 N N . GLY B 1 77 ? -0.839 -3.447 -14.023 1 96.81 77 GLY B N 1
ATOM 2525 C CA . GLY B 1 77 ? -1.401 -3.576 -15.359 1 96.81 77 GLY B CA 1
ATOM 2526 C C . GLY B 1 77 ? -1.088 -2.395 -16.25 1 96.81 77 GLY B C 1
ATOM 2527 O O . GLY B 1 77 ? -0.681 -1.335 -15.773 1 96.81 77 GLY B O 1
ATOM 2528 N N . GLY B 1 78 ? -1.32 -2.566 -17.5 1 96.19 78 GLY B N 1
ATOM 2529 C CA . GLY B 1 78 ? -1.12 -1.504 -18.469 1 96.19 78 GLY B CA 1
ATOM 2530 C C . GLY B 1 78 ? 0.172 -1.648 -19.25 1 96.19 78 GLY B C 1
ATOM 2531 O O . GLY B 1 78 ? 0.349 -1.008 -20.297 1 96.19 78 GLY B O 1
ATOM 2532 N N . GLY B 1 79 ? 1.107 -2.432 -18.828 1 97.12 79 GLY B N 1
ATOM 2533 C CA . GLY B 1 79 ? 2.344 -2.723 -19.531 1 97.12 79 GLY B CA 1
ATOM 2534 C C . GLY B 1 79 ? 2.295 -4.027 -20.297 1 97.12 79 GLY B C 1
ATOM 2535 O O . GLY B 1 79 ? 1.235 -4.43 -20.781 1 97.12 79 GLY B O 1
ATOM 2536 N N . THR B 1 80 ? 3.521 -4.594 -20.547 1 97.81 80 THR B N 1
ATOM 2537 C CA . THR B 1 80 ? 3.627 -5.855 -21.281 1 97.81 80 THR B CA 1
ATOM 2538 C C . THR B 1 80 ? 4.535 -6.832 -20.531 1 97.81 80 THR B C 1
ATOM 2540 O O . THR B 1 80 ? 5.402 -6.418 -19.766 1 97.81 80 THR B O 1
ATOM 2543 N N . VAL B 1 81 ? 4.27 -8.055 -20.734 1 98.69 81 VAL B N 1
ATOM 2544 C CA . VAL B 1 81 ? 5.172 -9.117 -20.312 1 98.69 81 VAL B CA 1
ATOM 2545 C C . VAL B 1 81 ? 5.566 -9.969 -21.516 1 98.69 81 VAL B C 1
ATOM 2547 O O . VAL B 1 81 ? 4.711 -10.391 -22.281 1 98.69 81 VAL B O 1
ATOM 2550 N N . GLU B 1 82 ? 6.832 -10.242 -21.625 1 98.62 82 GLU B N 1
ATOM 2551 C CA . GLU B 1 82 ? 7.344 -11.031 -22.734 1 98.62 82 GLU B CA 1
ATOM 2552 C C . GLU B 1 82 ? 8.234 -12.172 -22.25 1 98.62 82 GLU B C 1
ATOM 2554 O O . GLU B 1 82 ? 8.852 -12.062 -21.188 1 98.62 82 GLU B O 1
ATOM 2559 N N . ALA B 1 83 ? 8.227 -13.18 -23.016 1 98.88 83 ALA B N 1
ATOM 2560 C CA . ALA B 1 83 ? 9.125 -14.305 -22.766 1 98.88 83 ALA B CA 1
ATOM 2561 C C . ALA B 1 83 ? 10.102 -14.5 -23.922 1 98.88 83 ALA B C 1
ATOM 2563 O O . ALA B 1 83 ? 9.711 -14.422 -25.078 1 98.88 83 ALA B O 1
ATOM 2564 N N . ARG B 1 84 ? 11.328 -14.734 -23.594 1 98.56 84 ARG B N 1
ATOM 2565 C CA . ARG B 1 84 ? 12.328 -15.016 -24.625 1 98.56 84 ARG B CA 1
ATOM 2566 C C . ARG B 1 84 ? 13.43 -15.914 -24.078 1 98.56 84 ARG B C 1
ATOM 2568 O O . ARG B 1 84 ? 13.547 -16.094 -22.859 1 98.56 84 ARG B O 1
ATOM 2575 N N . GLU B 1 85 ? 14.172 -16.422 -25 1 98.38 85 GLU B N 1
ATOM 2576 C CA . GLU B 1 85 ? 15.398 -17.125 -24.625 1 98.38 85 GLU B CA 1
ATOM 2577 C C . GLU B 1 85 ? 16.609 -16.203 -24.734 1 98.38 85 GLU B C 1
ATOM 2579 O O . GLU B 1 85 ? 16.719 -15.422 -25.672 1 98.38 85 GLU B O 1
ATOM 2584 N N . SER B 1 86 ? 17.422 -16.219 -23.797 1 96.88 86 SER B N 1
ATOM 2585 C CA . SER B 1 86 ? 18.656 -15.438 -23.766 1 96.88 86 SER B CA 1
ATOM 2586 C C . SER B 1 86 ? 19.797 -16.234 -23.125 1 96.88 86 SER B C 1
ATOM 2588 O O . SER B 1 86 ? 19.688 -16.656 -21.969 1 96.88 86 SER B O 1
ATOM 2590 N N . GLU B 1 87 ? 20.891 -16.5 -23.859 1 95.38 87 GLU B N 1
ATOM 2591 C CA . GLU B 1 87 ? 22.062 -17.203 -23.375 1 95.38 87 GLU B CA 1
ATOM 2592 C C . GLU B 1 87 ? 21.703 -18.562 -22.781 1 95.38 87 GLU B C 1
ATOM 2594 O O . GLU B 1 87 ? 22.141 -18.906 -21.688 1 95.38 87 GLU B O 1
ATOM 2599 N N . GLY B 1 88 ? 20.75 -19.266 -23.328 1 96.62 88 GLY B N 1
ATOM 2600 C CA . GLY B 1 88 ? 20.391 -20.625 -22.984 1 96.62 88 GLY B CA 1
ATOM 2601 C C . GLY B 1 88 ? 19.375 -20.703 -21.844 1 96.62 88 GLY B C 1
ATOM 2602 O O . GLY B 1 88 ? 19.016 -21.797 -21.406 1 96.62 88 GLY B O 1
ATOM 2603 N N . GLU B 1 89 ? 18.969 -19.531 -21.391 1 98.25 89 GLU B N 1
ATOM 2604 C CA . GLU B 1 89 ? 17.969 -19.5 -20.312 1 98.25 89 GLU B CA 1
ATOM 2605 C C . GLU B 1 89 ? 16.703 -18.766 -20.75 1 98.25 89 GLU B C 1
ATOM 2607 O O . GLU B 1 89 ? 16.719 -18.031 -21.734 1 98.25 89 GLU B O 1
ATOM 2612 N N . ALA B 1 90 ? 15.625 -19.062 -20.094 1 98.81 90 ALA B N 1
ATOM 2613 C CA . ALA B 1 90 ? 14.398 -18.312 -20.328 1 98.81 90 ALA B CA 1
ATOM 2614 C C . ALA B 1 90 ? 14.391 -17.016 -19.516 1 98.81 90 ALA B C 1
ATOM 2616 O O . ALA B 1 90 ? 14.922 -16.969 -18.406 1 98.81 90 ALA B O 1
ATOM 2617 N N . VAL B 1 91 ? 13.844 -16 -20.094 1 98.94 91 VAL B N 1
ATOM 2618 C CA . VAL B 1 91 ? 13.734 -14.695 -19.438 1 98.94 91 VAL B CA 1
ATOM 2619 C C . VAL B 1 91 ? 12.305 -14.172 -19.562 1 98.94 91 VAL B C 1
ATOM 2621 O O . VAL B 1 91 ? 11.703 -14.25 -20.641 1 98.94 91 VAL B O 1
ATOM 2624 N N . LEU B 1 92 ? 11.711 -13.766 -18.484 1 98.94 92 LEU B N 1
ATOM 2625 C CA . LEU B 1 92 ? 10.484 -12.969 -18.484 1 98.94 92 LEU B CA 1
ATOM 2626 C C . LEU B 1 92 ? 10.797 -11.492 -18.281 1 98.94 92 LEU B C 1
ATOM 2628 O O . LEU B 1 92 ? 11.539 -11.133 -17.359 1 98.94 92 LEU B O 1
ATOM 2632 N N . LEU B 1 93 ? 10.305 -10.68 -19.156 1 98.75 93 LEU B N 1
ATOM 2633 C CA . LEU B 1 93 ? 10.539 -9.242 -19.094 1 98.75 93 LEU B CA 1
ATOM 2634 C C . LEU B 1 93 ? 9.219 -8.477 -19.031 1 98.75 93 LEU B C 1
ATOM 2636 O O . LEU B 1 93 ? 8.414 -8.547 -19.969 1 98.75 93 LEU B O 1
ATOM 2640 N N . ALA B 1 94 ? 8.945 -7.789 -17.969 1 98.75 94 ALA B N 1
ATOM 2641 C CA . ALA B 1 94 ? 7.801 -6.891 -17.844 1 98.75 94 ALA B CA 1
ATOM 2642 C C . ALA B 1 94 ? 8.234 -5.434 -17.984 1 98.75 94 ALA B C 1
ATOM 2644 O O . ALA B 1 94 ? 9.258 -5.023 -17.422 1 98.75 94 ALA B O 1
ATOM 2645 N N . ARG B 1 95 ? 7.449 -4.656 -18.734 1 98.06 95 ARG B N 1
ATOM 2646 C CA . ARG B 1 95 ? 7.812 -3.264 -18.953 1 98.06 95 ARG B CA 1
ATOM 2647 C C . ARG B 1 95 ? 6.57 -2.375 -18.984 1 98.06 95 ARG B C 1
ATOM 2649 O O . ARG B 1 95 ? 5.484 -2.828 -19.359 1 98.06 95 ARG B O 1
ATOM 2656 N N . ARG B 1 96 ? 6.738 -1.17 -18.547 1 96.25 96 ARG B N 1
ATOM 2657 C CA . ARG B 1 96 ? 5.77 -0.104 -18.797 1 96.25 96 ARG B CA 1
ATOM 2658 C C . ARG B 1 96 ? 6.473 1.195 -19.172 1 96.25 96 ARG B C 1
ATOM 2660 O O . ARG B 1 96 ? 7.672 1.353 -18.938 1 96.25 96 ARG B O 1
ATOM 2667 N N . THR B 1 97 ? 5.793 2.096 -19.828 1 93.94 97 THR B N 1
ATOM 2668 C CA . THR B 1 97 ? 6.438 3.275 -20.391 1 93.94 97 THR B CA 1
ATOM 2669 C C . THR B 1 97 ? 6.09 4.52 -19.578 1 93.94 97 THR B C 1
ATOM 2671 O O . THR B 1 97 ? 6.797 5.531 -19.656 1 93.94 97 THR B O 1
ATOM 2674 N N . ASN B 1 98 ? 5.016 4.547 -18.797 1 88.06 98 ASN B N 1
ATOM 2675 C CA . ASN B 1 98 ? 4.617 5.727 -18.031 1 88.06 98 ASN B CA 1
ATOM 2676 C C . ASN B 1 98 ? 4.203 5.363 -16.609 1 88.06 98 ASN B C 1
ATOM 2678 O O . ASN B 1 98 ? 3.043 5.023 -16.375 1 88.06 98 ASN B O 1
ATOM 2682 N N . PRO B 1 99 ? 5.191 5.531 -15.719 1 88.69 99 PRO B N 1
ATOM 2683 C CA . PRO B 1 99 ? 6.613 5.812 -15.93 1 88.69 99 PRO B CA 1
ATOM 2684 C C . PRO B 1 99 ? 7.371 4.629 -16.531 1 88.69 99 PRO B C 1
ATOM 2686 O O . PRO B 1 99 ? 6.871 3.498 -16.5 1 88.69 99 PRO B O 1
ATOM 2689 N N . SER B 1 100 ? 8.508 4.879 -17.109 1 93.19 100 SER B N 1
ATOM 2690 C CA . SER B 1 100 ? 9.352 3.82 -17.672 1 93.19 100 SER B CA 1
ATOM 2691 C C . SER B 1 100 ? 9.891 2.914 -16.562 1 93.19 100 SER B C 1
ATOM 2693 O O . SER B 1 100 ? 10.617 3.369 -15.68 1 93.19 100 SER B O 1
ATOM 2695 N N . GLU B 1 101 ? 9.523 1.703 -16.516 1 96 101 GLU B N 1
ATOM 2696 C CA . GLU B 1 101 ? 9.984 0.692 -15.57 1 96 101 GLU B CA 1
ATOM 2697 C C . GLU B 1 101 ? 10.148 -0.666 -16.25 1 96 101 GLU B C 1
ATOM 2699 O O . GLU B 1 101 ? 9.484 -0.953 -17.25 1 96 101 GLU B O 1
ATOM 2704 N N . ARG B 1 102 ? 11.07 -1.432 -15.641 1 97.56 102 ARG B N 1
ATOM 2705 C CA . ARG B 1 102 ? 11.344 -2.756 -16.188 1 97.56 102 ARG B CA 1
ATOM 2706 C C . ARG B 1 102 ? 11.664 -3.75 -15.078 1 97.56 102 ARG B C 1
ATOM 2708 O O . ARG B 1 102 ? 12.398 -3.426 -14.141 1 97.56 102 ARG B O 1
ATOM 2715 N N . VAL B 1 103 ? 11.078 -4.914 -15.141 1 98.5 103 VAL B N 1
ATOM 2716 C CA . VAL B 1 103 ? 11.406 -6.059 -14.305 1 98.5 103 VAL B CA 1
ATOM 2717 C C . VAL B 1 103 ? 11.836 -7.234 -15.18 1 98.5 103 VAL B C 1
ATOM 2719 O O . VAL B 1 103 ? 11.039 -7.762 -15.953 1 98.5 103 VAL B O 1
ATOM 2722 N N . GLU B 1 104 ? 13.055 -7.598 -15.07 1 98.75 104 GLU B N 1
ATOM 2723 C CA . GLU B 1 104 ? 13.586 -8.727 -15.828 1 98.75 104 GLU B CA 1
ATOM 2724 C C . GLU B 1 104 ? 13.906 -9.906 -14.914 1 98.75 104 GLU B C 1
ATOM 2726 O O . GLU B 1 104 ? 14.672 -9.766 -13.953 1 98.75 104 GLU B O 1
ATOM 2731 N N . THR B 1 105 ? 13.344 -11.008 -15.203 1 98.88 105 THR B N 1
ATOM 2732 C CA . THR B 1 105 ? 13.57 -12.211 -14.422 1 98.88 105 THR B CA 1
ATOM 2733 C C . THR B 1 105 ? 14.25 -13.289 -15.266 1 98.88 105 THR B C 1
ATOM 2735 O O . THR B 1 105 ? 13.695 -13.75 -16.266 1 98.88 105 THR B O 1
ATOM 2738 N N . ARG B 1 106 ? 15.422 -13.672 -14.914 1 98.88 106 ARG B N 1
ATOM 2739 C CA . ARG B 1 106 ? 16.141 -14.773 -15.562 1 98.88 106 ARG B CA 1
ATOM 2740 C C . ARG B 1 106 ? 15.852 -16.094 -14.859 1 98.88 106 ARG B C 1
ATOM 2742 O O . ARG B 1 106 ? 16.109 -16.234 -13.664 1 98.88 106 ARG B O 1
ATOM 2749 N N . LEU B 1 107 ? 15.352 -17.016 -15.586 1 98.94 107 LEU B N 1
ATOM 2750 C CA . LEU B 1 107 ? 14.93 -18.297 -15.031 1 98.94 107 LEU B CA 1
ATOM 2751 C C . LEU B 1 107 ? 16.031 -19.344 -15.188 1 98.94 107 LEU B C 1
ATOM 2753 O O . LEU B 1 107 ? 16.156 -19.953 -16.25 1 98.94 107 LEU B O 1
ATOM 2757 N N . HIS B 1 108 ? 16.734 -19.594 -14.133 1 98.69 108 HIS B N 1
ATOM 2758 C CA . HIS B 1 108 ? 17.828 -20.562 -14.172 1 98.69 108 HIS B CA 1
ATOM 2759 C C . HIS B 1 108 ? 17.297 -22 -14.281 1 98.69 108 HIS B C 1
ATOM 2761 O O . HIS B 1 108 ? 17.891 -22.828 -14.977 1 98.69 108 HIS B O 1
ATOM 2767 N N . GLU B 1 109 ? 16.234 -22.234 -13.586 1 98.5 109 GLU B N 1
ATOM 2768 C CA . GLU B 1 109 ? 15.523 -23.5 -13.633 1 98.5 109 GLU B CA 1
ATOM 2769 C C . GLU B 1 109 ? 14.023 -23.297 -13.453 1 98.5 109 GLU B C 1
ATOM 2771 O O . GLU B 1 109 ? 13.586 -22.656 -12.492 1 98.5 109 GLU B O 1
ATOM 2776 N N . VAL B 1 110 ? 13.25 -23.812 -14.375 1 98.75 110 VAL B N 1
ATOM 2777 C CA . VAL B 1 110 ? 11.797 -23.781 -14.242 1 98.75 110 VAL B CA 1
ATOM 2778 C C . VAL B 1 110 ? 11.297 -25.141 -13.719 1 98.75 110 VAL B C 1
ATOM 2780 O O . VAL B 1 110 ? 11.477 -26.172 -14.375 1 98.75 110 VAL B O 1
ATOM 2783 N N . TYR B 1 111 ? 10.711 -25.078 -12.57 1 98.75 111 TYR B N 1
ATOM 2784 C CA . TYR B 1 111 ? 10.211 -26.312 -11.969 1 98.75 111 TYR B CA 1
ATOM 2785 C C . TYR B 1 111 ? 8.82 -26.656 -12.492 1 98.75 111 TYR B C 1
ATOM 2787 O O . TYR B 1 111 ? 8.477 -27.828 -12.633 1 98.75 111 TYR B O 1
ATOM 2795 N N . GLY B 1 112 ? 7.988 -25.656 -12.703 1 98.12 112 GLY B N 1
ATOM 2796 C CA . GLY B 1 112 ? 6.637 -25.828 -13.211 1 98.12 112 GLY B CA 1
ATOM 2797 C C . GLY B 1 112 ? 6.047 -24.547 -13.766 1 98.12 112 GLY B C 1
ATOM 2798 O O . GLY B 1 112 ? 6.441 -23.453 -13.367 1 98.12 112 GLY B O 1
ATOM 2799 N N . VAL B 1 113 ? 5.184 -24.719 -14.742 1 98.5 113 VAL B N 1
ATOM 2800 C CA . VAL B 1 113 ? 4.441 -23.594 -15.312 1 98.5 113 VAL B CA 1
ATOM 2801 C C . VAL B 1 113 ? 2.971 -23.984 -15.477 1 98.5 113 VAL B C 1
ATOM 2803 O O . VAL B 1 113 ? 2.658 -25.109 -15.859 1 98.5 113 VAL B O 1
ATOM 2806 N N . THR B 1 114 ? 2.076 -23.125 -15.109 1 98.56 114 THR B N 1
ATOM 2807 C CA . THR B 1 114 ? 0.643 -23.359 -15.258 1 98.56 114 THR B CA 1
ATOM 2808 C C . THR B 1 114 ? -0.007 -22.234 -16.047 1 98.56 114 THR B C 1
ATOM 2810 O O . THR B 1 114 ? 0.175 -21.047 -15.727 1 98.56 114 THR B O 1
ATOM 2813 N N . ARG B 1 115 ? -0.56 -22.594 -17.109 1 98.62 115 ARG B N 1
ATOM 2814 C CA . ARG B 1 115 ? -1.47 -21.734 -17.844 1 98.62 115 ARG B CA 1
ATOM 2815 C C . ARG B 1 115 ? -2.885 -21.812 -17.281 1 98.62 115 ARG B C 1
ATOM 2817 O O . ARG B 1 115 ? -3.412 -22.906 -17.078 1 98.62 115 ARG B O 1
ATOM 2824 N N . PHE B 1 116 ? -3.549 -20.703 -17 1 98.81 116 PHE B N 1
ATOM 2825 C CA . PHE B 1 116 ? -4.875 -20.656 -16.391 1 98.81 116 PHE B CA 1
ATOM 2826 C C . PHE B 1 116 ? -5.789 -19.719 -17.172 1 98.81 116 PHE B C 1
ATOM 2828 O O . PHE B 1 116 ? -5.625 -18.5 -17.109 1 98.81 116 PHE B O 1
ATOM 2835 N N . ASP B 1 117 ? -6.668 -20.281 -17.938 1 98.56 117 ASP B N 1
ATOM 2836 C CA . ASP B 1 117 ? -7.68 -19.516 -18.656 1 98.56 117 ASP B CA 1
ATOM 2837 C C . ASP B 1 117 ? -8.828 -19.125 -17.734 1 98.56 117 ASP B C 1
ATOM 2839 O O . ASP B 1 117 ? -9.859 -19.812 -17.688 1 98.56 117 ASP B O 1
ATOM 2843 N N . ALA B 1 118 ? -8.664 -18.016 -17.109 1 98.5 118 ALA B N 1
ATOM 2844 C CA . ALA B 1 118 ? -9.547 -17.641 -16 1 98.5 118 ALA B CA 1
ATOM 2845 C C . ALA B 1 118 ? -10.609 -16.641 -16.469 1 98.5 118 ALA B C 1
ATOM 2847 O O . ALA B 1 118 ? -10.312 -15.703 -17.203 1 98.5 118 ALA B O 1
ATOM 2848 N N . GLU B 1 119 ? -11.781 -16.891 -16.094 1 97.31 119 GLU B N 1
ATOM 2849 C CA . GLU B 1 119 ? -12.906 -15.977 -16.266 1 97.31 119 GLU B CA 1
ATOM 2850 C C . GLU B 1 119 ? -13.445 -15.516 -14.914 1 97.31 119 GLU B C 1
ATOM 2852 O O . GLU B 1 119 ? -13.844 -16.328 -14.086 1 97.31 119 GLU B O 1
ATOM 2857 N N . ASP B 1 120 ? -13.391 -14.203 -14.711 1 97.94 120 ASP B N 1
ATOM 2858 C CA . ASP B 1 120 ? -13.852 -13.648 -13.438 1 97.94 120 ASP B CA 1
ATOM 2859 C C . ASP B 1 120 ? -14.508 -12.289 -13.641 1 97.94 120 ASP B C 1
ATOM 2861 O O . ASP B 1 120 ? -13.82 -11.289 -13.852 1 97.94 120 ASP B O 1
ATOM 2865 N N . GLY B 1 121 ? -15.805 -12.242 -13.539 1 96.38 121 GLY B N 1
ATOM 2866 C CA . GLY B 1 121 ? -16.562 -11 -13.664 1 96.38 121 GLY B CA 1
ATOM 2867 C C . GLY B 1 121 ? -17.156 -10.531 -12.352 1 96.38 121 GLY B C 1
ATOM 2868 O O . GLY B 1 121 ? -17.938 -9.586 -12.328 1 96.38 121 GLY B O 1
ATOM 2869 N N . ALA B 1 122 ? -16.766 -11.211 -11.258 1 96.75 122 ALA B N 1
ATOM 2870 C CA . ALA B 1 122 ? -17.344 -10.883 -9.953 1 96.75 122 ALA B CA 1
ATOM 2871 C C . ALA B 1 122 ? -16.781 -9.578 -9.414 1 96.75 122 ALA B C 1
ATOM 2873 O O . ALA B 1 122 ? -15.602 -9.273 -9.617 1 96.75 122 ALA B O 1
ATOM 2874 N N . THR B 1 123 ? -17.609 -8.844 -8.766 1 95.81 123 THR B N 1
ATOM 2875 C CA . THR B 1 123 ? -17.203 -7.629 -8.062 1 95.81 123 THR B CA 1
ATOM 2876 C C . THR B 1 123 ? -17.203 -7.848 -6.555 1 95.81 123 THR B C 1
ATOM 2878 O O . THR B 1 123 ? -18.125 -8.469 -6.012 1 95.81 123 THR B O 1
ATOM 2881 N N . TYR B 1 124 ? -16.234 -7.391 -5.941 1 95.38 124 TYR B N 1
ATOM 2882 C CA . TYR B 1 124 ? -16.109 -7.512 -4.492 1 95.38 124 TYR B CA 1
ATOM 2883 C C . TYR B 1 124 ? -17.094 -6.586 -3.787 1 95.38 124 TYR B C 1
ATOM 2885 O O . TYR B 1 124 ? -17.109 -5.375 -4.031 1 95.38 124 TYR B O 1
ATOM 2893 N N . GLU B 1 125 ? -17.938 -7.164 -2.949 1 96.12 125 GLU B N 1
ATOM 2894 C CA . GLU B 1 125 ? -18.875 -6.398 -2.145 1 96.12 125 GLU B CA 1
ATOM 2895 C C . GLU B 1 125 ? -18.375 -6.238 -0.711 1 96.12 125 GLU B C 1
ATOM 2897 O O . GLU B 1 125 ? -18.156 -7.227 -0.011 1 96.12 125 GLU B O 1
ATOM 2902 N N . GLU B 1 126 ? -18.25 -5.051 -0.267 1 93.06 126 GLU B N 1
ATOM 2903 C CA . GLU B 1 126 ? -17.703 -4.785 1.062 1 93.06 126 GLU B CA 1
ATOM 2904 C C . GLU B 1 126 ? -18.672 -3.932 1.889 1 93.06 126 GLU B C 1
ATOM 2906 O O . GLU B 1 126 ? -19.344 -3.061 1.35 1 93.06 126 GLU B O 1
ATOM 2911 N N . SER B 1 127 ? -18.75 -4.223 3.16 1 92 127 SER B N 1
ATOM 2912 C CA . SER B 1 127 ? -19.516 -3.432 4.109 1 92 127 SER B CA 1
ATOM 2913 C C . SER B 1 127 ? -18.625 -2.842 5.195 1 92 127 SER B C 1
ATOM 2915 O O . SER B 1 127 ? -17.578 -3.408 5.523 1 92 127 SER B O 1
ATOM 2917 N N . GLY B 1 128 ? -19.078 -1.697 5.746 1 90.44 128 GLY B N 1
ATOM 2918 C CA . GLY B 1 128 ? -18.266 -1.018 6.746 1 90.44 128 GLY B CA 1
ATOM 2919 C C . GLY B 1 128 ? -17.188 -0.155 6.145 1 90.44 128 GLY B C 1
ATOM 2920 O O . GLY B 1 128 ? -16.078 -0.066 6.691 1 90.44 128 GLY B O 1
ATOM 2921 N N . THR B 1 129 ? -17.453 0.404 4.961 1 92.62 129 THR B N 1
ATOM 2922 C CA . THR B 1 129 ? -16.484 1.206 4.223 1 92.62 129 THR B CA 1
ATOM 2923 C C . THR B 1 129 ? -16.531 2.666 4.664 1 92.62 129 THR B C 1
ATOM 2925 O O . THR B 1 129 ? -17.484 3.076 5.348 1 92.62 129 THR B O 1
ATOM 2928 N N . GLU B 1 130 ? -15.43 3.371 4.312 1 93.75 130 GLU B N 1
ATOM 2929 C CA . GLU B 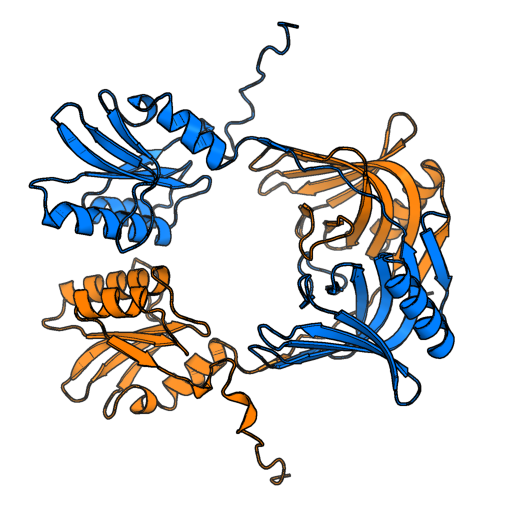1 130 ? -15.422 4.805 4.586 1 93.75 130 GLU B CA 1
ATOM 2930 C C . GLU B 1 130 ? -16.578 5.508 3.887 1 93.75 130 GLU B C 1
ATOM 2932 O O . GLU B 1 130 ? -17.172 6.438 4.441 1 93.75 130 GLU B O 1
ATOM 2937 N N . ALA B 1 131 ? -16.938 5.07 2.762 1 94.69 131 ALA B N 1
ATOM 2938 C CA . ALA B 1 131 ? -18.078 5.629 2.031 1 94.69 131 ALA B CA 1
ATOM 2939 C C . ALA B 1 131 ? -19.375 5.453 2.814 1 94.69 131 ALA B C 1
ATOM 2941 O O . ALA B 1 131 ? -20.172 6.379 2.91 1 94.69 131 ALA B O 1
ATOM 2942 N N . GLU B 1 132 ? -19.547 4.23 3.359 1 93.94 132 GLU B N 1
ATOM 2943 C CA . GLU B 1 132 ? -20.734 3.977 4.168 1 93.94 132 GLU B CA 1
ATOM 2944 C C . GLU B 1 132 ? -20.75 4.852 5.418 1 93.94 132 GLU B C 1
ATOM 2946 O O . GLU B 1 132 ? -21.812 5.301 5.855 1 93.94 132 GLU B O 1
ATOM 2951 N N . MET B 1 133 ? -19.641 5.062 5.98 1 94.88 133 MET B N 1
ATOM 2952 C CA . MET B 1 133 ? -19.516 5.945 7.137 1 94.88 133 MET B CA 1
ATOM 2953 C C . MET B 1 133 ? -19.922 7.371 6.773 1 94.88 133 MET B C 1
ATOM 2955 O O . MET B 1 133 ? -20.625 8.039 7.535 1 94.88 133 MET B O 1
ATOM 2959 N N . HIS B 1 134 ? -19.469 7.887 5.652 1 97.44 134 HIS B N 1
ATOM 2960 C CA . HIS B 1 134 ? -19.859 9.211 5.172 1 97.44 134 HIS B CA 1
ATOM 2961 C C . HIS B 1 134 ? -21.375 9.312 5.008 1 97.44 134 HIS B C 1
ATOM 2963 O O . HIS B 1 134 ? -21.984 10.305 5.426 1 97.44 134 HIS B O 1
ATOM 2969 N N . GLU B 1 135 ? -21.922 8.266 4.41 1 96.88 135 GLU B N 1
ATOM 2970 C CA . GLU B 1 135 ? -23.375 8.25 4.211 1 96.88 135 GLU B CA 1
ATOM 2971 C C . GLU B 1 135 ? -24.109 8.297 5.547 1 96.88 135 GLU B C 1
ATOM 2973 O O . GLU B 1 135 ? -25.109 9.016 5.688 1 96.88 135 GLU B O 1
ATOM 2978 N N . TYR B 1 136 ? -23.625 7.477 6.469 1 96.06 136 TYR B N 1
ATOM 2979 C CA . TYR B 1 136 ? -24.219 7.434 7.801 1 96.06 136 TYR B CA 1
ATOM 2980 C C . TYR B 1 136 ? -24.172 8.812 8.461 1 96.06 136 TYR B C 1
ATOM 2982 O O . TYR B 1 136 ? -25.188 9.281 8.992 1 96.06 136 TYR B O 1
ATOM 2990 N N . ILE B 1 137 ? -23.062 9.523 8.352 1 97.5 137 ILE B N 1
ATOM 2991 C CA . ILE B 1 137 ? -22.875 10.828 8.969 1 97.5 137 ILE B CA 1
ATOM 2992 C C . ILE B 1 137 ? -23.781 11.859 8.289 1 97.5 137 ILE B C 1
ATOM 2994 O O . ILE B 1 137 ? -24.406 12.68 8.953 1 97.5 137 ILE B O 1
ATOM 2998 N N . GLN B 1 138 ? -23.797 11.805 7.004 1 97.75 138 GLN B N 1
ATOM 2999 C CA . GLN B 1 138 ? -24.641 12.727 6.242 1 97.75 138 GLN B CA 1
ATOM 3000 C C . GLN B 1 138 ? -26.094 12.602 6.656 1 97.75 138 GLN B C 1
ATOM 3002 O O . GLN B 1 138 ? -26.812 13.609 6.762 1 97.75 138 GLN B O 1
ATOM 3007 N N . ALA B 1 139 ? -26.547 11.336 6.961 1 97 139 ALA B N 1
ATOM 3008 C CA . ALA B 1 139 ? -27.938 11.055 7.309 1 97 139 ALA B CA 1
ATOM 3009 C C . ALA B 1 139 ? -28.203 11.336 8.789 1 97 139 ALA B C 1
ATOM 3011 O O . ALA B 1 139 ? -29.344 11.602 9.18 1 97 139 ALA B O 1
ATOM 3012 N N . ASN B 1 140 ? -27.109 11.242 9.602 1 97 140 ASN B N 1
ATOM 3013 C CA . ASN B 1 140 ? -27.266 11.359 11.047 1 97 140 ASN B CA 1
ATOM 3014 C C . ASN B 1 140 ? -26.219 12.289 11.648 1 97 140 ASN B C 1
ATOM 3016 O O . ASN B 1 140 ? -25.438 11.883 12.523 1 97 140 ASN B O 1
ATOM 3020 N N . PRO B 1 141 ? -26.234 13.57 11.25 1 98 141 PRO B N 1
ATOM 3021 C CA . PRO B 1 141 ? -25.219 14.484 11.758 1 98 141 PRO B CA 1
ATOM 3022 C C . PRO B 1 141 ? -25.25 14.625 13.281 1 98 141 PRO B C 1
ATOM 3024 O O . PRO B 1 141 ? -24.25 14.953 13.906 1 98 141 PRO B O 1
ATOM 3027 N N . GLU B 1 142 ? -26.391 14.336 13.922 1 96.94 142 GLU B N 1
ATOM 3028 C CA . GLU B 1 142 ? -26.562 14.438 15.367 1 96.94 142 GLU B CA 1
ATOM 3029 C C . GLU B 1 142 ? -25.703 13.406 16.094 1 96.94 142 GLU B C 1
ATOM 3031 O O . GLU B 1 142 ? -25.453 13.539 17.297 1 96.94 142 GLU B O 1
ATOM 3036 N N . GLU B 1 143 ? -25.234 12.375 15.352 1 96.25 143 GLU B N 1
ATOM 3037 C CA . GLU B 1 143 ? -24.344 11.383 15.938 1 96.25 143 GLU B CA 1
ATOM 3038 C C . GLU B 1 143 ? -22.969 11.992 16.25 1 96.25 143 GLU B C 1
ATOM 3040 O O . GLU B 1 143 ? -22.234 11.461 17.078 1 96.25 143 GLU B O 1
ATOM 3045 N N . LEU B 1 144 ? -22.641 13.055 15.539 1 97.94 144 LEU B N 1
ATOM 3046 C CA . LEU B 1 144 ? -21.406 13.773 15.828 1 97.94 144 LEU B CA 1
ATOM 3047 C C . LEU B 1 144 ? -21.625 14.789 16.938 1 97.94 144 LEU B C 1
ATOM 3049 O O . LEU B 1 144 ? -20.781 14.922 17.844 1 97.94 144 LEU B O 1
ATOM 3053 N N . GLU B 1 145 ? -22.656 15.508 16.828 1 97.81 145 GLU B N 1
ATOM 3054 C CA . GLU B 1 145 ? -23.016 16.547 17.781 1 97.81 145 GLU B CA 1
ATOM 3055 C C . GLU B 1 145 ? -24.469 16.984 17.609 1 97.81 145 GLU B C 1
ATOM 3057 O O . GLU B 1 145 ? -24.922 17.219 16.484 1 97.81 145 GLU B O 1
ATOM 3062 N N . SER B 1 146 ? -25.156 17.062 18.828 1 97.94 146 SER B N 1
ATOM 3063 C CA . SER B 1 146 ? -26.531 17.578 18.781 1 97.94 146 SER B CA 1
ATOM 3064 C C . SER B 1 146 ? -26.578 18.953 18.141 1 97.94 146 SER B C 1
ATOM 3066 O O . SER B 1 146 ? -25.797 19.844 18.5 1 97.94 146 SER B O 1
ATOM 3068 N N . GLY B 1 147 ? -27.469 19.141 17.125 1 98.19 147 GLY B N 1
ATOM 3069 C CA . GLY B 1 147 ? -27.656 20.453 16.516 1 98.19 147 GLY B CA 1
ATOM 3070 C C . GLY B 1 147 ? -26.75 20.672 15.32 1 98.19 147 GLY B C 1
ATOM 3071 O O . GLY B 1 147 ? -26.859 21.703 14.633 1 98.19 147 GLY B O 1
ATOM 3072 N N . LEU B 1 148 ? -25.844 19.734 15 1 98.69 148 LEU B N 1
ATOM 3073 C CA . LEU B 1 148 ? -24.938 19.875 13.852 1 98.69 148 LEU B CA 1
ATOM 3074 C C . LEU B 1 148 ? -25.703 19.703 12.539 1 98.69 148 LEU B C 1
ATOM 3076 O O . LEU B 1 148 ? -26.531 18.797 12.422 1 98.69 148 LEU B O 1
ATOM 3080 N N . ARG B 1 149 ? -25.469 20.578 11.57 1 98.5 149 ARG B N 1
ATOM 3081 C CA . ARG B 1 149 ? -26.094 20.484 10.25 1 98.5 149 ARG B CA 1
ATOM 3082 C C . ARG B 1 149 ? -25.031 20.438 9.156 1 98.5 149 ARG B C 1
ATOM 3084 O O . ARG B 1 149 ? -24.141 21.297 9.109 1 98.5 149 ARG B O 1
ATOM 3091 N N . ILE B 1 150 ? -25.141 19.453 8.281 1 98.62 150 ILE B N 1
ATOM 3092 C CA . ILE B 1 150 ? -24.203 19.359 7.164 1 98.62 150 ILE B CA 1
ATOM 3093 C C . ILE B 1 150 ? -24.594 20.359 6.074 1 98.62 150 ILE B C 1
ATOM 3095 O O . ILE B 1 150 ? -25.75 20.375 5.625 1 98.62 150 ILE B O 1
ATOM 3099 N N . VAL B 1 151 ? -23.734 21.188 5.77 1 98.56 151 VAL B N 1
ATOM 3100 C CA . VAL B 1 151 ? -23.953 22.172 4.715 1 98.56 151 VAL B CA 1
ATOM 3101 C C . VAL B 1 151 ? -23.5 21.609 3.373 1 98.56 151 VAL B C 1
ATOM 3103 O O . VAL B 1 151 ? -24.188 21.75 2.363 1 98.56 151 VAL B O 1
ATOM 3106 N N . GLU B 1 152 ? -22.312 20.953 3.32 1 98.5 152 GLU B N 1
ATOM 3107 C CA . GLU B 1 152 ? -21.781 20.438 2.074 1 98.5 152 GLU B CA 1
ATOM 3108 C C . GLU B 1 152 ? -20.891 19.219 2.33 1 98.5 152 GLU B C 1
ATOM 3110 O O . GLU B 1 152 ? -20.094 19.203 3.273 1 98.5 152 GLU B O 1
ATOM 3115 N N . HIS B 1 153 ? -21.047 18.234 1.543 1 98.31 153 HIS B N 1
ATOM 3116 C CA . HIS B 1 153 ? -20.188 17.062 1.496 1 98.31 153 HIS B CA 1
ATOM 3117 C C . HIS B 1 153 ? -19.156 17.172 0.384 1 98.31 153 HIS B C 1
ATOM 3119 O O . HIS B 1 153 ? -19.5 17.516 -0.754 1 98.31 153 HIS B O 1
ATOM 3125 N N . GLU B 1 154 ? -17.906 16.969 0.641 1 97.81 154 GLU B N 1
ATOM 3126 C CA . GLU B 1 154 ? -16.797 17.047 -0.322 1 97.81 154 GLU B CA 1
ATOM 3127 C C . GLU B 1 154 ? -16.672 18.453 -0.899 1 97.81 154 GLU B C 1
ATOM 3129 O O . GLU B 1 154 ? -16.672 18.625 -2.119 1 97.81 154 GLU B O 1
ATOM 3134 N N . ARG B 1 155 ? -16.547 19.406 -0.012 1 97.75 155 ARG B N 1
ATOM 3135 C CA . ARG B 1 155 ? -16.391 20.781 -0.433 1 97.75 155 ARG B CA 1
ATOM 3136 C C . ARG B 1 155 ? -14.984 21.031 -0.977 1 97.75 155 ARG B C 1
ATOM 3138 O O . ARG B 1 155 ? -13.992 20.797 -0.28 1 97.75 155 ARG B O 1
ATOM 3145 N N . GLU B 1 156 ? -14.883 21.562 -2.154 1 97.44 156 GLU B N 1
ATOM 3146 C CA . GLU B 1 156 ? -13.594 21.766 -2.814 1 97.44 156 GLU B CA 1
ATOM 3147 C C . GLU B 1 156 ? -12.867 22.984 -2.229 1 97.44 156 GLU B C 1
ATOM 3149 O O . GLU B 1 156 ? -13.492 24.016 -1.955 1 97.44 156 GLU B O 1
ATOM 3154 N N . THR B 1 157 ? -11.586 22.891 -1.983 1 96.12 157 THR B N 1
ATOM 3155 C CA . THR B 1 157 ? -10.695 23.969 -1.583 1 96.12 157 THR B CA 1
ATOM 3156 C C . THR B 1 157 ? -9.43 23.969 -2.434 1 96.12 157 THR B C 1
ATOM 3158 O O . THR B 1 157 ? -9.227 23.078 -3.258 1 96.12 157 THR B O 1
ATOM 3161 N N . LYS B 1 158 ? -8.609 24.953 -2.248 1 93.38 158 LYS B N 1
ATOM 3162 C CA . LYS B 1 158 ? -7.336 25.016 -2.951 1 93.38 158 LYS B CA 1
ATOM 3163 C C . LYS B 1 158 ? -6.418 23.875 -2.525 1 93.38 158 LYS B C 1
ATOM 3165 O O . LYS B 1 158 ? -5.43 23.578 -3.203 1 93.38 158 LYS B O 1
ATOM 3170 N N . TYR B 1 159 ? -6.746 23.172 -1.344 1 94 159 TYR B N 1
ATOM 3171 C CA . TYR B 1 159 ? -5.906 22.094 -0.841 1 94 159 TYR B CA 1
ATOM 3172 C C . TYR B 1 159 ? -6.535 20.734 -1.125 1 94 159 TYR B C 1
ATOM 3174 O O . TYR B 1 159 ? -5.949 19.688 -0.818 1 94 159 TYR B O 1
ATOM 3182 N N . GLY B 1 160 ? -7.691 20.641 -1.634 1 93.56 160 GLY B N 1
ATOM 3183 C CA . GLY B 1 160 ? -8.438 19.406 -1.848 1 93.56 160 GLY B CA 1
ATOM 3184 C C . GLY B 1 160 ? -9.844 19.453 -1.288 1 93.56 160 GLY B C 1
ATOM 3185 O O . GLY B 1 160 ? -10.398 20.531 -1.075 1 93.56 160 GLY B O 1
ATOM 3186 N N . PHE B 1 161 ? -10.414 18.328 -0.988 1 96.75 161 PHE B N 1
ATOM 3187 C CA . PHE B 1 161 ? -11.82 18.25 -0.614 1 96.75 161 PHE B CA 1
ATOM 3188 C C . PHE B 1 161 ? -11.969 18.016 0.886 1 96.75 161 PHE B C 1
ATOM 3190 O O . PHE B 1 161 ? -11.375 17.094 1.443 1 96.75 161 PHE B O 1
ATOM 3197 N N . VAL B 1 162 ? -12.758 18.859 1.47 1 98 162 VAL B N 1
ATOM 3198 C CA . VAL B 1 162 ? -13.172 18.656 2.855 1 98 162 VAL B CA 1
ATOM 3199 C C . VAL B 1 162 ? -14.305 17.625 2.914 1 98 162 VAL B C 1
ATOM 3201 O O . VAL B 1 162 ? -15.289 17.75 2.184 1 98 162 VAL B O 1
ATOM 3204 N N . ASP B 1 163 ? -14.188 16.719 3.809 1 98.62 163 ASP B N 1
ATOM 3205 C CA . ASP B 1 163 ? -15.195 15.656 3.861 1 98.62 163 ASP B CA 1
ATOM 3206 C C . ASP B 1 163 ? -16.578 16.234 4.133 1 98.62 163 ASP B C 1
ATOM 3208 O O . ASP B 1 163 ? -17.516 16.031 3.355 1 98.62 163 ASP B O 1
ATOM 3212 N N . PHE B 1 164 ? -16.75 17.031 5.266 1 98.81 164 PHE B N 1
ATOM 3213 C CA . PHE B 1 164 ? -18.016 17.719 5.527 1 98.81 164 PHE B CA 1
ATOM 3214 C C . PHE B 1 164 ? -17.75 19.156 5.988 1 98.81 164 PHE B C 1
ATOM 3216 O O . PHE B 1 164 ? -16.906 19.406 6.84 1 98.81 164 PHE B O 1
ATOM 3223 N N . TYR B 1 165 ? -18.406 20.078 5.379 1 98.75 165 TYR B N 1
ATOM 3224 C CA . TYR B 1 165 ? -18.594 21.422 5.91 1 98.75 165 TYR B CA 1
ATOM 3225 C C . TYR B 1 165 ? -19.953 21.547 6.594 1 98.75 165 TYR B C 1
ATOM 3227 O O . TYR B 1 165 ? -21 21.328 5.969 1 98.75 165 TYR B O 1
ATOM 3235 N N . ALA B 1 166 ? -19.922 21.844 7.848 1 98.75 166 ALA B N 1
ATOM 3236 C CA . ALA B 1 166 ? -21.141 21.859 8.648 1 98.75 166 ALA B CA 1
ATOM 3237 C C . ALA B 1 166 ? -21.25 23.141 9.469 1 98.75 166 ALA B C 1
ATOM 3239 O O . ALA B 1 166 ? -20.375 24 9.391 1 98.75 166 ALA B O 1
ATOM 3240 N N . VAL B 1 167 ? -22.375 23.344 10.125 1 98.62 167 VAL B N 1
ATOM 3241 C CA . VAL B 1 167 ? -22.594 24.422 11.078 1 98.62 167 VAL B CA 1
ATOM 3242 C C . VAL B 1 167 ? -23.188 23.859 12.367 1 98.62 167 VAL B C 1
ATOM 3244 O O . VAL B 1 167 ? -24.031 22.969 12.328 1 98.62 167 VAL B O 1
ATOM 3247 N N . ASP B 1 168 ? -22.656 24.391 13.492 1 98.44 168 ASP B N 1
ATOM 3248 C CA . ASP B 1 168 ? -23.188 23.922 14.758 1 98.44 168 ASP B CA 1
ATOM 3249 C C . ASP B 1 168 ? -24.469 24.672 15.133 1 98.44 168 ASP B C 1
ATOM 3251 O O . ASP B 1 168 ? -25 25.438 14.32 1 98.44 168 ASP B O 1
ATOM 3255 N N . GLU B 1 169 ? -25.078 24.422 16.312 1 98 169 GLU B N 1
ATOM 3256 C CA . GLU B 1 169 ? -26.344 24.969 16.75 1 98 169 GLU B CA 1
ATOM 3257 C C . GLU B 1 169 ? -26.297 26.5 16.812 1 98 169 GLU B C 1
ATOM 3259 O O . GLU B 1 169 ? -27.312 27.172 16.594 1 98 169 GLU B O 1
ATOM 3264 N N . ASP B 1 170 ? -25.141 27.047 16.938 1 97.81 170 ASP B N 1
ATOM 3265 C CA . ASP B 1 170 ? -24.969 28.484 17.062 1 97.81 170 ASP B CA 1
ATOM 3266 C C . ASP B 1 170 ? -24.625 29.125 15.727 1 97.81 170 ASP B C 1
ATOM 3268 O O . ASP B 1 170 ? -24.391 30.328 15.641 1 97.81 170 ASP B O 1
ATOM 3272 N N . GLY B 1 171 ? -24.453 28.359 14.703 1 97.38 171 GLY B N 1
ATOM 3273 C CA . GLY B 1 171 ? -24.141 28.859 13.383 1 97.38 171 GLY B CA 1
ATOM 3274 C C . GLY B 1 171 ? -22.656 28.922 13.086 1 97.38 171 GLY B C 1
ATOM 3275 O O . GLY B 1 171 ? -22.25 29.453 12.055 1 97.38 171 GLY B O 1
ATOM 3276 N N . THR B 1 172 ? -21.844 28.375 14.023 1 98.19 172 THR B N 1
ATOM 3277 C CA . THR B 1 172 ? -20.391 28.344 13.828 1 98.19 172 THR B CA 1
ATOM 3278 C C . THR B 1 172 ? -20.016 27.281 12.805 1 98.19 172 THR B C 1
ATOM 3280 O O . THR B 1 172 ? -20.469 26.141 12.883 1 98.19 172 THR B O 1
ATOM 3283 N N . PRO B 1 173 ? -19.203 27.656 11.812 1 98.62 173 PRO B N 1
ATOM 3284 C CA . PRO B 1 173 ? -18.734 26.656 10.852 1 98.62 173 PRO B CA 1
ATOM 3285 C C . PRO B 1 173 ? -17.938 25.531 11.516 1 98.62 173 PRO B C 1
ATOM 3287 O O . PRO B 1 173 ? -17.172 25.766 12.453 1 98.62 173 PRO B O 1
ATOM 3290 N N . VAL B 1 174 ? -18.156 24.266 11.078 1 98.88 174 VAL B N 1
ATOM 3291 C CA . VAL B 1 174 ? -17.453 23.078 11.578 1 98.88 174 VAL B CA 1
ATOM 3292 C C . VAL B 1 174 ? -16.875 22.297 10.406 1 98.88 174 VAL B C 1
ATOM 3294 O O . VAL B 1 174 ? -17.609 21.844 9.516 1 98.88 174 VAL B O 1
ATOM 3297 N N . VAL B 1 175 ? -15.555 22.156 10.336 1 98.88 175 VAL B N 1
ATOM 3298 C CA . VAL B 1 175 ? -14.867 21.328 9.359 1 98.88 175 VAL B CA 1
ATOM 3299 C C . VAL B 1 175 ? -14.703 19.906 9.906 1 98.88 175 VAL B C 1
ATOM 3301 O O . VAL B 1 175 ? -14.188 19.719 11.008 1 98.88 175 VAL B O 1
ATOM 3304 N N . VAL B 1 176 ? -15.156 18.922 9.109 1 98.88 176 VAL B N 1
ATOM 3305 C CA . VAL B 1 176 ? -15.156 17.547 9.609 1 98.88 176 VAL B CA 1
ATOM 3306 C C . VAL B 1 176 ? -14.281 16.672 8.711 1 98.88 176 VAL B C 1
ATOM 3308 O O . VAL B 1 176 ? -14.469 16.656 7.492 1 98.88 176 VAL B O 1
ATOM 3311 N N . GLU B 1 177 ? -13.281 16.047 9.25 1 98.75 177 GLU B N 1
ATOM 3312 C CA . GLU B 1 177 ? -12.461 15.023 8.609 1 98.75 177 GLU B CA 1
ATOM 3313 C C . GLU B 1 177 ? -12.82 13.633 9.117 1 98.75 177 GLU B C 1
ATOM 3315 O O . GLU B 1 177 ? -12.875 13.406 10.328 1 98.75 177 GLU B O 1
ATOM 3320 N N . VAL B 1 178 ? -13.07 12.664 8.203 1 98.31 178 VAL B N 1
ATOM 3321 C CA . VAL B 1 178 ? -13.578 11.352 8.578 1 98.31 178 VAL B CA 1
ATOM 3322 C C . VAL B 1 178 ? -12.578 10.273 8.164 1 98.31 178 VAL B C 1
ATOM 3324 O O . VAL B 1 178 ? -12.07 10.289 7.039 1 98.31 178 VAL B O 1
ATOM 3327 N N . LYS B 1 179 ? -12.25 9.391 9.102 1 96.75 179 LYS B N 1
ATOM 3328 C CA . LYS B 1 179 ? -11.43 8.227 8.805 1 96.75 179 LYS B CA 1
ATOM 3329 C C . LYS B 1 179 ? -12.086 6.941 9.297 1 96.75 179 LYS B C 1
ATOM 3331 O O . LYS B 1 179 ? -12.695 6.922 10.367 1 96.75 179 LYS B O 1
ATOM 3336 N N . ARG B 1 180 ? -11.906 5.891 8.492 1 93.69 180 ARG B N 1
ATOM 3337 C CA . ARG B 1 180 ? -12.508 4.602 8.812 1 93.69 180 ARG B CA 1
ATOM 3338 C C . ARG B 1 180 ? -11.609 3.795 9.75 1 93.69 180 ARG B C 1
ATOM 3340 O O . ARG B 1 180 ? -12.047 2.795 10.328 1 93.69 180 ARG B O 1
ATOM 3347 N N . ILE B 1 181 ? -10.375 4.219 9.898 1 91.94 181 ILE B N 1
ATOM 3348 C CA . ILE B 1 181 ? -9.414 3.535 10.75 1 91.94 181 ILE B CA 1
ATOM 3349 C C . ILE B 1 181 ? -8.945 4.48 11.859 1 91.94 181 ILE B C 1
ATOM 3351 O O . ILE B 1 181 ? -9.422 5.613 11.953 1 91.94 181 ILE B O 1
ATOM 3355 N N . GLN B 1 182 ? -8.156 3.928 12.734 1 93.75 182 GLN B N 1
ATOM 3356 C CA . GLN B 1 182 ? -7.59 4.77 13.781 1 93.75 182 GLN B CA 1
ATOM 3357 C C . GLN B 1 182 ? -6.938 6.02 13.195 1 93.75 182 GLN B C 1
ATOM 3359 O O . GLN B 1 182 ? -6.152 5.93 12.25 1 93.75 182 GLN B O 1
ATOM 3364 N N . ALA B 1 183 ? -7.27 7.164 13.797 1 96.75 183 ALA B N 1
ATOM 3365 C CA . ALA B 1 183 ? -6.75 8.445 13.328 1 96.75 183 ALA B CA 1
ATOM 3366 C C . ALA B 1 183 ? -5.254 8.562 13.594 1 96.75 183 ALA B C 1
ATOM 3368 O O . ALA B 1 183 ? -4.77 8.133 14.648 1 96.75 183 ALA B O 1
ATOM 3369 N N . THR B 1 184 ? -4.555 9.172 12.672 1 96.44 184 THR B N 1
ATOM 3370 C CA . THR B 1 184 ? -3.121 9.422 12.789 1 96.44 184 THR B CA 1
ATOM 3371 C C . THR B 1 184 ? -2.822 10.914 12.766 1 96.44 184 THR B C 1
ATOM 3373 O O . THR B 1 184 ? -3.725 11.727 12.562 1 96.44 184 THR B O 1
ATOM 3376 N N . LEU B 1 185 ? -1.591 11.289 12.969 1 97.06 185 LEU B N 1
ATOM 3377 C CA . LEU B 1 185 ? -1.196 12.695 12.961 1 97.06 185 LEU B CA 1
ATOM 3378 C C . LEU B 1 185 ? -1.403 13.305 11.578 1 97.06 185 LEU B C 1
ATOM 3380 O O . LEU B 1 185 ? -1.695 14.492 11.453 1 97.06 185 LEU B O 1
ATOM 3384 N N . ASN B 1 186 ? -1.312 12.453 10.539 1 96.25 186 ASN B N 1
ATOM 3385 C CA . ASN B 1 186 ? -1.568 12.945 9.195 1 96.25 186 ASN B CA 1
ATOM 3386 C C . ASN B 1 186 ? -2.996 13.469 9.047 1 96.25 186 ASN B C 1
ATOM 3388 O O . ASN B 1 186 ? -3.227 14.484 8.391 1 96.25 186 ASN B O 1
ATOM 3392 N N . HIS B 1 187 ? -3.877 12.758 9.688 1 97.88 187 HIS B N 1
ATOM 3393 C CA . HIS B 1 187 ? -5.273 13.172 9.625 1 97.88 187 HIS B CA 1
ATOM 3394 C C . HIS B 1 187 ? -5.512 14.445 10.43 1 97.88 187 HIS B C 1
ATOM 3396 O O . HIS B 1 187 ? -6.297 15.305 10.031 1 97.88 187 HIS B O 1
ATOM 3402 N N . PHE B 1 188 ? -4.84 14.539 11.586 1 98.38 188 PHE B N 1
ATOM 3403 C CA . PHE B 1 188 ? -4.844 15.766 12.367 1 98.38 188 PHE B CA 1
ATOM 3404 C C . PHE B 1 188 ? -4.352 16.938 11.531 1 98.38 188 PHE B C 1
ATOM 3406 O O . PHE B 1 188 ? -4.984 18 11.5 1 98.38 188 PHE B O 1
ATOM 3413 N N . ASP B 1 189 ? -3.254 16.719 10.828 1 98.06 189 ASP B N 1
ATOM 3414 C CA . ASP B 1 189 ? -2.648 17.781 10.031 1 98.06 189 ASP B CA 1
ATOM 3415 C C . ASP B 1 189 ? -3.59 18.234 8.914 1 98.06 189 ASP B C 1
ATOM 3417 O O . ASP B 1 189 ? -3.674 19.422 8.609 1 98.06 189 ASP B O 1
ATOM 3421 N N . GLN B 1 190 ? -4.18 17.281 8.328 1 97.44 190 GLN B N 1
ATOM 3422 C CA . GLN B 1 190 ? -5.117 17.594 7.254 1 97.44 190 GLN B CA 1
ATOM 3423 C C . GLN B 1 190 ? -6.281 18.438 7.766 1 97.44 190 GLN B C 1
ATOM 3425 O O . GLN B 1 190 ? -6.637 19.453 7.16 1 97.44 190 GLN B O 1
ATOM 3430 N N . LEU B 1 191 ? -6.84 18.031 8.859 1 98.62 191 LEU B N 1
ATOM 3431 C CA . LEU B 1 191 ? -7.914 18.812 9.477 1 98.62 191 LEU B CA 1
ATOM 3432 C C . LEU B 1 191 ? -7.449 20.219 9.805 1 98.62 191 LEU B C 1
ATOM 3434 O O . LEU B 1 191 ? -8.133 21.203 9.484 1 98.62 191 LEU B O 1
ATOM 3438 N N . LYS B 1 192 ? -6.316 20.312 10.406 1 98.19 192 LYS B N 1
ATOM 3439 C CA . LYS B 1 192 ? -5.773 21.609 10.805 1 98.19 192 LYS B CA 1
ATOM 3440 C C . LYS B 1 192 ? -5.613 22.531 9.609 1 98.19 192 LYS B C 1
ATOM 3442 O O . LYS B 1 192 ? -5.949 23.719 9.68 1 98.19 192 LYS B O 1
ATOM 3447 N N . ARG B 1 193 ? -5.141 21.969 8.531 1 97.38 193 ARG B N 1
ATOM 3448 C CA . ARG B 1 193 ? -4.961 22.766 7.312 1 97.38 193 ARG B CA 1
ATOM 3449 C C . ARG B 1 193 ? -6.289 23.344 6.844 1 97.38 193 ARG B C 1
ATOM 3451 O O . ARG B 1 193 ? -6.363 24.516 6.48 1 97.38 193 ARG B O 1
ATOM 3458 N N . TYR B 1 194 ? -7.332 22.594 6.898 1 97.88 194 TYR B N 1
ATOM 3459 C CA . TYR B 1 194 ? -8.641 23.062 6.434 1 97.88 194 TYR B CA 1
ATOM 3460 C C . TYR B 1 194 ? -9.227 24.094 7.395 1 97.88 194 TYR B C 1
ATOM 3462 O O . TYR B 1 194 ? -9.836 25.078 6.965 1 97.88 194 TYR B O 1
ATOM 3470 N N . VAL B 1 195 ? -9.062 23.875 8.656 1 98.38 195 VAL B N 1
ATOM 3471 C CA . VAL B 1 195 ? -9.57 24.812 9.641 1 98.38 195 VAL B CA 1
ATOM 3472 C C . VAL B 1 195 ? -8.875 26.172 9.469 1 98.38 195 VAL B C 1
ATOM 3474 O O . VAL B 1 195 ? -9.531 27.219 9.484 1 98.38 195 VAL B O 1
ATOM 3477 N N . GLU B 1 196 ? -7.598 26.125 9.289 1 96.62 196 GLU B N 1
ATOM 3478 C CA . GLU B 1 196 ? -6.84 27.359 9.086 1 96.62 196 GLU B CA 1
ATOM 3479 C C . GLU B 1 196 ? -7.309 28.109 7.84 1 96.62 196 GLU B C 1
ATOM 3481 O O . GLU B 1 196 ? -7.375 29.328 7.832 1 96.62 196 GLU B O 1
ATOM 3486 N N . LEU B 1 197 ? -7.59 27.344 6.812 1 95.88 197 LEU B N 1
ATOM 3487 C CA . LEU B 1 197 ? -8.102 27.953 5.586 1 95.88 197 LEU B CA 1
ATOM 3488 C C . LEU B 1 197 ? -9.383 28.719 5.852 1 95.88 197 LEU B C 1
ATOM 3490 O O . LEU B 1 197 ? -9.508 29.891 5.453 1 95.88 197 LEU B O 1
ATOM 3494 N N . TYR B 1 198 ? -10.312 28.172 6.621 1 97 198 TYR B N 1
ATOM 3495 C CA . TYR B 1 198 ? -11.617 28.766 6.836 1 97 198 TYR B CA 1
ATOM 3496 C C . TYR B 1 198 ? -11.562 29.828 7.926 1 97 198 TYR B C 1
ATOM 3498 O O . TYR B 1 198 ? -12.445 30.688 8.023 1 97 198 TYR B O 1
ATOM 3506 N N . ASP B 1 199 ? -10.523 29.703 8.688 1 95.88 199 ASP B N 1
ATOM 3507 C CA . ASP B 1 199 ? -10.32 30.719 9.719 1 95.88 199 ASP B CA 1
ATOM 3508 C C . ASP B 1 199 ? -10.008 32.094 9.102 1 95.88 199 ASP B C 1
ATOM 3510 O O . ASP B 1 199 ? -10.188 33.125 9.75 1 95.88 199 ASP B O 1
ATOM 3514 N N . GLU B 1 200 ? -9.562 32.094 7.91 1 92.25 200 GLU B N 1
ATOM 3515 C CA . GLU B 1 200 ? -9.219 33.344 7.219 1 92.25 200 GLU B CA 1
ATOM 3516 C C . GLU B 1 200 ? -10.461 34.188 6.949 1 92.25 200 GLU B C 1
ATOM 3518 O O . GLU B 1 200 ? -10.383 35.406 6.906 1 92.25 200 GLU B O 1
ATOM 3523 N N . SER B 1 201 ? -11.617 33.562 6.805 1 93.62 201 SER B N 1
ATOM 3524 C CA . SER B 1 201 ? -12.805 34.312 6.367 1 93.62 201 SER B CA 1
ATOM 3525 C C . SER B 1 201 ? -13.914 34.219 7.406 1 93.62 201 SER B C 1
ATOM 3527 O O . SER B 1 201 ? -15.031 34.688 7.168 1 93.62 201 SER B O 1
ATOM 3529 N N . ASN B 1 202 ? -13.633 33.562 8.555 1 95.5 202 ASN B N 1
ATOM 3530 C CA . ASN B 1 202 ? -14.641 33.406 9.602 1 95.5 202 ASN B CA 1
ATOM 3531 C C . ASN B 1 202 ? -14.109 33.812 10.969 1 95.5 202 ASN B C 1
ATOM 3533 O O . ASN B 1 202 ? -12.906 33.719 11.227 1 95.5 202 ASN B O 1
ATOM 3537 N N . ASP B 1 203 ? -14.961 34.344 11.797 1 94.5 203 ASP B N 1
ATOM 3538 C CA . ASP B 1 203 ? -14.57 34.719 13.148 1 94.5 203 ASP B CA 1
ATOM 3539 C C . ASP B 1 203 ? -14.156 33.5 13.977 1 94.5 203 ASP B C 1
ATOM 3541 O O . ASP B 1 203 ? -13.203 33.562 14.75 1 94.5 203 ASP B O 1
ATOM 3545 N N . LYS B 1 204 ? -14.922 32.469 13.773 1 96.69 204 LYS B N 1
ATOM 3546 C CA . LYS B 1 204 ? -14.672 31.203 14.492 1 96.69 204 LYS B CA 1
ATOM 3547 C C . LYS B 1 204 ? -14.969 30 13.609 1 96.69 204 LYS B C 1
ATOM 3549 O O . LYS B 1 204 ? -15.961 29.984 12.875 1 96.69 204 LYS B O 1
ATOM 3554 N N . VAL B 1 205 ? -14.047 29.016 13.656 1 98.5 205 VAL B N 1
ATOM 3555 C CA . VAL B 1 205 ? -14.242 27.766 12.945 1 98.5 205 VAL B CA 1
ATOM 3556 C C . VAL B 1 205 ? -13.867 26.594 13.852 1 98.5 205 VAL B C 1
ATOM 3558 O O . VAL B 1 205 ? -12.859 26.641 14.555 1 98.5 205 VAL B O 1
ATOM 3561 N N . ARG B 1 206 ? -14.703 25.625 13.953 1 98.75 206 ARG B N 1
ATOM 3562 C CA . ARG B 1 206 ? -14.438 24.406 14.711 1 98.75 206 ARG B CA 1
ATOM 3563 C C . ARG B 1 206 ? -13.938 23.297 13.797 1 98.75 206 ARG B C 1
ATOM 3565 O O . ARG B 1 206 ? -14.25 23.266 12.609 1 98.75 206 ARG B O 1
ATOM 3572 N N . GLY B 1 207 ? -13.086 22.422 14.258 1 98.88 207 GLY B N 1
ATOM 3573 C CA . GLY B 1 207 ? -12.594 21.266 13.531 1 98.88 207 GLY B CA 1
ATOM 3574 C C . GLY B 1 207 ? -12.852 19.953 14.25 1 98.88 207 GLY B C 1
ATOM 3575 O O . GLY B 1 207 ? -12.547 19.812 15.43 1 98.88 207 GLY B O 1
ATOM 3576 N N . MET B 1 208 ? -13.43 18.953 13.547 1 98.88 208 MET B N 1
ATOM 3577 C CA . MET B 1 208 ? -13.719 17.625 14.109 1 98.88 208 MET B CA 1
ATOM 3578 C C . MET B 1 208 ? -13.016 16.531 13.312 1 98.88 208 MET B C 1
ATOM 3580 O O . MET B 1 208 ? -13.18 16.438 12.094 1 98.88 208 MET B O 1
ATOM 3584 N N . LEU B 1 209 ? -12.18 15.781 14.016 1 98.88 209 LEU B N 1
ATOM 3585 C CA . LEU B 1 209 ? -11.672 14.531 13.453 1 98.88 209 LEU B CA 1
ATOM 3586 C C . LEU B 1 209 ? -12.516 13.344 13.922 1 98.88 209 LEU B C 1
ATOM 3588 O O . LEU B 1 209 ? -12.57 13.047 15.117 1 98.88 209 LEU B O 1
ATOM 3592 N N . VAL B 1 210 ? -13.18 12.688 12.977 1 98.5 210 VAL B N 1
ATOM 3593 C CA . VAL B 1 210 ? -14.086 11.586 13.281 1 98.5 210 VAL B CA 1
ATOM 3594 C C . VAL B 1 210 ? -13.445 10.258 12.883 1 98.5 210 VAL B C 1
ATOM 3596 O O . VAL B 1 210 ? -13.047 10.078 11.734 1 98.5 210 VAL B O 1
ATOM 3599 N N . ALA B 1 211 ? -13.305 9.359 13.797 1 97.5 211 ALA B N 1
ATOM 3600 C CA . ALA B 1 211 ? -12.719 8.047 13.555 1 97.5 211 ALA B CA 1
ATOM 3601 C C . ALA B 1 211 ? -13.133 7.047 14.625 1 97.5 211 ALA B C 1
ATOM 3603 O O . ALA B 1 211 ? -13.68 7.43 15.664 1 97.5 211 ALA B O 1
ATOM 3604 N N . PRO B 1 212 ? -12.945 5.797 14.375 1 94.31 212 PRO B N 1
ATOM 3605 C CA . PRO B 1 212 ? -13.258 4.805 15.414 1 94.31 212 PRO B CA 1
ATOM 3606 C C . PRO B 1 212 ? -12.398 4.965 16.656 1 94.31 212 PRO B C 1
ATOM 3608 O O . PRO B 1 212 ? -12.852 4.656 17.766 1 94.31 212 PRO B O 1
ATOM 3611 N N . SER B 1 213 ? -11.172 5.402 16.453 1 94.75 213 SER B N 1
ATOM 3612 C CA . SER B 1 213 ? -10.266 5.637 17.562 1 94.75 213 SER B CA 1
ATOM 3613 C C . SER B 1 213 ? -9.133 6.582 17.172 1 94.75 213 SER B C 1
ATOM 3615 O O . SER B 1 213 ? -9 6.941 16 1 94.75 213 SER B O 1
ATOM 3617 N N . ALA B 1 214 ? -8.383 7.031 18.188 1 96.5 214 ALA B N 1
ATOM 3618 C CA . ALA B 1 214 ? -7.191 7.863 18 1 96.5 214 ALA B CA 1
ATOM 3619 C C . ALA B 1 214 ? -6.16 7.602 19.094 1 96.5 214 ALA B C 1
ATOM 3621 O O . ALA B 1 214 ? -6.516 7.336 20.234 1 96.5 214 ALA B O 1
ATOM 3622 N N . SER B 1 215 ? -4.922 7.605 18.688 1 94.5 215 SER B N 1
ATOM 3623 C CA . SER B 1 215 ? -3.879 7.461 19.703 1 94.5 215 SER B CA 1
ATOM 3624 C C . SER B 1 215 ? -3.842 8.664 20.641 1 94.5 215 SER B C 1
ATOM 3626 O O . SER B 1 215 ? -4.414 9.711 20.328 1 94.5 215 SER B O 1
ATOM 3628 N N . GLU B 1 216 ? -3.109 8.477 21.703 1 95.19 216 GLU B N 1
ATOM 3629 C CA . GLU B 1 216 ? -2.939 9.586 22.641 1 95.19 216 GLU B CA 1
ATOM 3630 C C . GLU B 1 216 ? -2.209 10.758 22 1 95.19 216 GLU B C 1
ATOM 3632 O O . GLU B 1 216 ? -2.506 11.914 22.281 1 95.19 216 GLU B O 1
ATOM 3637 N N . ARG B 1 217 ? -1.297 10.453 21.172 1 95 217 ARG B N 1
ATOM 3638 C CA . ARG B 1 217 ? -0.533 11.484 20.469 1 95 217 ARG B CA 1
ATOM 3639 C C . ARG B 1 217 ? -1.441 12.344 19.609 1 95 217 ARG B C 1
ATOM 3641 O O . ARG B 1 217 ? -1.312 13.57 19.578 1 95 217 ARG B O 1
ATOM 3648 N N . VAL B 1 218 ? -2.354 11.695 18.969 1 98 218 VAL B N 1
ATOM 3649 C CA . VAL B 1 218 ? -3.285 12.398 18.094 1 98 218 VAL B CA 1
ATOM 3650 C C . VAL B 1 218 ? -4.246 13.242 18.938 1 98 218 VAL B C 1
ATOM 3652 O O . VAL B 1 218 ? -4.492 14.406 18.609 1 98 218 VAL B O 1
ATOM 3655 N N . ARG B 1 219 ? -4.719 12.695 20.016 1 97.88 219 ARG B N 1
ATOM 3656 C CA . ARG B 1 219 ? -5.641 13.414 20.891 1 97.88 219 ARG B CA 1
ATOM 3657 C C . ARG B 1 219 ? -4.977 14.648 21.484 1 97.88 219 ARG B C 1
ATOM 3659 O O . ARG B 1 219 ? -5.598 15.711 21.578 1 97.88 219 ARG B O 1
ATOM 3666 N N . ARG B 1 220 ? -3.797 14.508 21.875 1 96.75 220 ARG B N 1
ATOM 3667 C CA . ARG B 1 220 ? -3.047 15.633 22.422 1 96.75 220 ARG B CA 1
ATOM 3668 C C . ARG B 1 220 ? -2.863 16.734 21.375 1 96.75 220 ARG B C 1
ATOM 3670 O O . ARG B 1 220 ? -3.037 17.906 21.672 1 96.75 220 ARG B O 1
ATOM 3677 N N . ALA B 1 221 ? -2.502 16.344 20.172 1 97.5 221 ALA B N 1
ATOM 3678 C CA . ALA B 1 221 ? -2.318 17.312 19.078 1 97.5 221 ALA B CA 1
ATOM 3679 C C . ALA B 1 221 ? -3.604 18.094 18.828 1 97.5 221 ALA B C 1
ATOM 3681 O O . ALA B 1 221 ? -3.572 19.312 18.656 1 97.5 221 ALA B O 1
ATOM 3682 N N . LEU B 1 222 ? -4.695 17.375 18.859 1 98.5 222 LEU B N 1
ATOM 3683 C CA . LEU B 1 222 ? -5.992 18.016 18.641 1 98.5 222 LEU B CA 1
ATOM 3684 C C . LEU B 1 222 ? -6.289 19.016 19.75 1 98.5 222 LEU B C 1
ATOM 3686 O O . LEU B 1 222 ? -6.629 20.156 19.484 1 98.5 222 LEU B O 1
ATOM 3690 N N . ARG B 1 223 ? -6.078 18.562 20.938 1 97.75 223 ARG B N 1
ATOM 3691 C CA . ARG B 1 223 ? -6.348 19.391 22.094 1 97.75 223 ARG B CA 1
ATOM 3692 C C . ARG B 1 223 ? -5.48 20.641 22.094 1 97.75 223 ARG B C 1
ATOM 3694 O O . ARG B 1 223 ? -5.98 21.766 22.281 1 97.75 223 ARG B O 1
ATOM 3701 N N . ASP B 1 224 ? -4.277 20.453 21.797 1 95.88 224 ASP B N 1
ATOM 3702 C CA . ASP B 1 224 ? -3.312 21.547 21.812 1 95.88 224 ASP B CA 1
ATOM 3703 C C . ASP B 1 224 ? -3.637 22.578 20.734 1 95.88 224 ASP B C 1
ATOM 3705 O O . ASP B 1 224 ? -3.156 23.719 20.781 1 95.88 224 ASP B O 1
ATOM 3709 N N . ASN B 1 225 ? -4.453 22.281 19.75 1 96.94 225 ASN B N 1
ATOM 3710 C CA . ASN B 1 225 ? -4.75 23.188 18.641 1 96.94 225 ASN B CA 1
ATOM 3711 C C . ASN B 1 225 ? -6.227 23.547 18.609 1 96.94 225 ASN B C 1
ATOM 3713 O O . ASN B 1 225 ? -6.723 24.031 17.578 1 96.94 225 ASN B O 1
ATOM 3717 N N . GLY B 1 226 ? -6.945 23.188 19.703 1 97.88 226 GLY B N 1
ATOM 3718 C CA . GLY B 1 226 ? -8.344 23.578 19.812 1 97.88 226 GLY B CA 1
ATOM 3719 C C . GLY B 1 226 ? -9.258 22.812 18.875 1 97.88 226 GLY B C 1
ATOM 3720 O O . GLY B 1 226 ? -10.297 23.312 18.453 1 97.88 226 GLY B O 1
ATOM 3721 N N . LEU B 1 227 ? -8.797 21.609 18.469 1 98.75 227 LEU B N 1
ATOM 3722 C CA . LEU B 1 227 ? -9.594 20.75 17.594 1 98.75 227 LEU B CA 1
ATOM 3723 C C . LEU B 1 227 ? -10.227 19.609 18.375 1 98.75 227 LEU B C 1
ATOM 3725 O O . LEU B 1 227 ? -9.859 19.359 19.516 1 98.75 227 LEU B O 1
ATOM 3729 N N . GLU B 1 228 ? -11.211 19 17.766 1 98.69 228 GLU B N 1
ATOM 3730 C CA . GLU B 1 228 ? -12.023 18.016 18.484 1 98.69 228 GLU B CA 1
ATOM 3731 C C . GLU B 1 228 ? -11.891 16.625 17.875 1 98.69 228 GLU B C 1
ATOM 3733 O O . GLU B 1 228 ? -11.773 16.484 16.656 1 98.69 228 GLU B O 1
ATOM 3738 N N . PHE B 1 229 ? -11.883 15.656 18.766 1 98.69 229 PHE B N 1
ATOM 3739 C CA . PHE B 1 229 ? -12.023 14.273 18.328 1 98.69 229 PHE B CA 1
ATOM 3740 C C . PHE B 1 229 ? -13.43 13.75 18.609 1 98.69 229 PHE B C 1
ATOM 3742 O O . PHE B 1 229 ? -13.945 13.922 19.719 1 98.69 229 PHE B O 1
ATOM 3749 N N . VAL B 1 230 ? -14.031 13.172 17.594 1 98.12 230 VAL B N 1
ATOM 3750 C CA . VAL B 1 230 ? -15.328 12.523 17.766 1 98.12 230 VAL B CA 1
ATOM 3751 C C . VAL B 1 230 ? -15.211 11.039 17.438 1 98.12 230 VAL B C 1
ATOM 3753 O O . VAL B 1 230 ? -14.875 10.664 16.312 1 98.12 230 VAL B O 1
ATOM 3756 N N . GLU B 1 231 ? -15.43 10.219 18.438 1 96.31 231 GLU B N 1
ATOM 3757 C CA . GLU B 1 231 ? -15.328 8.773 18.281 1 96.31 231 GLU B CA 1
ATOM 3758 C C . GLU B 1 231 ? -16.609 8.195 17.672 1 96.31 231 GLU B C 1
ATOM 3760 O O . GLU B 1 231 ? -17.703 8.414 18.188 1 96.31 231 GLU B O 1
ATOM 3765 N N . LEU B 1 232 ? -16.5 7.602 16.594 1 92.75 232 LEU B N 1
ATOM 3766 C CA . LEU B 1 232 ? -17.594 6.797 16.031 1 92.75 232 LEU B CA 1
ATOM 3767 C C . LEU B 1 232 ? -17.25 5.312 16.078 1 92.75 232 LEU B C 1
ATOM 3769 O O . LEU B 1 232 ? -16.844 4.73 15.07 1 92.75 232 LEU B O 1
ATOM 3773 N N . ALA B 1 233 ? -17.5 4.645 17.156 1 80.94 233 ALA B N 1
ATOM 3774 C CA . ALA B 1 233 ? -17.031 3.314 17.516 1 80.94 233 ALA B CA 1
ATOM 3775 C C . ALA B 1 233 ? -17.75 2.236 16.719 1 80.94 233 ALA B C 1
ATOM 3777 O O . ALA B 1 233 ? -17.219 1.136 16.531 1 80.94 233 ALA B O 1
ATOM 3778 N N . GLU B 1 234 ? -19.016 2.555 16.312 1 77.62 234 GLU B N 1
ATOM 3779 C CA . GLU B 1 234 ? -19.828 1.594 15.562 1 77.62 234 GLU B CA 1
ATOM 3780 C C . GLU B 1 234 ? -19.125 1.144 14.289 1 77.62 234 GLU B C 1
ATOM 3782 O O . GLU B 1 234 ? -19.453 0.093 13.734 1 77.62 234 GLU B O 1
ATOM 3787 N N . PHE B 1 235 ? -18.156 1.908 13.906 1 75.06 235 PHE B N 1
ATOM 3788 C CA . PHE B 1 235 ? -17.438 1.577 12.68 1 75.06 235 PHE B CA 1
ATOM 3789 C C . PHE B 1 235 ? -16.062 1.018 13 1 75.06 235 PHE B C 1
ATOM 3791 O O . PHE B 1 235 ? -15.242 0.802 12.102 1 75.06 235 PHE B O 1
ATOM 3798 N N . GLY B 1 236 ? -15.828 0.854 14.273 1 65.75 236 GLY B N 1
ATOM 3799 C CA . GLY B 1 236 ? -14.547 0.286 14.664 1 65.75 236 GLY B CA 1
ATOM 3800 C C . GLY B 1 236 ? -14.539 -1.23 14.656 1 65.75 236 GLY B C 1
ATOM 3801 O O . GLY B 1 236 ? -15.57 -1.86 14.406 1 65.75 236 GLY B O 1
ATOM 3802 N N . LEU B 1 237 ? -13.336 -1.903 14.656 1 60.22 237 LEU B N 1
ATOM 3803 C CA . LEU B 1 237 ? -13.094 -3.342 14.594 1 60.22 237 LEU B CA 1
ATOM 3804 C C . LEU B 1 237 ? -13.984 -4.082 15.586 1 60.22 237 LEU B C 1
ATOM 3806 O O . LEU B 1 237 ? -14.484 -5.172 15.289 1 60.22 237 LEU B O 1
ATOM 3810 N N . ASP B 1 238 ? -14.117 -3.609 16.875 1 49.94 238 ASP B N 1
ATOM 3811 C CA . ASP B 1 238 ? -14.758 -4.379 17.938 1 49.94 238 ASP B CA 1
ATOM 3812 C C . ASP B 1 238 ? -16.281 -4.25 17.859 1 49.94 238 ASP B C 1
ATOM 3814 O O . ASP B 1 238 ? -17 -4.906 18.609 1 49.94 238 ASP B O 1
ATOM 3818 N N . ALA B 1 239 ? -16.891 -3.357 17.109 1 43 239 ALA B N 1
ATOM 3819 C CA . ALA B 1 239 ? -18.328 -3.152 17.172 1 43 239 ALA B CA 1
ATOM 3820 C C . ALA B 1 239 ? -19.078 -4.367 16.641 1 43 239 ALA B C 1
ATOM 3822 O O . ALA B 1 239 ? -20.281 -4.512 16.859 1 43 239 ALA B O 1
ATOM 3823 N N . LYS B 1 240 ? -18.672 -4.984 15.609 1 43.75 240 LYS B N 1
ATOM 3824 C CA . LYS B 1 240 ? -19.531 -5.914 14.883 1 43.75 240 LYS B CA 1
ATOM 3825 C C . LYS B 1 240 ? -19.844 -7.145 15.719 1 43.75 240 LYS B C 1
ATOM 3827 O O . LYS B 1 240 ? -20.5 -8.078 15.25 1 43.75 240 LYS B O 1
ATOM 3832 N N . GLY B 1 241 ? -19.516 -7.359 16.875 1 34.03 241 GLY B N 1
ATOM 3833 C CA . GLY B 1 241 ? -20.266 -8.406 17.562 1 34.03 241 GLY B CA 1
ATOM 3834 C C . GLY B 1 241 ? -21.734 -8.086 17.734 1 34.03 241 GLY B C 1
ATOM 3835 O O . GLY B 1 241 ? -22.531 -8.969 18.031 1 34.03 241 GLY B O 1
ATOM 3836 N N . ALA B 1 242 ? -22.297 -6.84 17.969 1 30.44 242 ALA B N 1
ATOM 3837 C CA . ALA B 1 242 ? -23.656 -6.629 18.438 1 30.44 242 ALA B CA 1
ATOM 3838 C C . ALA B 1 242 ? -24.641 -6.559 17.266 1 30.44 242 ALA B C 1
ATOM 3840 O O . ALA B 1 242 ? -25.844 -6.645 17.453 1 30.44 242 ALA B O 1
ATOM 3841 N N . THR B 1 243 ? -24.312 -6.047 16.047 1 30.25 243 THR B N 1
ATOM 3842 C CA . THR B 1 243 ? -25.469 -5.855 15.164 1 30.25 243 THR B CA 1
ATOM 3843 C C . THR B 1 243 ? -25.859 -7.164 14.484 1 30.25 243 THR B C 1
ATOM 3845 O O . THR B 1 243 ? -25.234 -7.566 13.5 1 30.25 243 THR B O 1
ATOM 3848 N N . GLU B 1 244 ? -26.281 -8.203 15.117 1 26.55 244 GLU B N 1
ATOM 3849 C CA . GLU B 1 244 ? -27.297 -9.125 14.609 1 26.55 244 GLU B CA 1
ATOM 3850 C C . GLU B 1 244 ? -28.516 -8.367 14.078 1 26.55 244 GLU B C 1
ATOM 3852 O O . GLU B 1 244 ? -29.281 -7.793 14.852 1 26.55 244 GLU B O 1
ATOM 3857 N N . ALA B 1 245 ? -28.547 -7.609 13.078 1 26.05 245 ALA B N 1
ATOM 3858 C CA . ALA B 1 245 ? -29.797 -7.223 12.422 1 26.05 245 ALA B CA 1
ATOM 3859 C C . ALA B 1 245 ? -30.734 -8.414 12.281 1 26.05 245 ALA B C 1
ATOM 3861 O O . ALA B 1 245 ? -30.281 -9.555 12.133 1 26.05 245 ALA B O 1
ATOM 3862 N N . LYS B 1 246 ? -32.125 -8.234 12.609 1 25.2 246 LYS B N 1
ATOM 3863 C CA . LYS B 1 246 ? -33.406 -8.867 12.32 1 25.2 246 LYS B CA 1
ATOM 3864 C C . LYS B 1 246 ? -33.531 -9.156 10.828 1 25.2 246 LYS B C 1
ATOM 3866 O O . LYS B 1 246 ? -33.75 -8.242 10.031 1 25.2 246 LYS B O 1
ATOM 3871 N N . LEU B 1 247 ? -32.906 -9.82 10.07 1 20.42 247 LEU B N 1
ATOM 3872 C CA . LEU B 1 247 ? -33.375 -10.398 8.812 1 20.42 247 LEU B CA 1
ATOM 3873 C C . LEU B 1 247 ? -34.844 -10.852 8.938 1 20.42 247 LEU B C 1
ATOM 3875 O O . LEU B 1 247 ? -35.344 -11.539 8.055 1 20.42 247 LEU B O 1
ATOM 3879 N N . THR B 1 248 ? -35.531 -10.484 9.945 1 23.42 248 THR B N 1
ATOM 3880 C CA . THR B 1 248 ? -36.906 -10.93 9.844 1 23.42 248 THR B CA 1
ATOM 3881 C C . THR B 1 248 ? -37.656 -10.141 8.781 1 23.42 248 THR B C 1
ATOM 3883 O O . THR B 1 248 ? -38.781 -10.492 8.406 1 23.42 248 THR B O 1
ATOM 3886 N N . ASP B 1 249 ? -37.25 -8.914 8.484 1 20.81 249 ASP B N 1
ATOM 3887 C CA . ASP B 1 249 ? -38.375 -8.336 7.73 1 20.81 249 ASP B CA 1
ATOM 3888 C C . ASP B 1 249 ? -38.406 -8.859 6.301 1 20.81 249 ASP B C 1
ATOM 3890 O O . ASP B 1 249 ? -39.156 -8.375 5.473 1 20.81 249 ASP B O 1
ATOM 3894 N N . PHE B 1 250 ? -37.719 -10.016 5.789 1 18.83 250 PHE B N 1
ATOM 3895 C CA . PHE B 1 250 ? -38.562 -10.562 4.73 1 18.83 250 PHE B CA 1
ATOM 3896 C C . PHE B 1 250 ? -39.656 -11.422 5.309 1 18.83 250 PHE B C 1
ATOM 3898 O O . PHE B 1 250 ? -39.5 -12.039 6.367 1 18.83 250 PHE B O 1
#

Sequence (500 aa):
MAAESLDAPDPEAFVAAAKAAFRDGAVLSVQARCEVEYEGRTSGYLAEGDRLLVAKPDGTFLVHQPTGHKPVNWMPGGGTVEARESEGEAVLLARRTNPSERVETRLHEVYGVTRFDAEDGATYEESGTEAEMHEYIQANPEELESGLRIVEHERETKYGFVDFYAVDEDGTPVVVEVKRIQATLNHFDQLKRYVELYDESNDKVRGMLVAPSASERVRRALRDNGLEFVELAEFGLDAKGATEAKLTDFMAAESLDAPDPEAFVAAAKAAFRDGAVLSVQARCEVEYEGRTSGYLAEGDRLLVAKPDGTFLVHQPTGHKPVNWMPGGGTVEARESEGEAVLLARRTNPSERVETRLHEVYGVTRFDAEDGATYEESGTEAEMHEYIQANPEELESGLRIVEHERETKYGFVDFYAVDEDGTPVVVEVKRIQATLNHFDQLKRYVELYDESNDKVRGMLVAPSASERVRRALRDNGLEFVELAEFGLDAKGATEAKLTDF

Secondary structure (DSSP, 8-state):
--EEEEES--HHHHHHHHHHHHHHT-EEEEEEEEEEEEESSSEEEEEEEEEEEEE-TTS-EEEE-SS-SS-SEEE-TTSEEEEEEETTEEEEEEEEETTEEEEEEEEEEEEEEEEE-------EEEES-HHHHHHHHHH-GGGTSTT-EEEEEEEEETTEEEEEEEE-TTS-EEEEEE-SS-B-HHHHHHHHHHHHHHHTT-S--EEEEEES-B-HHHHHHHHHTT-EEEE-GGGSGGGGGS----GGG-/--EEEEES--HHHHHHHHHHHHHHT-EEEEEEEEEEEEESSSEEEEEEEEEEEEE-TTS-EEEE-SS-SS-SEEE-TTSEEEEEEETTEEEEEEEEETTEEEEEEEEEEEEEEEEE-------EEEES-HHHHHHHHHH-GGGTSTT-EEEEEEEEETTEEEEEEEE-TTS-EEEEEE-SS-B-HHHHHHHHHHHHHHHTT-S--EEEEEES-B-HHHHHHHHHTT-EEEE-GGGSTTGGGT----GGG-

Organism: NCBI:txid355548

Radius of gyration: 26.63 Å; Cα contacts (8 Å, |Δi|>4): 1191; chains: 2; bounding box: 77×70×49 Å

pLDDT: mean 93.09, std 15.58, range [18.83, 98.94]